Protein AF-A0A7S3UXQ0-F1 (afdb_monomer)

Structure (mmCIF, N/CA/C/O backbone):
data_AF-A0A7S3UXQ0-F1
#
_entry.id   AF-A0A7S3UXQ0-F1
#
loop_
_atom_site.group_PDB
_atom_site.id
_atom_site.type_symbol
_atom_site.label_atom_id
_atom_site.label_alt_id
_atom_site.label_comp_id
_atom_site.label_asym_id
_atom_site.label_entity_id
_atom_site.label_seq_id
_atom_site.pdbx_PDB_ins_code
_atom_site.Cartn_x
_atom_site.Cartn_y
_atom_site.Cartn_z
_atom_site.occupancy
_atom_site.B_iso_or_equiv
_atom_site.auth_seq_id
_atom_site.auth_comp_id
_atom_site.auth_asym_id
_atom_site.auth_atom_id
_atom_site.pdbx_PDB_model_num
ATOM 1 N N . SER A 1 1 ? -15.552 15.547 -8.763 1.00 49.91 1 SER A N 1
ATOM 2 C CA . SER A 1 1 ? -15.517 14.081 -8.941 1.00 49.91 1 SER A CA 1
ATOM 3 C C . SER A 1 1 ? -16.794 13.677 -9.663 1.00 49.91 1 SER A C 1
ATOM 5 O O . SER A 1 1 ? -17.807 14.321 -9.447 1.00 49.91 1 SER A O 1
ATOM 7 N N . GLY A 1 2 ? -16.780 12.671 -10.542 1.00 58.97 2 GLY A N 1
ATOM 8 C CA . GLY A 1 2 ? -17.999 12.180 -11.221 1.00 58.97 2 GLY A CA 1
ATOM 9 C C . GLY A 1 2 ? -18.925 11.366 -10.308 1.00 58.97 2 GLY A C 1
ATOM 10 O O . GLY A 1 2 ? -19.604 10.463 -10.775 1.00 58.97 2 GLY A O 1
ATOM 11 N N . GLN A 1 3 ? -18.879 11.626 -9.000 1.00 71.88 3 GLN A N 1
ATOM 12 C CA . GLN A 1 3 ? -19.591 10.888 -7.962 1.00 71.88 3 GLN A CA 1
ATOM 13 C C . GLN A 1 3 ? -20.740 11.728 -7.390 1.00 71.88 3 GLN A C 1
ATOM 15 O O . GLN A 1 3 ? -20.947 11.743 -6.180 1.00 71.88 3 GLN A O 1
ATOM 20 N N . THR A 1 4 ? -21.441 12.473 -8.237 1.00 80.75 4 THR A N 1
ATOM 21 C CA . THR A 1 4 ? -22.545 13.343 -7.830 1.00 80.75 4 THR A CA 1
ATOM 22 C C . THR A 1 4 ? -23.841 12.921 -8.504 1.00 80.75 4 THR A C 1
ATOM 24 O O . THR A 1 4 ? -23.840 12.419 -9.627 1.00 80.75 4 THR A O 1
ATOM 27 N N . CYS A 1 5 ? -24.954 13.135 -7.812 1.00 81.12 5 CYS A N 1
ATOM 28 C CA . CYS A 1 5 ? -26.292 12.922 -8.340 1.00 81.12 5 CYS A CA 1
ATOM 29 C C . CYS A 1 5 ? -26.838 14.271 -8.809 1.00 81.12 5 CYS A C 1
ATOM 31 O O . CYS A 1 5 ? -27.260 15.090 -7.986 1.00 81.12 5 CYS A O 1
ATOM 33 N N . THR A 1 6 ? -26.839 14.515 -10.118 1.00 84.00 6 THR A N 1
ATOM 34 C CA . THR A 1 6 ? -27.308 15.785 -10.698 1.00 84.00 6 THR A CA 1
ATOM 35 C C . THR A 1 6 ? -28.765 16.091 -10.340 1.00 84.00 6 THR A C 1
ATOM 37 O O . THR A 1 6 ? -29.131 17.236 -10.085 1.00 84.00 6 THR A O 1
ATOM 40 N N . GLU A 1 7 ? -29.588 15.050 -10.221 1.00 85.25 7 GLU A N 1
ATOM 41 C CA . GLU A 1 7 ? -31.007 15.098 -9.868 1.00 85.25 7 GLU A CA 1
ATOM 42 C C . GLU A 1 7 ? -31.245 15.551 -8.420 1.00 85.25 7 GLU A C 1
ATOM 44 O O . GLU A 1 7 ? -32.345 15.984 -8.083 1.00 85.25 7 GLU A O 1
ATOM 49 N N . TYR A 1 8 ? -30.210 15.495 -7.577 1.00 83.75 8 TYR A N 1
ATOM 50 C CA . TYR A 1 8 ? -30.245 15.894 -6.170 1.00 83.75 8 TYR A CA 1
ATOM 51 C C . TYR A 1 8 ? -29.331 17.094 -5.893 1.00 83.75 8 TYR A C 1
ATOM 53 O O . TYR A 1 8 ? -28.762 17.211 -4.810 1.00 83.75 8 TYR A O 1
ATOM 61 N N . GLY A 1 9 ? -29.174 17.990 -6.873 1.00 83.56 9 GLY A N 1
ATOM 62 C CA . GLY A 1 9 ? -28.370 19.205 -6.720 1.00 83.56 9 GLY A CA 1
ATOM 63 C C . GLY A 1 9 ? -26.870 18.927 -6.620 1.00 83.56 9 GLY A C 1
ATOM 64 O O . GLY A 1 9 ? -26.184 19.576 -5.836 1.00 83.56 9 GLY A O 1
ATOM 65 N N . ASP A 1 10 ? -26.384 17.944 -7.384 1.00 84.88 10 ASP A N 1
ATOM 66 C CA . ASP A 1 10 ? -24.992 17.477 -7.379 1.00 84.88 10 ASP A CA 1
ATOM 67 C C . ASP A 1 10 ? -24.516 16.920 -6.025 1.00 84.88 10 ASP A C 1
ATOM 69 O O . ASP A 1 10 ? -23.336 16.988 -5.673 1.00 84.88 10 ASP A O 1
ATOM 73 N N . LEU A 1 11 ? -25.426 16.298 -5.270 1.00 86.81 11 LEU A N 1
ATOM 74 C CA . LEU A 1 11 ? -25.086 15.620 -4.021 1.00 86.81 11 LEU A CA 1
ATOM 75 C C . LEU A 1 11 ? -24.118 14.458 -4.273 1.00 86.81 11 LEU A C 1
ATOM 77 O O . LEU A 1 11 ? -24.382 13.592 -5.109 1.00 86.81 11 LEU A O 1
ATOM 81 N N . ASN A 1 12 ? -23.022 14.402 -3.516 1.00 86.94 12 ASN A N 1
ATOM 82 C CA . ASN A 1 12 ? -22.093 13.275 -3.553 1.00 86.94 12 ASN A CA 1
ATOM 83 C C . ASN A 1 12 ? -22.827 11.959 -3.213 1.00 86.94 12 ASN A C 1
ATOM 85 O O . ASN A 1 12 ? -23.532 11.905 -2.204 1.00 86.94 12 ASN A O 1
ATOM 89 N N . PHE A 1 13 ? -22.645 10.896 -4.009 1.00 87.69 13 PHE A N 1
ATOM 90 C CA . PHE A 1 13 ? -23.309 9.595 -3.805 1.00 87.69 13 PHE A CA 1
ATOM 91 C C . PHE A 1 13 ? -23.129 9.045 -2.384 1.00 87.69 13 PHE A C 1
ATOM 93 O O . PHE A 1 13 ? -24.040 8.415 -1.851 1.00 87.69 13 PHE A O 1
ATOM 100 N N . ASN A 1 14 ? -21.988 9.320 -1.746 1.00 87.31 14 ASN A N 1
ATOM 101 C CA . ASN A 1 14 ? -21.715 8.884 -0.377 1.00 87.31 14 ASN A CA 1
ATOM 102 C C . ASN A 1 14 ? -22.678 9.492 0.659 1.00 87.31 14 ASN A C 1
ATOM 104 O O . ASN A 1 14 ? -22.860 8.921 1.729 1.00 87.31 14 ASN A O 1
ATOM 108 N N . PHE A 1 15 ? -23.305 10.628 0.344 1.00 91.75 15 PHE A N 1
ATOM 109 C CA . PHE A 1 15 ? -24.206 11.359 1.238 1.00 91.75 15 PHE A CA 1
ATOM 110 C C . PHE A 1 15 ? -25.686 11.144 0.903 1.00 91.75 15 PHE A C 1
ATOM 112 O O . PHE A 1 15 ? -26.549 11.626 1.631 1.00 91.75 15 PHE A O 1
ATOM 119 N N . LEU A 1 16 ? -26.010 10.360 -0.134 1.00 90.81 16 LEU A N 1
ATOM 120 C CA . LEU A 1 16 ? -27.391 9.971 -0.441 1.00 90.81 16 LEU A CA 1
ATOM 121 C C . LEU A 1 16 ? -28.181 9.403 0.750 1.00 90.81 16 LEU A C 1
ATOM 123 O O . LEU A 1 16 ? -29.377 9.694 0.829 1.00 90.81 16 LEU A O 1
ATOM 127 N N . PRO A 1 17 ? -27.579 8.650 1.699 1.00 92.44 17 PRO A N 1
ATOM 128 C CA . PRO A 1 17 ? -28.306 8.190 2.878 1.00 92.44 17 PRO A CA 1
ATOM 129 C C . PRO A 1 17 ? -28.941 9.314 3.711 1.00 92.44 17 PRO A C 1
ATOM 131 O O . PRO A 1 17 ? -29.874 9.048 4.462 1.00 92.44 17 PRO A O 1
ATOM 134 N N . GLU A 1 18 ? -28.508 10.574 3.572 1.00 90.12 18 GLU A N 1
ATOM 135 C CA . GLU A 1 18 ? -29.174 11.718 4.210 1.00 90.12 18 GLU A CA 1
ATOM 136 C C . GLU A 1 18 ? -30.633 11.887 3.782 1.00 90.12 18 GLU A C 1
ATOM 138 O O . GLU A 1 18 ? -31.451 12.337 4.584 1.00 90.12 18 GLU A O 1
ATOM 143 N N . LEU A 1 19 ? -30.952 11.494 2.548 1.00 90.94 19 LEU A N 1
ATOM 144 C CA . LEU A 1 19 ? -32.289 11.572 1.960 1.00 90.94 19 LEU A CA 1
ATOM 145 C C . LEU A 1 19 ? -33.115 10.299 2.191 1.00 90.94 19 LEU A C 1
ATOM 147 O O . LEU A 1 19 ? -34.298 10.264 1.855 1.00 90.94 19 LEU A O 1
ATOM 151 N N . ALA A 1 20 ? -32.497 9.249 2.734 1.00 93.25 20 ALA A N 1
ATOM 152 C CA . ALA A 1 20 ? -33.138 7.975 3.018 1.00 93.25 20 ALA A CA 1
ATOM 153 C C . ALA A 1 20 ? -33.705 7.923 4.446 1.00 93.25 20 ALA A C 1
ATOM 155 O O . ALA A 1 20 ? -33.369 8.743 5.308 1.00 93.25 20 ALA A O 1
ATOM 156 N N . ASP A 1 21 ? -34.540 6.911 4.696 1.00 95.31 21 ASP A N 1
ATOM 157 C CA . ASP A 1 21 ? -35.059 6.606 6.029 1.00 95.31 21 ASP A CA 1
ATOM 158 C C . ASP A 1 21 ? -33.916 6.454 7.050 1.00 95.31 21 ASP A C 1
ATOM 160 O O . ASP A 1 21 ? -32.831 5.943 6.747 1.00 95.31 21 ASP A O 1
ATOM 164 N N . SER A 1 22 ? -34.142 6.917 8.279 1.00 93.88 22 SER A N 1
ATOM 165 C CA . SER A 1 22 ? -33.132 6.867 9.333 1.00 93.88 22 SER A CA 1
ATOM 166 C C . SER A 1 22 ? -32.865 5.455 9.871 1.00 93.88 22 SER A C 1
ATOM 168 O O . SER A 1 22 ? -31.932 5.269 10.644 1.00 93.88 22 SER A O 1
ATOM 170 N N . SER A 1 23 ? -33.623 4.441 9.453 1.00 94.88 23 SER A N 1
ATOM 171 C CA . SER A 1 23 ? -33.302 3.040 9.734 1.00 94.88 23 SER A CA 1
ATOM 172 C C . SER A 1 23 ? -32.114 2.510 8.917 1.00 94.88 23 SER A C 1
ATOM 174 O O . SER A 1 23 ? -31.570 1.462 9.256 1.00 94.88 23 SER A O 1
ATOM 176 N N . LEU A 1 24 ? -31.723 3.176 7.824 1.00 95.12 24 LEU A N 1
ATOM 177 C CA . LEU A 1 24 ? -30.592 2.767 6.987 1.00 95.12 24 LEU A CA 1
ATOM 178 C C . LEU A 1 24 ? -29.276 3.270 7.589 1.00 95.12 24 LEU A C 1
ATOM 180 O O . LEU A 1 24 ? -28.994 4.447 7.462 1.00 95.12 24 LEU A O 1
ATOM 184 N N . GLY A 1 25 ? -28.447 2.425 8.201 1.00 94.38 25 GLY A N 1
ATOM 185 C CA . GLY A 1 25 ? -27.139 2.851 8.726 1.00 94.38 25 GLY A CA 1
ATOM 186 C C . GLY A 1 25 ? -26.197 3.455 7.669 1.00 94.38 25 GLY A C 1
ATOM 187 O O . GLY A 1 25 ? -26.376 3.271 6.463 1.00 94.38 25 GLY A O 1
ATOM 188 N N . VAL A 1 26 ? -25.172 4.175 8.127 1.00 95.62 26 VAL A N 1
ATOM 189 C CA . VAL A 1 26 ? -24.118 4.744 7.277 1.00 95.62 26 VAL A CA 1
ATOM 190 C C . VAL A 1 26 ? -22.742 4.241 7.679 1.00 95.62 26 VAL A C 1
ATOM 192 O O . VAL A 1 26 ? -22.445 4.068 8.861 1.00 95.62 26 VAL A O 1
ATOM 195 N N . SER A 1 27 ? -21.883 4.092 6.671 1.00 95.62 27 SER A N 1
ATOM 196 C CA . SER A 1 27 ? -20.509 3.622 6.834 1.00 95.62 27 SER A CA 1
ATOM 197 C C . SER A 1 27 ? -19.504 4.617 6.241 1.00 95.62 27 SER A C 1
ATOM 199 O O . SER A 1 27 ? -19.017 4.382 5.132 1.00 95.62 27 SER A O 1
ATOM 201 N N . PRO A 1 28 ? -19.221 5.757 6.908 1.00 95.06 28 PRO A N 1
ATOM 202 C CA . PRO A 1 28 ? -18.247 6.732 6.424 1.00 95.06 28 PRO A CA 1
ATOM 203 C C . PRO A 1 28 ? -16.882 6.080 6.191 1.00 95.06 28 PRO A C 1
ATOM 205 O O . PRO A 1 28 ? -16.295 5.498 7.108 1.00 95.06 28 PRO A O 1
ATOM 208 N N . HIS A 1 29 ? -16.404 6.163 4.950 1.00 94.38 29 HIS A N 1
ATOM 209 C CA . HIS A 1 29 ? -15.306 5.338 4.457 1.00 94.38 29 HIS A CA 1
ATOM 210 C C . HIS A 1 29 ? -14.022 6.141 4.241 1.00 94.38 29 HIS A C 1
ATOM 212 O O . HIS A 1 29 ? -14.052 7.222 3.649 1.00 94.38 29 HIS A O 1
ATOM 218 N N . THR A 1 30 ? -12.890 5.590 4.680 1.00 94.44 30 THR A N 1
ATOM 219 C CA . THR A 1 30 ? -11.558 6.006 4.219 1.00 94.44 30 THR A CA 1
ATOM 220 C C . THR A 1 30 ? -10.933 4.865 3.430 1.00 94.44 30 THR A C 1
ATOM 222 O O . THR A 1 30 ? -11.065 3.705 3.810 1.00 94.44 30 THR A O 1
ATOM 225 N N . VAL A 1 31 ? -10.270 5.207 2.326 1.00 92.56 31 VAL A N 1
ATOM 226 C CA . VAL A 1 31 ? -9.734 4.249 1.348 1.00 92.56 31 VAL A CA 1
ATOM 227 C C . VAL A 1 31 ? -8.211 4.213 1.437 1.00 92.56 31 VAL A C 1
ATOM 229 O O . VAL A 1 31 ? -7.578 5.237 1.709 1.00 92.56 31 VAL A O 1
ATOM 232 N N . GLN A 1 32 ? -7.615 3.057 1.157 1.00 94.00 32 GLN A N 1
ATOM 233 C CA . GLN A 1 32 ? -6.189 2.772 1.277 1.00 94.00 32 GLN A CA 1
ATOM 234 C C . GLN A 1 32 ? -5.684 3.097 2.693 1.00 94.00 32 GLN A C 1
ATOM 236 O O . GLN A 1 32 ? -6.439 3.053 3.667 1.00 94.00 32 GLN A O 1
ATOM 241 N N . PHE A 1 33 ? -4.392 3.385 2.865 1.00 95.25 33 PHE A N 1
ATOM 242 C CA . PHE A 1 33 ? -3.822 3.661 4.191 1.00 95.25 33 PHE A CA 1
ATOM 243 C C . PHE A 1 33 ? -4.156 5.051 4.736 1.00 95.25 33 PHE A C 1
ATOM 245 O O . PHE A 1 33 ? -3.672 5.406 5.808 1.00 95.25 33 PHE A O 1
ATOM 252 N N . TYR A 1 34 ? -4.907 5.863 3.991 1.00 96.25 34 TYR A N 1
ATOM 253 C CA . TYR A 1 34 ? -5.204 7.235 4.377 1.00 96.25 34 TYR A CA 1
ATOM 254 C C . TYR A 1 34 ? -6.175 7.259 5.562 1.00 96.25 34 TYR A C 1
ATOM 256 O O . TYR A 1 34 ? -7.210 6.584 5.556 1.00 96.25 34 TYR A O 1
ATOM 264 N N . GLY A 1 35 ? -5.825 8.038 6.582 1.00 96.19 35 GLY A N 1
ATOM 265 C CA . GLY A 1 35 ? -6.699 8.359 7.706 1.00 96.19 35 GLY A CA 1
ATOM 266 C C . GLY A 1 35 ? -7.624 9.543 7.417 1.00 96.19 35 GLY A C 1
ATOM 267 O O . GLY A 1 35 ? -7.550 10.199 6.375 1.00 96.19 35 GLY A O 1
ATOM 268 N N . LEU A 1 36 ? -8.472 9.871 8.390 1.00 95.94 36 LEU A N 1
ATOM 269 C CA . LEU A 1 36 ? -9.486 10.932 8.302 1.00 95.94 36 LEU A CA 1
ATOM 270 C C . LEU A 1 36 ? -8.900 12.335 8.084 1.00 95.94 36 LEU A C 1
ATOM 272 O O . LEU A 1 36 ? -9.597 13.226 7.602 1.00 95.94 36 LEU A O 1
ATOM 276 N N . ASN A 1 37 ? -7.639 12.543 8.470 1.00 94.75 37 ASN A N 1
ATOM 277 C CA . ASN A 1 37 ? -6.952 13.836 8.410 1.00 94.75 37 ASN A CA 1
ATOM 278 C C . ASN A 1 37 ? -5.828 13.873 7.360 1.00 94.75 37 ASN A C 1
ATOM 280 O O . ASN A 1 37 ? -5.090 14.861 7.282 1.00 94.75 37 ASN A O 1
ATOM 284 N N . ASP A 1 38 ? -5.663 12.803 6.584 1.00 94.56 38 ASP A N 1
ATOM 285 C CA . ASP A 1 38 ? -4.565 12.697 5.635 1.00 94.56 38 ASP A CA 1
ATOM 286 C C . ASP A 1 38 ? -4.921 13.345 4.294 1.00 94.56 38 ASP A C 1
ATOM 288 O O . ASP A 1 38 ? -6.056 13.225 3.822 1.00 94.56 38 ASP A O 1
ATOM 292 N N . PRO A 1 39 ? -3.955 13.993 3.617 1.00 92.06 39 PRO A N 1
ATOM 293 C CA . PRO A 1 39 ? -4.125 14.310 2.210 1.00 92.06 39 PRO A CA 1
ATOM 294 C C . PRO A 1 39 ? -4.168 13.012 1.395 1.00 92.06 39 PRO A C 1
ATOM 296 O O . PRO A 1 39 ? -3.273 12.177 1.509 1.00 92.06 39 PRO A O 1
ATOM 299 N N . ALA A 1 40 ? -5.153 12.892 0.511 1.00 89.31 40 ALA A N 1
ATOM 300 C CA . ALA A 1 40 ? -5.353 11.753 -0.385 1.00 89.31 40 ALA A CA 1
ATOM 301 C C . ALA A 1 40 ? -5.501 12.208 -1.856 1.00 89.31 40 ALA A C 1
ATOM 303 O O . ALA A 1 40 ? -6.483 11.877 -2.519 1.00 89.31 40 ALA A O 1
ATOM 304 N N . PRO A 1 41 ? -4.561 13.016 -2.390 1.00 82.44 41 PRO A N 1
ATOM 305 C CA . PRO A 1 41 ? -4.741 13.721 -3.655 1.00 82.44 41 PRO A CA 1
ATOM 306 C C . PRO A 1 41 ? -4.912 12.765 -4.842 1.00 82.44 41 PRO A C 1
ATOM 308 O O . PRO A 1 41 ? -3.981 12.058 -5.233 1.00 82.44 41 PRO A O 1
ATOM 311 N N . GLY A 1 42 ? -6.086 12.828 -5.468 1.00 78.06 42 GLY A N 1
ATOM 312 C CA . GLY A 1 42 ? -6.426 12.064 -6.668 1.00 78.06 42 GLY A CA 1
ATOM 313 C C . GLY A 1 42 ? -7.042 10.694 -6.387 1.00 78.06 42 GLY A C 1
ATOM 314 O O . GLY A 1 42 ? -7.552 10.081 -7.322 1.00 78.06 42 GLY A O 1
ATOM 315 N N . VAL A 1 43 ? -7.070 10.253 -5.126 1.00 85.31 43 VAL A N 1
ATOM 316 C CA . VAL A 1 43 ? -7.684 8.985 -4.713 1.00 85.31 43 VAL A CA 1
ATOM 317 C C . VAL A 1 43 ? -9.197 9.127 -4.812 1.00 85.31 43 VAL A C 1
ATOM 319 O O . VAL A 1 43 ? -9.812 9.875 -4.049 1.00 85.31 43 VAL A O 1
ATOM 322 N N . TYR A 1 44 ? -9.802 8.467 -5.801 1.00 80.31 44 TYR A N 1
ATOM 323 C CA . TYR A 1 44 ? -11.232 8.597 -6.111 1.00 80.31 44 TYR A CA 1
ATOM 324 C C . TYR A 1 44 ? -11.692 10.051 -6.328 1.00 80.31 44 TYR A C 1
ATOM 326 O O . TYR A 1 44 ? -12.835 10.423 -6.068 1.00 80.31 44 TYR A O 1
ATOM 334 N N . GLY A 1 45 ? -10.781 10.905 -6.805 1.00 78.75 45 GLY A N 1
ATOM 335 C CA . GLY A 1 45 ? -11.039 12.331 -6.995 1.00 78.75 45 GLY A CA 1
ATOM 336 C C . GLY A 1 45 ? -11.102 13.160 -5.705 1.00 78.75 45 GLY A C 1
ATOM 337 O O . GLY A 1 45 ? -11.507 14.320 -5.781 1.00 78.75 45 GLY A O 1
ATOM 338 N N . ASN A 1 46 ? -10.696 12.607 -4.558 1.00 82.75 46 ASN A N 1
ATOM 339 C CA . ASN A 1 46 ? -10.599 13.332 -3.291 1.00 82.75 46 ASN A CA 1
ATOM 340 C C . ASN A 1 46 ? -9.268 14.095 -3.173 1.00 82.75 46 ASN A C 1
ATOM 342 O O . ASN A 1 46 ? -8.264 13.760 -3.809 1.00 82.75 46 ASN A O 1
ATOM 346 N N . GLY A 1 47 ? -9.270 15.157 -2.364 1.00 87.12 47 GLY A N 1
ATOM 347 C CA . GLY A 1 47 ? -8.053 15.840 -1.906 1.00 87.12 47 GLY A CA 1
ATOM 348 C C . GLY A 1 47 ? -7.597 15.361 -0.525 1.00 87.12 47 GLY A C 1
ATOM 349 O O . GLY A 1 47 ? -6.396 15.286 -0.266 1.00 87.12 47 GLY A O 1
ATOM 350 N N . ASP A 1 48 ? -8.566 15.023 0.323 1.00 91.75 48 ASP A N 1
ATOM 351 C CA . ASP A 1 48 ? -8.478 14.470 1.675 1.00 91.75 48 ASP A CA 1
ATOM 352 C C . ASP A 1 48 ? -9.869 13.913 2.062 1.00 91.75 48 ASP A C 1
ATOM 354 O O . ASP A 1 48 ? -10.788 13.928 1.239 1.00 91.75 48 ASP A O 1
ATOM 358 N N . PHE A 1 49 ? -10.030 13.425 3.296 1.00 93.75 49 PHE A N 1
ATOM 359 C CA . PHE A 1 49 ? -11.292 12.870 3.809 1.00 93.75 49 PHE A CA 1
ATOM 360 C C . PHE A 1 49 ? -12.043 13.811 4.774 1.00 93.75 49 PHE A C 1
ATOM 362 O O . PHE A 1 49 ? -12.915 13.365 5.525 1.00 93.75 49 PHE A O 1
ATOM 369 N N . SER A 1 50 ? -11.764 15.120 4.754 1.00 93.94 50 SER A N 1
ATOM 370 C CA . SER A 1 50 ? -12.356 16.085 5.698 1.00 93.94 50 SER A CA 1
ATOM 371 C C . SER A 1 50 ? -13.876 16.192 5.564 1.00 93.94 50 SER A C 1
ATOM 373 O O . SER A 1 50 ? -14.574 16.324 6.571 1.00 93.94 50 SER A O 1
ATOM 375 N N . GLU A 1 51 ? -14.409 16.118 4.338 1.00 92.88 51 GLU A N 1
ATOM 376 C CA . GLU A 1 51 ? -15.860 16.132 4.103 1.00 92.88 51 GLU A CA 1
ATOM 377 C C . GLU A 1 51 ? -16.530 14.882 4.675 1.00 92.88 51 GLU A C 1
ATOM 379 O O . GLU A 1 51 ? -17.525 14.995 5.390 1.00 92.88 51 GLU A O 1
ATOM 384 N N . MET A 1 52 ? -15.941 13.705 4.445 1.00 94.88 52 MET A N 1
ATOM 385 C CA . MET A 1 52 ? -16.424 12.440 5.002 1.00 94.88 52 MET A CA 1
ATOM 386 C C . MET A 1 52 ? -16.388 12.454 6.537 1.00 94.88 52 MET A C 1
ATOM 388 O O . MET A 1 52 ? -17.365 12.081 7.183 1.00 94.88 52 MET A O 1
ATOM 392 N N . LYS A 1 53 ? -15.298 12.958 7.132 1.00 96.44 53 LYS A N 1
ATOM 393 C CA . LYS A 1 53 ? -15.161 13.141 8.585 1.00 96.44 53 LYS A CA 1
ATOM 394 C C . LYS A 1 53 ? -16.243 14.070 9.142 1.00 96.44 53 LYS A C 1
ATOM 396 O O . LYS A 1 53 ? -16.894 13.744 10.133 1.00 96.44 53 LYS A O 1
ATOM 401 N N . LYS A 1 54 ? -16.456 15.226 8.505 1.00 96.00 54 LYS A N 1
ATOM 402 C CA . LYS A 1 54 ? -17.496 16.187 8.906 1.00 96.00 54 LYS A CA 1
ATOM 403 C C . LYS A 1 54 ? -18.886 15.558 8.823 1.00 96.00 54 LYS A C 1
ATOM 405 O O . LYS A 1 54 ? -19.700 15.751 9.728 1.00 96.00 54 LYS A O 1
ATOM 410 N N . TRP A 1 55 ? -19.149 14.812 7.756 1.00 95.31 55 TRP A N 1
ATOM 411 C CA . TRP A 1 55 ? -20.413 14.118 7.559 1.00 95.31 55 TRP A CA 1
ATOM 412 C C . TRP A 1 55 ? -20.650 13.058 8.638 1.00 95.31 55 TRP A C 1
ATOM 414 O O . TRP A 1 55 ? -21.691 13.085 9.290 1.00 95.31 55 TRP A O 1
ATOM 424 N N . MET A 1 56 ? -19.652 12.215 8.920 1.00 96.69 56 MET A N 1
ATOM 425 C CA . MET A 1 56 ? -19.684 11.225 10.003 1.00 96.69 56 MET A CA 1
ATOM 426 C C . MET A 1 56 ? -20.082 11.856 11.342 1.00 96.69 56 MET A C 1
ATOM 428 O O . MET A 1 56 ? -21.044 11.419 11.971 1.00 96.69 56 MET A O 1
ATOM 432 N N . TYR A 1 57 ? -19.403 12.933 11.746 1.00 97.50 57 TYR A N 1
ATOM 433 C CA . TYR A 1 57 ? -19.705 13.638 12.996 1.00 97.50 57 TYR A CA 1
ATOM 434 C C . TYR A 1 57 ? -21.094 14.283 12.997 1.00 97.50 57 TYR A C 1
ATOM 436 O O . TYR A 1 57 ? -21.773 14.289 14.020 1.00 97.50 57 TYR A O 1
ATOM 444 N N . THR A 1 58 ? -21.560 14.767 11.844 1.00 95.75 58 THR A N 1
ATOM 445 C CA . THR A 1 58 ? -22.923 15.301 11.702 1.00 95.75 58 THR A CA 1
ATOM 446 C C . THR A 1 58 ? -23.973 14.208 11.918 1.00 95.75 58 THR A C 1
ATOM 448 O O . THR A 1 58 ? -24.949 14.430 12.635 1.00 95.75 58 THR A O 1
ATOM 451 N N . GLN A 1 59 ? -23.769 13.013 11.352 1.00 95.88 59 GLN A N 1
ATOM 452 C CA . GLN A 1 59 ? -24.683 11.881 11.540 1.00 95.88 59 GLN A CA 1
ATOM 453 C C . GLN A 1 59 ? -24.664 11.372 12.992 1.00 95.88 59 GLN A C 1
ATOM 455 O O . GLN A 1 59 ? -25.728 11.102 13.550 1.00 95.88 59 GLN A O 1
ATOM 460 N N . MET A 1 60 ? -23.489 11.331 13.634 1.00 96.69 60 MET A N 1
ATOM 461 C CA . MET A 1 60 ? -23.358 10.991 15.059 1.00 96.69 60 MET A CA 1
ATOM 462 C C . MET A 1 60 ? -24.113 11.988 15.949 1.00 96.69 60 MET A C 1
ATOM 464 O O . MET A 1 60 ? -24.879 11.573 16.815 1.00 96.69 60 MET A O 1
ATOM 468 N N . ALA A 1 61 ? -23.938 13.294 15.719 1.00 96.50 61 ALA A N 1
ATOM 469 C CA . ALA A 1 61 ? -24.608 14.354 16.478 1.00 96.50 61 ALA A CA 1
ATOM 470 C C . ALA A 1 61 ? -26.132 14.346 16.294 1.00 96.50 61 ALA A C 1
ATOM 472 O O . ALA A 1 61 ? -26.874 14.654 17.225 1.00 96.50 61 ALA A O 1
ATOM 473 N N . ALA A 1 62 ? -26.614 13.976 15.104 1.00 94.56 62 ALA A N 1
ATOM 474 C CA . ALA A 1 62 ? -28.044 13.836 14.857 1.00 94.56 62 ALA A CA 1
ATOM 475 C C . ALA A 1 62 ? -28.664 12.678 15.658 1.00 94.56 62 ALA A C 1
ATOM 477 O O . ALA A 1 62 ? -29.840 12.759 16.008 1.00 94.56 62 ALA A O 1
ATOM 478 N N . GLY A 1 63 ? -27.908 11.601 15.911 1.00 93.94 63 GLY A N 1
ATOM 479 C CA . GLY A 1 63 ? -28.351 10.450 16.707 1.00 93.94 63 GLY A CA 1
ATOM 480 C C . GLY A 1 63 ? -29.542 9.684 16.118 1.00 93.94 63 GLY A C 1
ATOM 481 O O . GLY A 1 63 ? -30.208 8.942 16.834 1.00 93.94 63 GLY A O 1
ATOM 482 N N . LYS A 1 64 ? -29.850 9.887 14.828 1.00 93.31 64 LYS A N 1
ATOM 483 C CA . LYS A 1 64 ? -31.007 9.273 14.148 1.00 93.31 64 LYS A CA 1
ATOM 484 C C . LYS A 1 64 ? -30.670 7.965 13.439 1.00 93.31 64 LYS A C 1
ATOM 486 O O . LYS A 1 64 ? -31.577 7.184 13.184 1.00 93.31 64 LYS A O 1
ATOM 491 N N . ARG A 1 65 ? -29.397 7.759 13.096 1.00 94.50 65 ARG A N 1
ATOM 492 C CA . 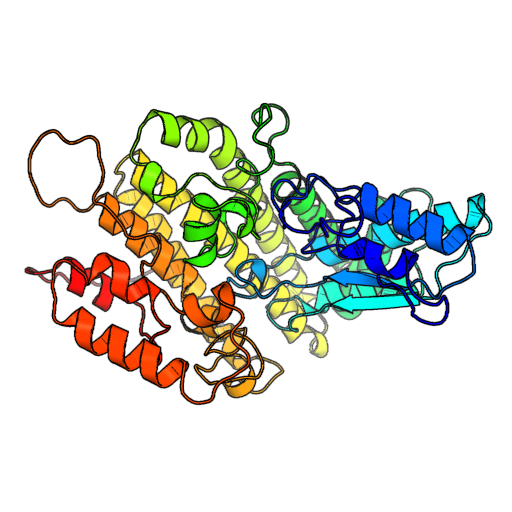ARG A 1 65 ? -28.895 6.620 12.320 1.00 94.50 65 ARG A CA 1
ATOM 493 C C . ARG A 1 65 ? -27.732 5.948 13.014 1.00 94.50 65 ARG A C 1
ATOM 495 O O . ARG A 1 65 ? -26.978 6.600 13.731 1.00 94.50 65 ARG A O 1
ATOM 502 N N . GLU A 1 66 ? -27.561 4.670 12.709 1.00 96.50 66 GLU A N 1
ATOM 503 C CA . GLU A 1 66 ? -26.323 3.962 13.000 1.00 96.50 66 GLU A CA 1
ATOM 504 C C . GLU A 1 66 ? -25.185 4.510 12.129 1.00 96.50 66 GLU A C 1
ATOM 506 O O . GLU A 1 66 ? -25.334 4.657 10.914 1.00 96.50 66 GLU A O 1
ATOM 511 N N . VAL A 1 67 ? -24.057 4.816 12.763 1.00 97.06 67 VAL A N 1
ATOM 512 C CA . VAL A 1 67 ? -22.817 5.272 12.142 1.00 97.06 67 VAL A CA 1
ATOM 513 C C . VAL A 1 67 ? -21.720 4.275 12.494 1.00 97.06 67 VAL A C 1
ATOM 515 O O . VAL A 1 67 ? -21.345 4.134 13.662 1.00 97.06 67 VAL A O 1
ATOM 518 N N . LEU A 1 68 ? -21.195 3.599 11.474 1.00 96.75 68 LEU A N 1
ATOM 519 C CA . LEU A 1 68 ? -20.088 2.656 11.599 1.00 96.75 68 LEU A CA 1
ATOM 520 C C . LEU A 1 68 ? -18.866 3.213 10.870 1.00 96.75 68 LEU A C 1
ATOM 522 O O . LEU A 1 68 ? -18.913 3.412 9.659 1.00 96.75 68 LEU A O 1
ATOM 526 N N . TYR A 1 69 ? -17.752 3.451 11.562 1.00 96.81 69 TYR A N 1
ATOM 527 C CA . TYR A 1 69 ? -16.530 3.825 10.850 1.00 96.81 69 TYR A CA 1
ATOM 528 C C . TYR A 1 69 ? -16.089 2.664 9.958 1.00 96.81 69 TYR A C 1
ATOM 530 O O . TYR A 1 69 ? -16.007 1.526 10.420 1.00 96.81 69 TYR A O 1
ATOM 538 N N . TYR A 1 70 ? -15.834 2.931 8.680 1.00 96.75 70 TYR A N 1
ATOM 539 C CA . TYR A 1 70 ? -15.494 1.891 7.718 1.00 96.75 70 TYR A CA 1
ATOM 540 C C . TYR A 1 70 ? -14.137 2.161 7.088 1.00 96.75 70 TYR A C 1
ATOM 542 O O . TYR A 1 70 ? -14.083 2.760 6.025 1.00 96.75 70 TYR A O 1
ATOM 550 N N . PRO A 1 71 ? -13.014 1.804 7.718 1.00 96.19 71 PRO A N 1
ATOM 551 C CA . PRO A 1 71 ? -11.725 1.978 7.072 1.00 96.19 71 PRO A CA 1
ATOM 552 C C . PRO A 1 71 ? -11.219 0.716 6.361 1.00 96.19 71 PRO A C 1
ATOM 554 O O . PRO A 1 71 ? -11.779 -0.370 6.512 1.00 96.19 71 PRO A O 1
ATOM 557 N N . GLU A 1 72 ? -10.112 0.860 5.631 1.00 95.81 72 GLU A N 1
ATOM 558 C CA . GLU A 1 72 ? -9.372 -0.254 5.029 1.00 95.81 72 GLU A CA 1
ATOM 559 C C . GLU A 1 72 ? -8.103 -0.623 5.817 1.00 95.81 72 GLU A C 1
ATOM 561 O O . GLU A 1 72 ? -7.502 0.230 6.480 1.00 95.81 72 GLU A O 1
ATOM 566 N N . THR A 1 73 ? -7.658 -1.879 5.698 1.00 95.06 73 THR A N 1
ATOM 567 C CA . THR A 1 73 ? -6.347 -2.371 6.185 1.00 95.06 73 THR A CA 1
ATOM 568 C C . THR A 1 73 ? -5.436 -2.935 5.097 1.00 95.06 73 THR A C 1
ATOM 570 O O . THR A 1 73 ? -4.260 -3.179 5.371 1.00 95.06 73 THR A O 1
ATOM 573 N N . GLU A 1 74 ? -5.968 -3.125 3.889 1.00 93.12 74 GLU A N 1
ATOM 574 C CA . GLU A 1 74 ? -5.270 -3.590 2.688 1.00 93.12 74 GLU A CA 1
ATOM 575 C C . GLU A 1 74 ? -6.151 -3.329 1.454 1.00 93.12 74 GLU A C 1
ATOM 577 O O . GLU A 1 74 ? -7.376 -3.483 1.531 1.00 93.12 74 GLU A O 1
ATOM 582 N N . TYR A 1 75 ? -5.552 -3.004 0.302 1.00 91.31 75 TYR A N 1
ATOM 583 C CA . TYR A 1 75 ? -6.288 -2.617 -0.899 1.00 91.31 75 TYR A CA 1
ATOM 584 C C . TYR A 1 75 ? -5.827 -3.331 -2.186 1.00 91.31 75 TYR A C 1
ATOM 586 O O . TYR A 1 75 ? -4.863 -2.971 -2.867 1.00 91.31 75 TYR A O 1
ATOM 594 N N . TRP A 1 76 ? -6.597 -4.341 -2.589 1.00 85.44 76 TRP A N 1
ATOM 595 C CA . TRP A 1 76 ? -6.258 -5.219 -3.713 1.00 85.44 76 TRP A CA 1
ATOM 596 C C . TRP A 1 76 ? -6.432 -4.645 -5.122 1.00 85.44 76 TRP A C 1
ATOM 598 O O . TRP A 1 76 ? -5.973 -5.254 -6.089 1.00 85.44 76 TRP A O 1
ATOM 608 N N . VAL A 1 77 ? -7.091 -3.503 -5.285 1.00 83.62 77 VAL A N 1
ATOM 609 C CA . VAL A 1 77 ? -7.251 -2.882 -6.604 1.00 83.62 77 VAL A CA 1
ATOM 610 C C . VAL A 1 77 ? -5.970 -2.115 -6.898 1.00 83.62 77 VAL A C 1
ATOM 612 O O . VAL A 1 77 ? -5.792 -0.991 -6.449 1.00 83.62 77 VAL A O 1
ATOM 615 N N . ASN A 1 78 ? -5.041 -2.800 -7.567 1.00 84.75 78 ASN A N 1
ATOM 616 C CA . ASN A 1 78 ? -3.781 -2.300 -8.121 1.00 84.75 78 ASN A CA 1
ATOM 617 C C . ASN A 1 78 ? -2.890 -1.423 -7.231 1.00 84.75 78 ASN A C 1
ATOM 619 O O . ASN A 1 78 ? -2.014 -0.739 -7.745 1.00 84.75 78 ASN A O 1
ATOM 623 N N . PHE A 1 79 ? -3.025 -1.493 -5.909 1.00 90.44 79 PHE A N 1
ATOM 624 C CA . PHE A 1 79 ? -2.271 -0.639 -4.998 1.00 90.44 79 PHE A CA 1
ATOM 625 C C . PHE A 1 79 ? -1.163 -1.397 -4.268 1.00 90.44 79 PHE A C 1
ATOM 627 O O . PHE A 1 79 ? -0.006 -1.309 -4.682 1.00 90.44 79 PHE A O 1
ATOM 634 N N . ASP A 1 80 ? -1.490 -2.156 -3.218 1.00 92.31 80 ASP A N 1
ATOM 635 C CA . ASP A 1 80 ? -0.505 -2.726 -2.294 1.00 92.31 80 ASP A CA 1
ATOM 636 C C . ASP A 1 80 ? -0.379 -4.254 -2.369 1.00 92.31 80 ASP A C 1
ATOM 638 O O . ASP A 1 80 ? 0.672 -4.756 -2.785 1.00 92.31 80 ASP A O 1
ATOM 642 N N . SER A 1 81 ? -1.428 -5.000 -2.028 1.00 92.12 81 SER A N 1
ATOM 643 C CA . SER A 1 81 ? -1.459 -6.464 -2.022 1.00 92.12 81 SER A CA 1
ATOM 644 C C . SER A 1 81 ? -1.129 -7.093 -3.377 1.00 92.12 81 SER A C 1
ATOM 646 O O . SER A 1 81 ? -0.440 -8.118 -3.399 1.00 92.12 81 SER A O 1
ATOM 648 N N . PRO A 1 82 ? -1.462 -6.466 -4.527 1.00 91.94 82 PRO A N 1
ATOM 649 C CA . PRO A 1 82 ? -1.083 -7.000 -5.828 1.00 91.94 82 PRO A CA 1
ATOM 650 C C . PRO A 1 82 ? 0.425 -6.898 -6.136 1.00 91.94 82 PRO A C 1
ATOM 652 O O . PRO A 1 82 ? 0.877 -7.531 -7.098 1.00 91.94 82 PRO A O 1
ATOM 655 N N . VAL A 1 83 ? 1.197 -6.114 -5.361 1.00 95.25 83 VAL A N 1
ATOM 656 C CA . VAL A 1 83 ? 2.652 -5.852 -5.511 1.00 95.25 83 VAL A CA 1
ATOM 657 C C . VAL A 1 83 ? 3.492 -6.368 -4.327 1.00 95.25 83 VAL A C 1
ATOM 659 O O . VAL A 1 83 ? 4.719 -6.258 -4.334 1.00 95.25 83 VAL A O 1
ATOM 662 N N . PRO A 1 84 ? 2.917 -7.255 -3.518 1.00 96.00 84 PRO A N 1
ATOM 663 C CA . PRO A 1 84 ? 2.970 -7.293 -2.040 1.00 96.00 84 PRO A CA 1
ATOM 664 C C . PRO A 1 84 ? 3.811 -6.211 -1.348 1.00 96.00 84 PRO A C 1
ATOM 666 O O . PRO A 1 84 ? 4.965 -6.437 -0.967 1.00 96.00 84 PRO A O 1
ATOM 669 N N . LEU A 1 85 ? 3.222 -5.033 -1.146 1.00 97.31 85 LEU A N 1
ATOM 670 C CA . LEU A 1 85 ? 3.830 -3.988 -0.320 1.00 97.31 85 LEU A CA 1
ATOM 671 C C . LEU A 1 85 ? 3.516 -4.212 1.167 1.00 97.31 85 LEU A C 1
ATOM 673 O O . LEU A 1 85 ? 2.360 -4.330 1.555 1.00 97.31 85 LEU A O 1
ATOM 677 N N . PHE A 1 86 ? 4.541 -4.191 2.017 1.00 97.88 86 PHE A N 1
ATOM 678 C CA . PHE A 1 86 ? 4.395 -4.229 3.470 1.00 97.88 86 PHE A CA 1
ATOM 679 C C . PHE A 1 86 ? 4.091 -2.828 3.992 1.00 97.88 86 PHE A C 1
ATOM 681 O O . PHE A 1 86 ? 5.007 -2.023 4.185 1.00 97.88 86 PHE A O 1
ATOM 688 N N . LEU A 1 87 ? 2.811 -2.527 4.207 1.00 97.31 87 LEU A N 1
ATOM 689 C CA . LEU A 1 87 ? 2.328 -1.202 4.606 1.00 97.31 87 LEU A CA 1
ATOM 690 C C . LEU A 1 87 ? 1.689 -1.227 6.005 1.00 97.31 87 LEU A C 1
ATOM 692 O O . LEU A 1 87 ? 0.506 -0.933 6.149 1.00 97.31 87 LEU A O 1
ATOM 696 N N . PRO A 1 88 ? 2.443 -1.504 7.085 1.00 97.44 88 PRO A N 1
ATOM 697 C CA . PRO A 1 88 ? 1.892 -1.443 8.440 1.00 97.44 88 PRO A CA 1
ATOM 698 C C . PRO A 1 88 ? 1.394 -0.034 8.833 1.00 97.44 88 PRO A C 1
ATOM 700 O O . PRO A 1 88 ? 0.746 0.135 9.867 1.00 97.44 88 PRO A O 1
ATOM 703 N N . LEU A 1 89 ? 1.666 0.978 7.996 1.00 97.19 89 LEU A N 1
ATOM 704 C CA . LEU A 1 89 ? 1.061 2.307 8.038 1.00 97.19 89 LEU A CA 1
ATOM 705 C C . LEU A 1 89 ? -0.470 2.282 8.176 1.00 97.19 89 LEU A C 1
ATOM 707 O O . LEU A 1 89 ? -0.997 3.141 8.880 1.00 97.19 89 LEU A O 1
ATOM 711 N N . TYR A 1 90 ? -1.168 1.308 7.579 1.00 97.56 90 TYR A N 1
ATOM 712 C CA . TYR A 1 90 ? -2.612 1.150 7.781 1.00 97.56 90 TYR A CA 1
ATOM 713 C C . TYR A 1 90 ? -2.950 1.088 9.271 1.00 97.56 90 TYR A C 1
ATOM 715 O O . TYR A 1 90 ? -3.661 1.954 9.767 1.00 97.56 90 TYR A O 1
ATOM 723 N N . GLY A 1 91 ? -2.365 0.146 10.021 1.00 97.38 91 GLY A N 1
ATOM 724 C CA . GLY A 1 91 ? -2.640 -0.002 11.455 1.00 97.38 91 GLY A CA 1
ATOM 725 C C . GLY A 1 91 ? -2.379 1.274 12.266 1.00 97.38 91 GLY A C 1
ATOM 726 O O . GLY A 1 91 ? -3.130 1.578 13.191 1.00 97.38 91 GLY A O 1
ATOM 727 N N . ARG A 1 92 ? -1.369 2.071 11.880 1.00 97.75 92 ARG A N 1
ATOM 728 C CA . ARG A 1 92 ? -1.125 3.399 12.468 1.00 97.75 92 ARG A CA 1
ATOM 729 C C . ARG A 1 92 ? -2.268 4.371 12.178 1.00 97.75 92 ARG A C 1
ATOM 731 O O . ARG A 1 92 ? -2.727 5.034 13.103 1.00 97.75 92 ARG A O 1
ATOM 738 N N . ALA A 1 93 ? -2.704 4.481 10.923 1.00 97.62 93 ALA A N 1
ATOM 739 C CA . ALA A 1 93 ? -3.796 5.376 10.543 1.00 97.62 93 ALA A CA 1
ATOM 740 C C . ALA A 1 93 ? -5.079 5.036 11.316 1.00 97.62 93 ALA A C 1
ATOM 742 O O . ALA A 1 93 ? -5.664 5.915 11.941 1.00 97.62 93 ALA A O 1
ATOM 743 N N . ARG A 1 94 ? -5.438 3.748 11.392 1.00 97.56 94 ARG A N 1
ATOM 744 C CA . ARG A 1 94 ? -6.650 3.284 12.091 1.00 97.56 94 ARG A CA 1
ATOM 745 C C . ARG A 1 94 ? -6.630 3.556 13.589 1.00 97.56 94 ARG A C 1
ATOM 747 O O . ARG A 1 94 ? -7.625 4.027 14.134 1.00 97.56 94 ARG A O 1
ATOM 754 N N . PHE A 1 95 ? -5.493 3.325 14.240 1.00 98.00 95 PHE A N 1
ATOM 755 C CA . PHE A 1 95 ? -5.322 3.662 15.653 1.00 98.00 95 PHE A CA 1
ATOM 756 C C . PHE A 1 95 ? -5.513 5.167 15.906 1.00 98.00 95 PHE A C 1
ATOM 758 O O . PHE A 1 95 ? -6.217 5.564 16.833 1.00 98.00 95 PHE A O 1
ATOM 765 N N . LEU A 1 96 ? -4.916 6.019 15.065 1.00 97.69 96 LEU A N 1
ATOM 766 C CA . LEU A 1 96 ? -5.017 7.474 15.210 1.00 97.69 96 LEU A CA 1
ATOM 767 C C . LEU A 1 96 ? -6.418 8.005 14.883 1.00 97.69 96 LEU A C 1
ATOM 769 O O . LEU A 1 96 ? -6.891 8.906 15.576 1.00 97.69 96 LEU A O 1
ATOM 773 N N . ASP A 1 97 ? -7.096 7.432 13.889 1.00 97.88 97 ASP A N 1
ATOM 774 C CA . ASP A 1 97 ? -8.479 7.779 13.554 1.00 97.88 97 ASP A CA 1
ATOM 775 C C . ASP A 1 97 ? -9.418 7.497 14.730 1.00 97.88 97 ASP A C 1
ATOM 777 O O . ASP A 1 97 ? -10.206 8.361 15.107 1.00 97.88 97 ASP A O 1
ATOM 781 N N . LEU A 1 98 ? -9.305 6.328 15.368 1.00 97.50 98 LEU A N 1
ATOM 782 C CA . LEU A 1 98 ? -10.145 5.987 16.519 1.00 97.50 98 LEU A CA 1
ATOM 783 C C . LEU A 1 98 ? -9.865 6.871 17.739 1.00 97.50 98 LEU A C 1
ATOM 785 O O . LEU A 1 98 ? -10.794 7.223 18.467 1.00 97.50 98 LEU A O 1
ATOM 789 N N . ARG A 1 99 ? -8.614 7.302 17.940 1.00 97.50 99 ARG A N 1
ATOM 790 C CA . ARG A 1 99 ? -8.282 8.301 18.969 1.00 97.50 99 ARG A CA 1
ATOM 791 C C . ARG A 1 99 ? -8.904 9.658 18.680 1.00 97.50 99 ARG A C 1
ATOM 793 O O . ARG A 1 99 ? -9.411 10.303 19.594 1.00 97.50 99 ARG A O 1
ATOM 800 N N . GLU A 1 100 ? -8.875 10.093 17.427 1.00 96.50 100 GLU A N 1
ATOM 801 C CA . GLU A 1 100 ? -9.525 11.329 16.989 1.00 96.50 100 GLU A CA 1
ATOM 802 C C . GLU A 1 100 ? -11.050 11.257 17.164 1.00 96.50 100 GLU A C 1
ATOM 804 O O . GLU A 1 100 ? -11.656 12.198 17.682 1.00 96.50 100 GLU A O 1
ATOM 809 N N . ILE A 1 101 ? -11.663 10.126 16.803 1.00 97.00 101 ILE A N 1
ATOM 810 C CA . ILE A 1 101 ? -13.093 9.880 17.006 1.00 97.00 101 ILE A CA 1
ATOM 811 C C . ILE A 1 101 ? -13.418 9.910 18.501 1.00 97.00 101 ILE A C 1
ATOM 813 O O . ILE A 1 101 ? -14.304 10.663 18.895 1.00 97.00 101 ILE A O 1
ATOM 817 N N . SER A 1 102 ? -12.681 9.188 19.356 1.00 96.00 102 SER A N 1
ATOM 818 C CA . SER A 1 102 ? -12.925 9.188 20.810 1.00 96.00 102 SER A CA 1
ATOM 819 C C . SER A 1 102 ? -12.854 10.599 21.415 1.00 96.00 102 SER A C 1
ATOM 821 O O . SER A 1 102 ? -13.772 11.011 22.132 1.00 96.00 102 SER A O 1
ATOM 823 N N . LYS A 1 103 ? -11.855 11.409 21.029 1.00 95.44 103 LYS A N 1
ATOM 824 C CA . LYS A 1 103 ? -11.758 12.828 21.432 1.00 95.44 103 LYS A CA 1
ATOM 825 C C . LYS A 1 103 ? -13.000 13.633 21.016 1.00 95.44 103 LYS A C 1
ATOM 827 O O . LYS A 1 103 ? -13.489 14.468 21.784 1.00 95.44 103 LYS A O 1
ATOM 832 N N . HIS A 1 104 ? -13.539 13.385 19.821 1.00 96.44 104 HIS A N 1
ATOM 833 C CA . HIS A 1 104 ? -14.784 14.013 19.381 1.00 96.44 104 HIS A CA 1
ATOM 834 C C . HIS A 1 104 ? -15.992 13.547 20.207 1.00 96.44 104 HIS A C 1
ATOM 836 O O . HIS A 1 104 ? -16.788 14.385 20.630 1.00 96.44 104 HIS A O 1
ATOM 842 N N . GLN A 1 105 ? -16.119 12.249 20.498 1.00 95.81 1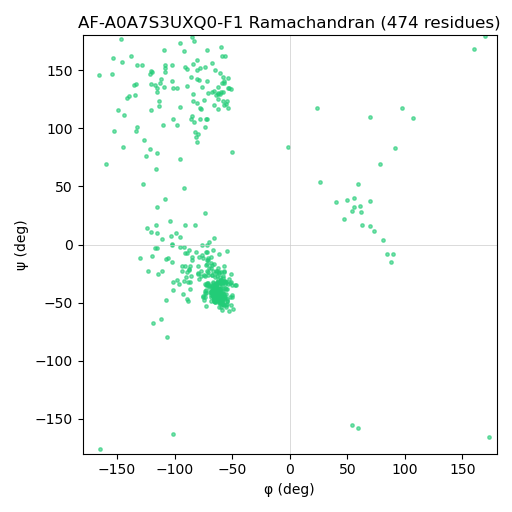05 GLN A N 1
ATOM 843 C CA . GLN A 1 105 ? -17.231 11.725 21.303 1.00 95.81 105 GLN A CA 1
ATOM 844 C C . GLN A 1 105 ? -17.241 12.334 22.709 1.00 95.81 105 GLN A C 1
ATOM 846 O O . GLN A 1 105 ? -18.280 12.803 23.173 1.00 95.81 105 GLN A O 1
ATOM 851 N N . ALA A 1 106 ? -16.069 12.417 23.347 1.00 94.62 106 ALA A N 1
ATOM 852 C CA . ALA A 1 106 ? -15.917 12.992 24.680 1.00 94.62 106 ALA A CA 1
ATOM 853 C C . ALA A 1 106 ? -16.303 14.481 24.745 1.00 94.62 106 ALA A C 1
ATOM 855 O O . ALA A 1 106 ? -16.819 14.941 25.760 1.00 94.62 106 ALA A O 1
ATOM 856 N N . SER A 1 107 ? -16.064 15.241 23.670 1.00 96.25 107 SER A N 1
ATOM 857 C CA . SER A 1 107 ? -16.348 16.684 23.631 1.00 96.25 107 SER A CA 1
ATOM 858 C C . SER A 1 107 ? -17.756 17.035 23.145 1.00 96.25 107 SER A C 1
ATOM 860 O O . SER A 1 107 ? -18.289 18.072 23.534 1.00 96.25 107 SER A O 1
ATOM 862 N N . SER A 1 108 ? -18.362 16.194 22.307 1.00 96.19 108 SER A N 1
ATOM 863 C CA . SER A 1 108 ? -19.666 16.458 21.682 1.00 96.19 108 SER A CA 1
ATOM 864 C C . SER A 1 108 ? -20.836 15.711 22.327 1.00 96.19 108 SER A C 1
ATOM 866 O O . SER A 1 108 ? -21.983 16.066 22.073 1.00 96.19 108 SER A O 1
ATOM 868 N N . ASN A 1 109 ? -20.562 14.690 23.150 1.00 94.69 109 ASN A N 1
ATOM 869 C CA . ASN A 1 109 ? -21.563 13.744 23.652 1.00 94.69 109 ASN A CA 1
ATOM 870 C C . ASN A 1 109 ? -22.358 13.053 22.518 1.00 94.69 109 ASN A C 1
ATOM 872 O O . ASN A 1 109 ? -23.536 12.731 22.673 1.00 94.69 109 ASN A O 1
ATOM 876 N N . SER A 1 110 ? -21.702 12.831 21.375 1.00 96.56 110 SER A N 1
ATOM 877 C CA . SER A 1 110 ? -22.221 12.071 20.231 1.00 96.56 110 SER A CA 1
ATOM 878 C C . SER A 1 110 ? -21.374 10.826 20.027 1.00 96.56 110 SER A C 1
ATOM 880 O O . SER A 1 110 ? -20.151 10.921 20.023 1.00 96.56 110 SER A O 1
ATOM 882 N N . PHE A 1 111 ? -22.005 9.672 19.820 1.00 95.31 111 PHE A N 1
ATOM 883 C CA . PHE A 1 111 ? -21.313 8.383 19.810 1.00 95.31 111 PHE A CA 1
ATOM 884 C C . PHE A 1 111 ? -21.477 7.668 18.471 1.00 95.31 111 PHE A C 1
ATOM 886 O O . PHE A 1 111 ? -22.562 7.646 17.889 1.00 95.31 111 PHE A O 1
ATOM 893 N N . MET A 1 112 ? -20.381 7.081 18.006 1.00 95.38 112 MET A N 1
ATOM 894 C CA . MET A 1 112 ? -20.328 6.126 16.911 1.00 95.38 112 MET A CA 1
ATOM 895 C C . MET A 1 112 ? -20.737 4.754 17.452 1.00 95.38 112 MET A C 1
ATOM 897 O O . MET A 1 112 ? -20.392 4.395 18.577 1.00 95.38 112 MET A O 1
ATOM 901 N N . GLN A 1 113 ? -21.471 3.980 16.658 1.00 95.19 113 GLN A N 1
ATOM 902 C CA . GLN A 1 113 ? -22.030 2.700 17.098 1.00 95.19 113 GLN A CA 1
ATOM 903 C C . GLN A 1 113 ? -21.057 1.536 16.893 1.00 95.19 113 GLN A C 1
ATOM 905 O O . GLN A 1 113 ? -21.176 0.511 17.562 1.00 95.19 113 GLN A O 1
ATOM 910 N N . GLY A 1 114 ? -20.068 1.685 16.010 1.00 93.19 114 GLY A N 1
ATOM 911 C CA . GLY A 1 114 ? -19.057 0.658 15.816 1.00 93.19 114 GLY A CA 1
ATOM 912 C C . GLY A 1 114 ? -18.114 0.930 14.657 1.00 93.19 114 GLY A C 1
ATOM 913 O O . GLY A 1 114 ? -18.036 2.036 14.128 1.00 93.19 114 GLY A O 1
ATOM 914 N N . GLN A 1 115 ? -17.392 -0.116 14.268 1.00 94.44 115 GLN A N 1
ATOM 915 C CA . GLN A 1 115 ? -16.477 -0.104 13.138 1.00 94.44 115 GLN A CA 1
ATOM 916 C C . GLN A 1 115 ? -16.673 -1.381 12.316 1.00 94.44 115 GLN A C 1
ATOM 918 O O . GLN A 1 115 ? -16.766 -2.473 12.875 1.00 94.44 115 GLN A O 1
ATOM 923 N N . SER A 1 116 ? -16.689 -1.247 10.995 1.00 94.06 116 SER A N 1
ATOM 924 C CA . SER A 1 116 ? -16.535 -2.359 10.055 1.00 94.06 116 SER A CA 1
ATOM 925 C C . SER A 1 116 ? -15.198 -2.181 9.346 1.00 94.06 116 SER A C 1
ATOM 927 O O . SER A 1 116 ? -14.817 -1.053 9.084 1.00 94.06 116 SER A O 1
ATOM 929 N N . ASN A 1 117 ? -14.449 -3.238 9.054 1.00 93.25 117 ASN A N 1
ATOM 930 C CA . ASN A 1 117 ? -13.154 -3.095 8.387 1.00 93.25 117 ASN A CA 1
ATOM 931 C C . ASN A 1 117 ? -13.195 -3.748 7.012 1.00 93.25 117 ASN A C 1
ATOM 933 O O . ASN A 1 117 ? -13.595 -4.907 6.892 1.00 93.25 117 ASN A O 1
ATOM 937 N N . PHE A 1 118 ? -12.743 -3.024 5.996 1.00 93.50 118 PHE A N 1
ATOM 938 C CA . PHE A 1 118 ? -12.447 -3.605 4.699 1.00 93.50 118 PHE A CA 1
ATOM 939 C C . PHE A 1 118 ? -11.034 -4.186 4.721 1.00 93.50 118 PHE A C 1
ATOM 941 O O . PHE A 1 118 ? -10.055 -3.492 5.001 1.00 93.50 118 PHE A O 1
ATOM 948 N N . ASP A 1 119 ? -10.937 -5.472 4.414 1.00 91.31 119 ASP A N 1
ATOM 949 C CA . ASP A 1 119 ? -9.671 -6.177 4.307 1.00 91.31 119 ASP A CA 1
ATOM 950 C C . ASP A 1 119 ? -9.667 -7.016 3.032 1.00 91.31 119 ASP A C 1
ATOM 952 O O . ASP A 1 119 ? -10.669 -7.650 2.686 1.00 91.31 119 ASP A O 1
ATOM 956 N N . SER A 1 120 ? -8.539 -7.007 2.332 1.00 88.38 120 SER A N 1
ATOM 957 C CA . SER A 1 120 ? -8.377 -7.726 1.070 1.00 88.38 120 SER A CA 1
ATOM 958 C C . SER A 1 120 ? -7.777 -9.124 1.257 1.00 88.38 120 SER A C 1
ATOM 960 O O . SER A 1 120 ? -7.907 -9.973 0.368 1.00 88.38 120 SER A O 1
ATOM 962 N N . GLY A 1 121 ? -7.137 -9.389 2.397 1.00 86.31 121 GLY A N 1
ATOM 963 C CA . GLY A 1 121 ? -6.286 -10.556 2.563 1.00 86.31 121 GLY A CA 1
ATOM 964 C C . GLY A 1 121 ? -5.455 -10.532 3.845 1.00 86.31 121 GLY A C 1
ATOM 965 O O . GLY A 1 121 ? -5.548 -9.647 4.682 1.00 86.31 121 GLY A O 1
ATOM 966 N N . PHE A 1 122 ? -4.664 -11.588 4.039 1.00 90.00 122 PHE A N 1
ATOM 967 C CA . PHE A 1 122 ? -3.906 -11.799 5.283 1.00 90.00 122 PHE A CA 1
ATOM 968 C C . PHE A 1 122 ? -2.399 -11.944 5.057 1.00 90.00 122 PHE A C 1
ATOM 970 O O . PHE A 1 122 ? -1.609 -11.729 5.975 1.00 90.00 122 PHE A O 1
ATOM 977 N N . GLU A 1 123 ? -2.006 -12.335 3.845 1.00 95.06 123 GLU A N 1
ATOM 978 C CA . GLU A 1 123 ? -0.619 -12.620 3.485 1.00 95.06 123 GLU A CA 1
ATOM 979 C C . GLU A 1 123 ? 0.216 -11.338 3.393 1.00 95.06 123 GLU A C 1
ATOM 981 O O . GLU A 1 123 ? -0.308 -10.231 3.325 1.00 95.06 123 GLU A O 1
ATOM 986 N N . TRP A 1 124 ? 1.538 -11.496 3.334 1.00 96.44 124 TRP A N 1
ATOM 987 C CA . TRP A 1 124 ? 2.489 -10.390 3.170 1.00 96.44 124 TRP A CA 1
ATOM 988 C C . TRP A 1 124 ? 2.479 -9.368 4.309 1.00 96.44 124 TRP A C 1
ATOM 990 O O . TRP A 1 124 ? 2.868 -8.215 4.132 1.00 96.44 124 TRP A O 1
ATOM 1000 N N . GLY A 1 125 ? 2.120 -9.820 5.509 1.00 95.00 125 GLY A N 1
ATOM 1001 C CA . GLY A 1 125 ? 2.110 -8.992 6.708 1.00 95.00 125 GLY A CA 1
ATOM 1002 C C . GLY A 1 125 ? 0.872 -8.108 6.854 1.00 95.00 125 GLY A C 1
ATOM 1003 O O . GLY A 1 125 ? 0.810 -7.366 7.834 1.00 95.00 125 GLY A O 1
ATOM 1004 N N . SER A 1 126 ? -0.113 -8.200 5.953 1.00 94.25 126 SER A N 1
ATOM 1005 C CA . SER A 1 126 ? -1.372 -7.439 6.033 1.00 94.25 126 SER A CA 1
ATOM 1006 C C . SER A 1 126 ? -2.152 -7.749 7.311 1.00 94.25 126 SER A C 1
ATOM 1008 O O . SER A 1 126 ? -2.716 -6.848 7.933 1.00 94.25 126 SER A O 1
ATOM 1010 N N . TRP A 1 127 ? -2.025 -8.981 7.821 1.00 95.69 127 TRP A N 1
ATOM 1011 C CA . TRP A 1 127 ? -2.549 -9.375 9.129 1.00 95.69 127 TRP A CA 1
ATOM 1012 C C . TRP A 1 127 ? -2.152 -8.448 10.280 1.00 95.69 127 TRP A C 1
ATOM 1014 O O . TRP A 1 127 ? -2.914 -8.298 11.234 1.00 95.69 127 TRP A O 1
ATOM 1024 N N . LEU A 1 128 ? -0.968 -7.831 10.227 1.00 97.25 128 LEU A N 1
ATOM 1025 C CA . LEU A 1 128 ? -0.490 -6.940 11.281 1.00 97.25 128 LEU A CA 1
ATOM 1026 C C . LEU A 1 128 ? -1.395 -5.710 11.371 1.00 97.25 128 LEU A C 1
ATOM 1028 O O . LEU A 1 128 ? -1.828 -5.345 12.465 1.00 97.25 128 LEU A O 1
ATOM 1032 N N . SER A 1 129 ? -1.718 -5.109 10.225 1.00 96.62 129 SER A N 1
ATOM 1033 C CA . SER A 1 129 ? -2.628 -3.965 10.132 1.00 96.62 129 SER A CA 1
ATOM 1034 C C . SER A 1 129 ? -4.028 -4.333 10.616 1.00 96.62 129 SER A C 1
ATOM 1036 O O . SER A 1 129 ? -4.613 -3.582 11.401 1.00 96.62 129 SER A O 1
ATOM 1038 N N . SER A 1 130 ? -4.534 -5.506 10.231 1.00 95.81 130 SER A N 1
ATOM 1039 C CA . SER A 1 130 ? -5.853 -5.999 10.647 1.00 95.81 130 SER A CA 1
ATOM 1040 C C . SER A 1 130 ? -5.916 -6.277 12.152 1.00 95.81 130 SER A C 1
ATOM 1042 O O . SER A 1 130 ? -6.881 -5.886 12.808 1.00 95.81 130 SER A O 1
ATOM 1044 N N . VAL A 1 131 ? -4.864 -6.856 12.744 1.00 96.38 131 VAL A N 1
ATOM 1045 C CA . VAL A 1 131 ? -4.770 -7.071 14.198 1.00 96.38 131 VAL A CA 1
ATOM 1046 C C . VAL A 1 131 ? -4.723 -5.743 14.950 1.00 96.38 131 VAL A C 1
ATOM 1048 O O . VAL A 1 131 ? -5.492 -5.570 15.894 1.00 96.38 131 VAL A O 1
ATOM 1051 N N . LEU A 1 132 ? -3.865 -4.799 14.543 1.00 97.50 132 LEU A N 1
ATOM 1052 C CA . LEU A 1 132 ? -3.794 -3.478 15.182 1.00 97.50 132 LEU A CA 1
ATOM 1053 C C . LEU A 1 132 ? -5.149 -2.767 15.122 1.00 97.50 132 LEU A C 1
ATOM 1055 O O . LEU A 1 132 ? -5.612 -2.239 16.130 1.00 97.50 132 LEU A O 1
ATOM 1059 N N . THR A 1 133 ? -5.814 -2.813 13.971 1.00 96.50 133 THR A N 1
ATOM 1060 C CA . THR A 1 133 ? -7.120 -2.180 13.756 1.00 96.50 133 THR A CA 1
ATOM 1061 C C . THR A 1 133 ? -8.208 -2.821 14.611 1.00 96.50 133 THR A C 1
ATOM 1063 O O . THR A 1 133 ? -8.913 -2.116 15.328 1.00 96.50 133 THR A O 1
ATOM 1066 N N . ALA A 1 134 ? -8.302 -4.153 14.618 1.00 95.44 134 ALA A N 1
ATOM 1067 C CA . ALA A 1 134 ? -9.270 -4.874 15.441 1.00 95.44 134 ALA A CA 1
ATOM 1068 C C . ALA A 1 134 ? -9.055 -4.621 16.942 1.00 95.44 134 ALA A C 1
ATOM 1070 O O . ALA A 1 134 ? -10.014 -4.475 17.694 1.00 95.44 134 ALA A O 1
ATOM 1071 N N . ARG A 1 135 ? -7.796 -4.541 17.391 1.00 96.62 135 ARG A N 1
ATOM 1072 C CA . ARG A 1 135 ? -7.460 -4.258 18.795 1.00 96.62 135 ARG A CA 1
ATOM 1073 C C . ARG A 1 135 ? -7.749 -2.814 19.192 1.00 96.62 135 ARG A C 1
ATOM 1075 O O . ARG A 1 135 ? -8.174 -2.587 20.320 1.00 96.62 135 ARG A O 1
ATOM 1082 N N . SER A 1 136 ? -7.592 -1.873 18.262 1.00 96.12 136 SER A N 1
ATOM 1083 C CA . SER A 1 136 ? -7.820 -0.448 18.513 1.00 96.12 136 SER A CA 1
ATOM 1084 C C . SER A 1 136 ? -9.286 -0.154 18.839 1.00 96.12 136 SER A C 1
ATOM 1086 O O . SER A 1 136 ? -9.561 0.765 19.591 1.00 96.12 136 SER A O 1
ATOM 1088 N N . VAL A 1 137 ? -10.237 -0.959 18.349 1.00 92.88 137 VAL A N 1
ATOM 1089 C CA . VAL A 1 137 ? -11.663 -0.816 18.708 1.00 92.88 137 VAL A CA 1
ATOM 1090 C C . VAL A 1 137 ? -11.909 -1.054 20.208 1.00 92.88 137 VAL A C 1
ATOM 1092 O O . VAL A 1 137 ? -12.854 -0.505 20.766 1.00 92.88 137 VAL A O 1
ATOM 1095 N N . TYR A 1 138 ? -11.065 -1.854 20.870 1.00 92.44 138 TYR A N 1
ATOM 1096 C CA . TYR A 1 138 ? -11.189 -2.154 22.300 1.00 92.44 138 TYR A CA 1
ATOM 1097 C C . TYR A 1 138 ? -10.380 -1.210 23.186 1.00 92.44 138 TYR A C 1
ATOM 1099 O O . TYR A 1 138 ? -10.852 -0.823 24.251 1.00 92.44 138 TYR A O 1
ATOM 1107 N N . ASP A 1 139 ? -9.150 -0.894 22.781 1.00 94.50 139 ASP A N 1
ATOM 1108 C CA . ASP A 1 139 ? -8.247 -0.053 23.559 1.00 94.50 139 ASP A CA 1
ATOM 1109 C C . ASP A 1 139 ? -7.406 0.824 22.633 1.00 94.50 139 ASP A C 1
ATOM 1111 O O . ASP A 1 139 ? -6.531 0.355 21.904 1.00 94.50 139 ASP A O 1
ATOM 1115 N N . ILE A 1 140 ? -7.674 2.123 22.688 1.00 94.50 140 ILE A N 1
ATOM 1116 C CA . ILE A 1 140 ? -6.902 3.160 22.004 1.00 94.50 140 ILE A CA 1
ATOM 1117 C C . ILE A 1 140 ? -5.894 3.848 22.931 1.00 94.50 140 ILE A C 1
ATOM 1119 O O . ILE A 1 140 ? -5.313 4.867 22.554 1.00 94.50 140 ILE A O 1
ATOM 1123 N N . VAL A 1 141 ? -5.684 3.322 24.141 1.00 95.88 141 VAL A N 1
ATOM 1124 C CA . VAL A 1 141 ? -4.757 3.840 25.154 1.00 95.88 141 VAL A CA 1
ATOM 1125 C C . VAL A 1 141 ? -5.110 5.287 25.537 1.00 95.88 141 VAL A C 1
ATOM 1127 O O . VAL A 1 141 ? -4.284 6.197 25.466 1.00 95.88 141 VAL A O 1
ATOM 1130 N N . GLU A 1 142 ? -6.375 5.531 25.905 1.00 92.06 142 GLU A N 1
ATOM 1131 C CA . GLU A 1 142 ? -6.916 6.887 26.150 1.00 92.06 142 GLU A CA 1
ATOM 1132 C C . GLU A 1 142 ? -6.166 7.675 27.234 1.00 92.06 142 GLU A C 1
ATOM 1134 O O . GLU A 1 142 ? -6.097 8.901 27.177 1.00 92.06 142 GLU A O 1
ATOM 1139 N N . HIS A 1 143 ? -5.575 6.976 28.205 1.00 93.62 143 HIS A N 1
ATOM 1140 C CA . HIS A 1 143 ? -4.840 7.582 29.316 1.00 93.62 143 HIS A CA 1
ATOM 1141 C C . HIS A 1 143 ? -3.505 8.221 28.899 1.00 93.62 143 HIS A C 1
ATOM 1143 O O . HIS A 1 143 ? -2.979 9.060 29.629 1.00 93.62 143 HIS A O 1
ATOM 1149 N N . GLU A 1 144 ? -2.944 7.840 27.749 1.00 97.19 144 GLU A N 1
ATOM 1150 C CA . GLU A 1 144 ? -1.723 8.439 27.215 1.00 97.19 144 GLU A CA 1
ATOM 1151 C C . GLU A 1 144 ? -2.083 9.547 26.222 1.00 97.19 144 GLU A C 1
ATOM 1153 O O . GLU A 1 144 ? -2.706 9.309 25.187 1.00 97.19 144 GLU A O 1
ATOM 1158 N N . SER A 1 145 ? -1.676 10.778 26.530 1.00 94.06 145 SER A N 1
ATOM 1159 C CA . SER A 1 145 ? -1.965 11.958 25.705 1.00 94.06 145 SER A CA 1
ATOM 1160 C C . SER A 1 145 ? -1.080 12.055 24.457 1.00 94.06 145 SER A C 1
ATOM 1162 O O . SER A 1 145 ? -1.488 12.636 23.450 1.00 94.06 145 SER A O 1
ATOM 1164 N N . ASN A 1 146 ? 0.125 11.482 24.503 1.00 96.56 146 ASN A N 1
ATOM 1165 C CA . ASN A 1 146 ? 1.060 11.474 23.392 1.00 96.56 146 ASN A CA 1
ATOM 1166 C C . ASN A 1 146 ? 0.770 10.292 22.459 1.00 96.56 146 ASN A C 1
ATOM 1168 O O . ASN A 1 146 ? 1.093 9.145 22.763 1.00 96.56 146 ASN A O 1
ATOM 1172 N N . ASP A 1 147 ? 0.225 10.588 21.281 1.00 95.50 147 ASP A N 1
ATOM 1173 C CA . ASP A 1 147 ? -0.180 9.571 20.305 1.00 95.50 147 ASP A CA 1
ATOM 1174 C C . ASP A 1 147 ? 0.969 8.632 19.878 1.00 95.50 147 ASP A C 1
ATOM 1176 O O . ASP A 1 147 ? 0.732 7.450 19.634 1.00 95.50 147 ASP A O 1
ATOM 1180 N N . LEU A 1 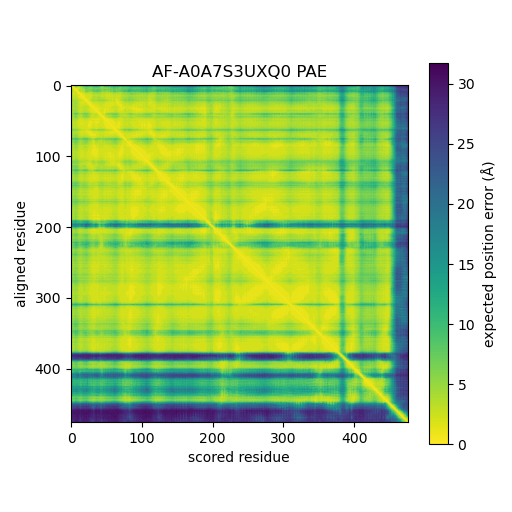148 ? 2.221 9.111 19.825 1.00 95.06 148 LEU A N 1
ATOM 1181 C CA . LEU A 1 148 ? 3.378 8.274 19.475 1.00 95.06 148 LEU A CA 1
ATOM 1182 C C . LEU A 1 148 ? 3.739 7.301 20.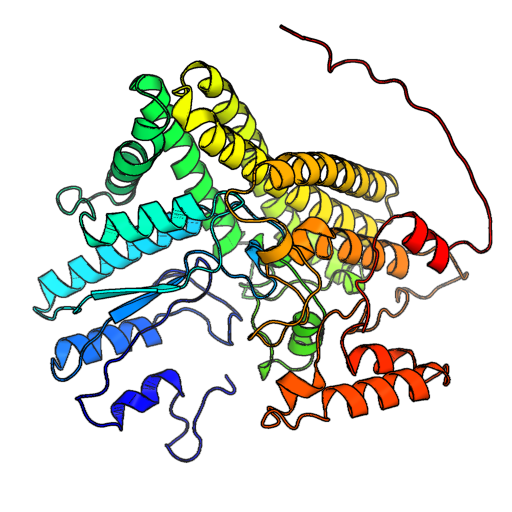604 1.00 95.06 148 LEU A C 1
ATOM 1184 O O . LEU A 1 148 ? 4.045 6.140 20.334 1.00 95.06 148 LEU A O 1
ATOM 1188 N N . VAL A 1 149 ? 3.712 7.762 21.858 1.00 96.81 149 VAL A N 1
ATOM 1189 C CA . VAL A 1 149 ? 3.970 6.907 23.029 1.00 96.81 149 VAL A CA 1
ATOM 1190 C C . VAL A 1 149 ? 2.860 5.867 23.167 1.00 96.81 149 VAL A C 1
ATOM 1192 O O . VAL A 1 149 ? 3.165 4.680 23.296 1.00 96.81 149 VAL A O 1
ATOM 1195 N N . ALA A 1 150 ? 1.601 6.299 23.039 1.00 97.81 150 ALA A N 1
ATOM 1196 C CA . ALA A 1 150 ? 0.425 5.435 23.052 1.00 97.81 150 ALA A CA 1
ATOM 1197 C C . ALA A 1 150 ? 0.543 4.333 21.994 1.00 97.81 150 ALA A C 1
ATOM 1199 O O . ALA A 1 150 ? 0.466 3.146 22.308 1.00 97.81 150 ALA A O 1
ATOM 1200 N N . PHE A 1 151 ? 0.818 4.718 20.746 1.00 97.94 151 PHE A N 1
ATOM 1201 C CA . PHE A 1 151 ? 0.915 3.770 19.645 1.00 97.94 151 PHE A CA 1
ATOM 1202 C C . PHE A 1 151 ? 2.125 2.835 19.769 1.00 97.94 151 PHE A C 1
ATOM 1204 O O . PHE A 1 151 ? 2.028 1.654 19.445 1.00 97.94 151 PHE A O 1
ATOM 1211 N N . MET A 1 152 ? 3.264 3.314 20.278 1.00 97.88 152 MET A N 1
ATOM 1212 C CA . MET A 1 152 ? 4.432 2.459 20.502 1.00 97.88 152 MET A CA 1
ATOM 1213 C C . MET A 1 152 ? 4.173 1.391 21.566 1.00 97.88 152 MET A C 1
ATOM 1215 O O . MET A 1 152 ? 4.513 0.228 21.339 1.00 97.88 152 MET A O 1
ATOM 1219 N N . GLY A 1 153 ? 3.553 1.764 22.689 1.00 97.50 153 GLY A N 1
ATOM 1220 C CA . GLY A 1 153 ? 3.131 0.803 23.710 1.00 97.50 153 GLY A CA 1
ATOM 1221 C C . GLY A 1 153 ? 2.101 -0.186 23.163 1.00 97.50 153 GLY A C 1
ATOM 1222 O O . GLY A 1 153 ? 2.214 -1.388 23.392 1.00 97.50 153 GLY A O 1
ATOM 1223 N N . PHE A 1 154 ? 1.163 0.302 22.351 1.00 98.31 154 PHE A N 1
ATOM 1224 C CA . PHE A 1 154 ? 0.150 -0.522 21.699 1.00 98.31 154 PHE A CA 1
ATOM 1225 C C . PHE A 1 154 ? 0.756 -1.553 20.733 1.00 98.31 154 PHE A C 1
ATOM 1227 O O . PHE A 1 154 ? 0.429 -2.734 20.810 1.00 98.31 154 PHE A O 1
ATOM 1234 N N . VAL A 1 155 ? 1.700 -1.160 19.869 1.00 98.50 155 VAL A N 1
ATOM 1235 C CA . VAL A 1 155 ? 2.406 -2.093 18.967 1.00 98.50 155 VAL A CA 1
ATOM 1236 C C . VAL A 1 155 ? 3.236 -3.112 19.754 1.00 98.50 155 VAL A C 1
ATOM 1238 O O . VAL A 1 155 ? 3.276 -4.287 19.379 1.00 98.50 155 VAL A O 1
ATOM 1241 N N . GLU A 1 156 ? 3.879 -2.700 20.850 1.00 98.19 156 GLU A N 1
ATOM 1242 C CA . GLU A 1 156 ? 4.592 -3.632 21.730 1.00 98.19 156 GLU A CA 1
ATOM 1243 C C . GLU A 1 156 ? 3.640 -4.685 22.303 1.00 98.19 156 GLU A C 1
ATOM 1245 O O . GLU A 1 156 ? 3.866 -5.891 22.165 1.00 98.19 156 GLU A O 1
ATOM 1250 N N . GLN A 1 157 ? 2.556 -4.227 22.922 1.00 97.12 157 GLN A N 1
ATOM 1251 C CA . GLN A 1 157 ? 1.578 -5.081 23.575 1.00 97.12 157 GLN A CA 1
ATOM 1252 C C . GLN A 1 157 ? 0.887 -6.014 22.578 1.00 97.12 157 GLN A C 1
ATOM 1254 O O . GLN A 1 157 ? 0.794 -7.219 22.817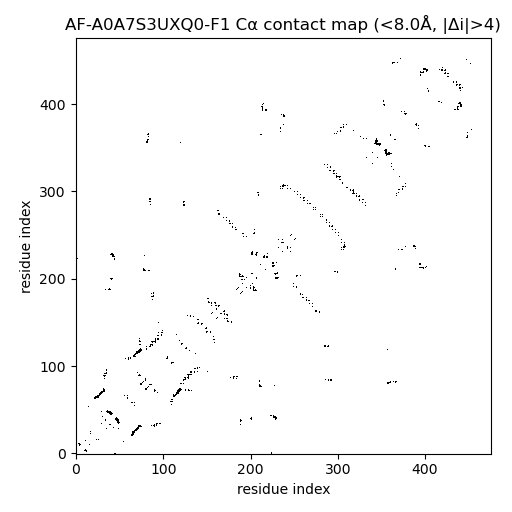 1.00 97.12 157 GLN A O 1
ATOM 1259 N N . GLU A 1 158 ? 0.431 -5.481 21.446 1.00 97.50 158 GLU A N 1
ATOM 1260 C CA . GLU A 1 158 ? -0.442 -6.215 20.539 1.00 97.50 158 GLU A CA 1
ATOM 1261 C C . GLU A 1 158 ? 0.312 -7.034 19.484 1.00 97.50 158 GLU A C 1
ATOM 1263 O O . GLU A 1 158 ? -0.217 -8.033 18.992 1.00 97.50 158 GLU A O 1
ATOM 1268 N N . ILE A 1 159 ? 1.554 -6.681 19.155 1.00 97.94 159 ILE A N 1
ATOM 1269 C CA . ILE A 1 159 ? 2.312 -7.372 18.106 1.00 97.94 159 ILE A CA 1
ATOM 1270 C C . ILE A 1 159 ? 3.571 -8.008 18.681 1.00 97.94 159 ILE A C 1
ATOM 1272 O O . ILE A 1 159 ? 3.694 -9.235 18.719 1.00 97.94 159 ILE A O 1
ATOM 1276 N N . THR A 1 160 ? 4.537 -7.209 19.124 1.00 98.44 160 THR A N 1
ATOM 1277 C CA . THR A 1 160 ? 5.907 -7.720 19.289 1.00 98.44 160 THR A CA 1
ATOM 1278 C C . THR A 1 160 ? 6.115 -8.527 20.567 1.00 98.44 160 THR A C 1
ATOM 1280 O O . THR A 1 160 ? 6.946 -9.440 20.562 1.00 98.44 160 THR A O 1
ATOM 1283 N N . SER A 1 161 ? 5.301 -8.312 21.604 1.00 97.81 161 SER A N 1
ATOM 1284 C CA . SER A 1 161 ? 5.302 -9.148 22.815 1.00 97.81 161 SER A CA 1
ATOM 1285 C C . SER A 1 161 ? 4.801 -10.569 22.536 1.00 97.81 161 SER A C 1
ATOM 1287 O O . SER A 1 161 ? 5.212 -11.530 23.191 1.00 97.81 161 SER A O 1
ATOM 1289 N N . ARG A 1 162 ? 3.958 -10.726 21.505 1.00 96.69 162 ARG A N 1
ATOM 1290 C CA . ARG A 1 162 ? 3.465 -12.026 21.026 1.00 96.69 162 ARG A CA 1
ATOM 1291 C C . ARG A 1 162 ? 4.509 -12.733 20.164 1.00 96.69 162 ARG A C 1
ATOM 1293 O O . ARG A 1 162 ? 4.592 -13.962 20.190 1.00 96.69 162 ARG A O 1
ATOM 1300 N N . LEU A 1 163 ? 5.362 -11.969 19.477 1.00 97.81 163 LEU A N 1
ATOM 1301 C CA . LEU A 1 163 ? 6.508 -12.508 18.742 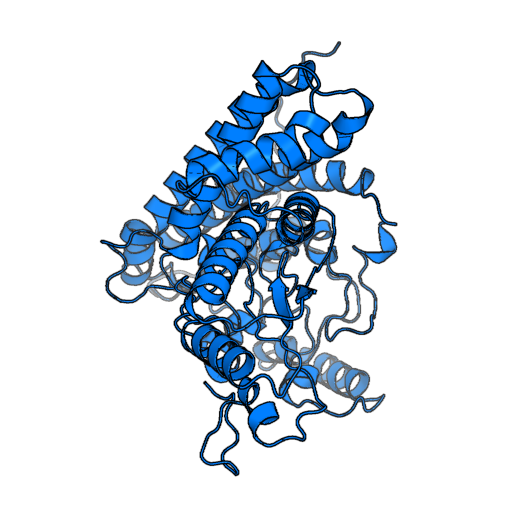1.00 97.81 163 LEU A CA 1
ATOM 1302 C C . LEU A 1 163 ? 7.635 -12.973 19.676 1.00 97.81 163 LEU A C 1
ATOM 1304 O O . LEU A 1 163 ? 8.249 -14.000 19.407 1.00 97.81 163 LEU A O 1
ATOM 1308 N N . SER A 1 164 ? 7.916 -12.257 20.769 1.00 97.94 164 SER A N 1
ATOM 1309 C CA . SER A 1 164 ? 9.060 -12.531 21.653 1.00 97.94 164 SER A CA 1
ATOM 1310 C C . SER A 1 164 ? 8.714 -12.327 23.126 1.00 97.94 164 SER A C 1
ATOM 1312 O O . SER A 1 164 ? 8.355 -11.227 23.538 1.00 97.94 164 SER A O 1
ATOM 1314 N N . ARG A 1 165 ? 8.958 -13.353 23.958 1.00 95.31 165 ARG A N 1
ATOM 1315 C CA . ARG A 1 165 ? 8.891 -13.225 25.431 1.00 95.31 165 ARG A CA 1
ATOM 1316 C C . ARG A 1 165 ? 10.046 -12.410 26.024 1.00 95.31 165 ARG A C 1
ATOM 1318 O O . ARG A 1 165 ? 9.964 -11.970 27.168 1.00 95.31 165 ARG A O 1
ATOM 1325 N N . ASN A 1 166 ? 11.127 -12.200 25.271 1.00 97.75 166 ASN A N 1
ATOM 1326 C CA . ASN A 1 166 ? 12.192 -11.291 25.677 1.00 97.75 166 ASN A CA 1
ATOM 1327 C C . ASN A 1 166 ? 11.689 -9.846 25.545 1.00 97.75 166 ASN A C 1
ATOM 1329 O O . ASN A 1 166 ? 11.545 -9.334 24.431 1.00 97.75 166 ASN A O 1
ATOM 1333 N N . LYS A 1 167 ? 11.444 -9.196 26.689 1.00 97.81 167 LYS A N 1
ATOM 1334 C CA . LYS A 1 167 ? 10.906 -7.831 26.766 1.00 97.81 167 LYS A CA 1
ATOM 1335 C C . LYS A 1 167 ? 11.772 -6.811 26.023 1.00 97.81 167 LYS A C 1
ATOM 1337 O O . LYS A 1 167 ? 11.246 -5.988 25.283 1.00 97.81 167 LYS A O 1
ATOM 1342 N N . THR A 1 168 ? 13.095 -6.896 26.148 1.00 98.31 168 THR A N 1
ATOM 1343 C CA . THR A 1 168 ? 14.020 -5.987 25.454 1.00 98.31 168 THR A CA 1
ATOM 1344 C C . THR A 1 168 ? 13.908 -6.127 23.937 1.00 98.31 168 THR A C 1
ATOM 1346 O O . THR A 1 168 ? 13.840 -5.123 23.231 1.00 98.31 168 THR A O 1
ATOM 1349 N N . ALA A 1 169 ? 13.835 -7.362 23.429 1.00 98.25 169 ALA A N 1
ATOM 1350 C CA . ALA A 1 169 ? 13.651 -7.611 22.000 1.00 98.25 169 ALA A CA 1
ATOM 1351 C C . ALA A 1 169 ? 12.261 -7.167 21.513 1.00 98.25 169 ALA A C 1
ATOM 1353 O O . ALA A 1 169 ? 12.155 -6.572 20.446 1.00 98.25 169 ALA A O 1
ATOM 1354 N N . SER A 1 170 ? 11.212 -7.398 22.310 1.00 98.50 170 SER A N 1
ATOM 1355 C CA . SER A 1 170 ? 9.847 -6.938 22.022 1.00 98.50 170 SER A CA 1
ATOM 1356 C C . SER A 1 170 ? 9.783 -5.416 21.845 1.00 98.50 170 SER A C 1
ATOM 1358 O O . SER A 1 170 ? 9.323 -4.936 20.806 1.00 98.50 170 SER A O 1
ATOM 1360 N N . ILE A 1 171 ? 10.321 -4.657 22.807 1.00 98.50 171 ILE A N 1
ATOM 1361 C CA . ILE A 1 171 ? 10.381 -3.186 22.762 1.00 98.50 171 ILE A CA 1
ATOM 1362 C C . ILE A 1 171 ? 11.181 -2.710 21.545 1.00 98.50 171 ILE A C 1
ATOM 1364 O O . ILE A 1 171 ? 10.774 -1.777 20.852 1.00 98.50 171 ILE A O 1
ATOM 1368 N N . ALA A 1 172 ? 12.327 -3.340 21.270 1.00 98.56 172 ALA A N 1
ATOM 1369 C CA . ALA A 1 172 ? 13.168 -2.972 20.136 1.00 98.56 172 ALA A CA 1
ATOM 1370 C C . ALA A 1 172 ? 12.448 -3.192 18.795 1.00 98.56 172 ALA A C 1
ATOM 1372 O O . ALA A 1 172 ? 12.415 -2.284 17.966 1.00 98.56 172 ALA A O 1
ATOM 1373 N N . MET A 1 173 ? 11.793 -4.343 18.612 1.00 98.62 173 MET A N 1
ATOM 1374 C CA . MET A 1 173 ? 10.982 -4.623 17.423 1.00 98.62 173 MET A CA 1
ATOM 1375 C C . MET A 1 173 ? 9.818 -3.635 17.269 1.00 98.62 173 MET A C 1
ATOM 1377 O O . MET A 1 173 ? 9.566 -3.179 16.154 1.00 98.62 173 MET A O 1
ATOM 1381 N N . ALA A 1 174 ? 9.142 -3.257 18.362 1.00 98.69 174 ALA A N 1
ATOM 1382 C CA . ALA A 1 174 ? 8.047 -2.284 18.314 1.00 98.69 174 ALA A CA 1
ATOM 1383 C C . ALA A 1 174 ? 8.547 -0.914 17.847 1.00 98.69 174 ALA A C 1
ATOM 1385 O O . ALA A 1 174 ? 7.962 -0.308 16.953 1.00 98.69 174 ALA A O 1
ATOM 1386 N N . ARG A 1 175 ? 9.687 -0.459 18.383 1.00 98.56 175 ARG A N 1
ATOM 1387 C CA . ARG A 1 175 ? 10.337 0.788 17.953 1.00 98.56 175 ARG A CA 1
ATOM 1388 C C . ARG A 1 175 ? 10.707 0.768 16.474 1.00 98.56 175 ARG A C 1
ATOM 1390 O O . ARG A 1 175 ? 10.497 1.771 15.800 1.00 98.56 175 ARG A O 1
ATOM 1397 N N . ILE A 1 176 ? 11.230 -0.352 15.970 1.00 98.62 176 ILE A N 1
ATOM 1398 C CA . ILE A 1 176 ? 11.562 -0.507 14.546 1.00 98.62 176 ILE A CA 1
ATOM 1399 C C . ILE A 1 176 ? 10.295 -0.379 13.690 1.00 98.62 176 ILE A C 1
ATOM 1401 O O . ILE A 1 176 ? 10.283 0.409 12.748 1.00 98.62 176 ILE A O 1
ATOM 1405 N N . LEU A 1 177 ? 9.216 -1.090 14.041 1.00 98.50 177 LEU A N 1
ATOM 1406 C CA . LEU A 1 177 ? 7.952 -1.044 13.296 1.00 98.50 177 LEU A CA 1
ATOM 1407 C C . LEU A 1 177 ? 7.311 0.346 13.317 1.00 98.50 177 LEU A C 1
ATOM 1409 O O . LEU A 1 177 ? 6.934 0.857 12.268 1.00 98.50 177 LEU A O 1
ATOM 1413 N N . VAL A 1 178 ? 7.229 0.991 14.481 1.00 98.56 178 VAL A N 1
ATOM 1414 C CA . VAL A 1 178 ? 6.642 2.335 14.612 1.00 98.56 178 VAL A CA 1
ATOM 1415 C C . VAL A 1 178 ? 7.457 3.367 13.836 1.00 98.56 178 VAL A C 1
ATOM 1417 O O . VAL A 1 178 ? 6.886 4.208 13.143 1.00 98.56 178 VAL A O 1
ATOM 1420 N N . ARG A 1 179 ? 8.793 3.282 13.894 1.00 97.88 179 ARG A N 1
ATOM 1421 C CA . ARG A 1 179 ? 9.684 4.154 13.121 1.00 97.88 179 ARG A CA 1
ATOM 1422 C C . ARG A 1 179 ? 9.520 3.926 11.616 1.00 97.88 179 ARG A C 1
ATOM 1424 O O . ARG A 1 179 ? 9.455 4.896 10.868 1.00 97.88 179 ARG A O 1
ATOM 1431 N N . LEU A 1 180 ? 9.393 2.673 11.175 1.00 98.19 180 LEU A N 1
ATOM 1432 C CA . LEU A 1 180 ? 9.073 2.345 9.784 1.00 98.19 180 LEU A CA 1
ATOM 1433 C C . LEU A 1 180 ? 7.733 2.960 9.358 1.00 98.19 180 LEU A C 1
ATOM 1435 O O . LEU A 1 180 ? 7.681 3.614 8.320 1.00 98.19 180 LEU A O 1
ATOM 1439 N N . MET A 1 181 ? 6.671 2.793 10.153 1.00 98.06 181 MET A N 1
ATOM 1440 C CA . MET A 1 181 ? 5.347 3.353 9.859 1.00 98.06 181 MET A CA 1
ATOM 1441 C C . MET A 1 181 ? 5.379 4.886 9.787 1.00 98.06 181 MET A C 1
ATOM 1443 O O . MET A 1 181 ? 4.736 5.460 8.914 1.00 98.06 181 MET A O 1
ATOM 1447 N N . ASP A 1 182 ? 6.145 5.563 10.650 1.00 96.12 182 ASP A N 1
ATOM 1448 C CA . ASP A 1 182 ? 6.317 7.019 10.566 1.00 96.12 182 ASP A CA 1
ATOM 1449 C C . ASP A 1 182 ? 7.048 7.429 9.279 1.00 96.12 182 ASP A C 1
ATOM 1451 O O . ASP A 1 182 ? 6.611 8.340 8.578 1.00 96.12 182 ASP A O 1
ATOM 1455 N N . TYR A 1 183 ? 8.100 6.715 8.873 1.00 95.88 183 TYR A N 1
ATOM 1456 C CA . TYR A 1 183 ? 8.759 7.005 7.597 1.00 95.88 183 TYR A CA 1
ATOM 1457 C C . TYR A 1 183 ? 7.885 6.707 6.381 1.00 95.88 183 TYR A C 1
ATOM 1459 O O . TYR A 1 183 ? 7.904 7.486 5.421 1.00 95.88 183 TYR A O 1
ATOM 1467 N N . GLN A 1 184 ? 7.102 5.628 6.415 1.00 97.31 184 GLN A N 1
ATOM 1468 C CA . GLN A 1 184 ? 6.082 5.362 5.403 1.00 97.31 184 GLN A CA 1
ATOM 1469 C C . GLN A 1 184 ? 5.089 6.518 5.355 1.00 97.31 184 GLN A C 1
ATOM 1471 O O . GLN A 1 184 ? 4.886 7.081 4.289 1.00 97.31 184 GLN A O 1
ATOM 1476 N N . TYR A 1 185 ? 4.574 6.969 6.498 1.00 95.81 185 TYR A N 1
ATOM 1477 C CA . TYR A 1 185 ? 3.680 8.121 6.570 1.00 95.81 185 TYR A CA 1
ATOM 1478 C C . TYR A 1 185 ? 4.300 9.372 5.920 1.00 95.81 185 TYR A C 1
ATOM 1480 O O . TYR A 1 185 ? 3.724 9.956 5.002 1.00 95.81 185 TYR A O 1
ATOM 1488 N N . GLN A 1 186 ? 5.528 9.745 6.295 1.00 93.75 186 GLN A N 1
ATOM 1489 C CA . GLN A 1 186 ? 6.188 10.926 5.727 1.00 93.75 186 GLN A CA 1
ATOM 1490 C C . GLN A 1 186 ? 6.431 10.808 4.213 1.00 93.75 186 GLN A C 1
ATOM 1492 O O . GLN A 1 186 ? 6.251 11.779 3.481 1.00 93.75 186 GLN A O 1
ATOM 1497 N N . THR A 1 187 ? 6.846 9.639 3.722 1.00 94.38 187 THR A N 1
ATOM 1498 C CA . THR A 1 187 ? 7.242 9.463 2.311 1.00 94.38 187 THR A CA 1
ATOM 1499 C C . THR A 1 187 ? 6.080 9.102 1.384 1.00 94.38 187 THR A C 1
ATOM 1501 O O . THR A 1 187 ? 6.086 9.507 0.221 1.00 94.38 187 THR A O 1
ATOM 1504 N N . MET A 1 188 ? 5.080 8.370 1.875 1.00 94.38 188 MET A N 1
ATOM 1505 C CA . MET A 1 188 ? 3.963 7.823 1.096 1.00 94.38 188 MET A CA 1
ATOM 1506 C C . MET A 1 188 ? 2.693 8.672 1.177 1.00 94.38 188 MET A C 1
ATOM 1508 O O . MET A 1 188 ? 1.965 8.725 0.192 1.00 94.38 188 MET A O 1
ATOM 1512 N N . VAL A 1 189 ? 2.439 9.370 2.290 1.00 93.25 189 VAL A N 1
ATOM 1513 C CA . VAL A 1 189 ? 1.298 10.302 2.387 1.00 93.25 189 VAL A CA 1
ATOM 1514 C C . VAL A 1 189 ? 1.701 11.694 1.912 1.00 93.25 189 VAL A C 1
ATOM 1516 O O . VAL A 1 189 ? 1.013 12.300 1.095 1.00 93.25 189 VAL A O 1
ATOM 1519 N N . PHE A 1 190 ? 2.835 12.213 2.393 1.00 90.56 190 PHE A N 1
ATOM 1520 C CA . PHE A 1 190 ? 3.207 13.610 2.144 1.00 90.56 190 PHE A CA 1
ATOM 1521 C C . PHE A 1 190 ? 4.258 13.828 1.055 1.00 90.56 190 PHE A C 1
ATOM 1523 O O . PHE A 1 190 ? 4.241 14.878 0.409 1.00 90.56 190 PHE A O 1
ATOM 1530 N N . GLY A 1 191 ? 5.197 12.894 0.887 1.00 89.19 191 GLY A N 1
ATOM 1531 C CA . GLY A 1 191 ? 6.384 13.119 0.063 1.00 89.19 191 GLY A CA 1
ATOM 1532 C C . GLY A 1 191 ? 7.234 14.304 0.558 1.00 89.19 191 GLY A C 1
ATOM 1533 O O . GLY A 1 191 ? 7.164 14.723 1.718 1.00 89.19 191 GLY A O 1
ATOM 1534 N N . ASP A 1 192 ? 8.044 14.884 -0.329 1.00 83.94 192 ASP A N 1
ATOM 1535 C CA . ASP A 1 192 ? 8.828 16.090 -0.026 1.00 83.94 192 ASP A CA 1
ATOM 1536 C C . ASP A 1 192 ? 7.944 17.339 -0.152 1.00 83.94 192 ASP A C 1
ATOM 1538 O O . ASP A 1 192 ? 7.897 17.990 -1.199 1.00 83.94 192 ASP A O 1
ATOM 1542 N N . LYS A 1 193 ? 7.268 17.707 0.944 1.00 76.44 193 LYS A N 1
ATOM 1543 C CA . LYS A 1 193 ? 6.371 18.878 1.010 1.00 76.44 193 LYS A CA 1
ATOM 1544 C C . LYS A 1 193 ? 6.969 20.151 0.399 1.00 76.44 193 LYS A C 1
ATOM 1546 O O . LYS A 1 193 ? 6.222 20.933 -0.186 1.00 76.44 193 LYS A O 1
ATOM 1551 N N . LYS A 1 194 ? 8.286 20.371 0.527 1.00 79.94 194 LYS A N 1
ATOM 1552 C CA . LYS A 1 194 ? 8.953 21.576 0.002 1.00 79.94 194 LYS A CA 1
ATOM 1553 C C . LYS A 1 194 ? 9.069 21.529 -1.519 1.00 79.94 194 LYS A C 1
ATOM 1555 O O . LYS A 1 194 ? 8.860 22.544 -2.177 1.00 79.94 194 LYS A O 1
ATOM 1560 N N . ARG A 1 195 ? 9.380 20.358 -2.077 1.00 80.50 195 ARG A N 1
ATOM 1561 C CA . ARG A 1 195 ? 9.574 20.169 -3.524 1.00 80.50 195 ARG A CA 1
ATOM 1562 C C . ARG A 1 195 ? 8.280 19.870 -4.285 1.00 80.50 195 ARG A C 1
ATOM 1564 O O . ARG A 1 195 ? 8.237 20.061 -5.493 1.00 80.50 195 ARG A O 1
ATOM 1571 N N . CYS A 1 196 ? 7.214 19.450 -3.603 1.00 74.44 196 CYS A N 1
ATOM 1572 C CA . CYS A 1 196 ? 5.969 19.031 -4.250 1.00 74.44 196 CYS A CA 1
ATOM 1573 C C . CYS A 1 196 ? 5.119 20.164 -4.864 1.00 74.44 196 CYS A C 1
ATOM 1575 O O . CYS A 1 196 ? 4.202 19.832 -5.602 1.00 74.44 196 CYS A O 1
ATOM 1577 N N . GLN A 1 197 ? 5.360 21.454 -4.571 1.00 64.94 197 GLN A N 1
ATOM 1578 C CA . GLN A 1 197 ? 4.741 22.656 -5.197 1.00 64.94 197 GLN A CA 1
ATOM 1579 C C . GLN A 1 197 ? 3.325 22.477 -5.822 1.00 64.94 197 GLN A C 1
ATOM 1581 O O . GLN A 1 197 ? 3.105 22.773 -6.993 1.00 64.94 197 GLN A O 1
ATOM 1586 N N . GLY A 1 198 ? 2.345 21.957 -5.072 1.00 61.97 198 GLY A N 1
ATOM 1587 C CA . GLY A 1 198 ? 0.959 21.774 -5.552 1.00 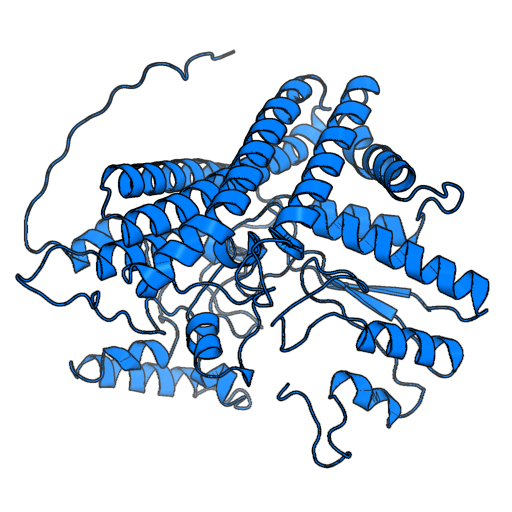61.97 198 GLY A CA 1
ATOM 1588 C C . GLY A 1 198 ? 0.669 20.487 -6.348 1.00 61.97 198 GLY A C 1
ATOM 1589 O O . GLY A 1 198 ? -0.491 20.151 -6.552 1.00 61.97 198 GLY A O 1
ATOM 1590 N N . ARG A 1 199 ? 1.681 19.691 -6.707 1.00 65.38 199 ARG A N 1
ATOM 1591 C CA . ARG A 1 199 ? 1.561 18.350 -7.316 1.00 65.38 199 ARG A CA 1
ATOM 1592 C C . ARG A 1 199 ? 1.566 17.246 -6.252 1.00 65.38 199 ARG A C 1
ATOM 1594 O O . ARG A 1 199 ? 2.331 16.290 -6.355 1.00 65.38 199 ARG A O 1
ATOM 1601 N N . ARG A 1 200 ? 0.749 17.405 -5.203 1.00 62.41 200 ARG A N 1
ATOM 1602 C CA . ARG A 1 200 ? 0.842 16.614 -3.957 1.00 62.41 200 ARG A CA 1
ATOM 1603 C C . ARG A 1 200 ? 0.764 15.092 -4.161 1.00 62.41 200 ARG A C 1
ATOM 1605 O O . ARG A 1 200 ? 1.414 14.383 -3.412 1.00 62.41 200 ARG A O 1
ATOM 1612 N N . GLY A 1 201 ? 0.043 14.592 -5.170 1.00 72.31 201 GLY A N 1
ATOM 1613 C CA . GLY A 1 201 ? -0.003 13.150 -5.467 1.00 72.31 201 GLY A CA 1
ATOM 1614 C C . GLY A 1 201 ? 1.262 12.623 -6.149 1.00 72.31 201 GLY A C 1
ATOM 1615 O O . GLY A 1 201 ? 1.854 11.646 -5.708 1.00 72.31 201 GLY A O 1
ATOM 1616 N N . ASN A 1 202 ? 1.763 13.341 -7.156 1.00 82.75 202 ASN A N 1
ATOM 1617 C CA . ASN A 1 202 ? 2.836 12.867 -8.042 1.00 82.75 202 ASN A CA 1
ATOM 1618 C C . ASN A 1 202 ? 4.227 12.795 -7.405 1.00 82.75 202 ASN A C 1
ATOM 1620 O O . ASN A 1 202 ? 5.191 12.452 -8.094 1.00 82.75 202 ASN A O 1
ATOM 1624 N N . CYS A 1 203 ? 4.360 13.156 -6.133 1.00 88.31 203 CYS A N 1
ATOM 1625 C CA . CYS A 1 203 ? 5.634 13.223 -5.431 1.00 88.31 203 CYS A CA 1
ATOM 1626 C C . CYS A 1 203 ? 5.750 12.245 -4.253 1.00 88.31 203 CYS A C 1
ATOM 1628 O O . CYS A 1 203 ? 6.814 12.184 -3.628 1.00 88.31 203 CYS A O 1
ATOM 1630 N N . THR A 1 204 ? 4.694 11.490 -3.942 1.00 92.81 204 THR A N 1
ATOM 1631 C CA . THR A 1 204 ? 4.726 10.486 -2.877 1.00 92.81 204 THR A CA 1
ATOM 1632 C C . THR A 1 204 ? 5.387 9.203 -3.366 1.00 92.81 204 THR A C 1
ATOM 1634 O O . THR A 1 204 ? 5.325 8.867 -4.545 1.00 92.81 204 THR A O 1
ATOM 1637 N N . ALA A 1 205 ? 6.029 8.457 -2.467 1.00 95.19 205 ALA A N 1
ATOM 1638 C CA . ALA A 1 205 ? 6.664 7.193 -2.833 1.00 95.19 205 ALA A CA 1
ATOM 1639 C C . ALA A 1 205 ? 5.639 6.138 -3.289 1.00 95.19 205 ALA A C 1
ATOM 1641 O O . ALA A 1 205 ? 5.921 5.380 -4.221 1.00 95.19 205 ALA A O 1
ATOM 1642 N N . ILE A 1 206 ? 4.442 6.123 -2.683 1.00 95.00 206 ILE A N 1
ATOM 1643 C CA . ILE A 1 206 ? 3.398 5.142 -3.007 1.00 95.00 206 ILE A CA 1
ATOM 1644 C C . ILE A 1 206 ? 2.956 5.224 -4.465 1.00 95.00 206 ILE A C 1
ATOM 1646 O O . ILE A 1 206 ? 2.804 4.188 -5.101 1.00 95.00 206 ILE A O 1
ATOM 1650 N N . ALA A 1 207 ? 2.871 6.436 -5.026 1.00 93.25 207 ALA A N 1
ATOM 1651 C CA . ALA A 1 207 ? 2.476 6.655 -6.413 1.00 93.25 207 ALA A CA 1
ATOM 1652 C C . ALA A 1 207 ? 3.375 5.904 -7.412 1.00 93.25 207 ALA A C 1
ATOM 1654 O O . ALA A 1 207 ? 2.971 5.621 -8.535 1.00 93.25 207 ALA A O 1
ATOM 1655 N N . TYR A 1 208 ? 4.606 5.572 -7.016 1.00 95.50 208 TYR A N 1
ATOM 1656 C CA . TYR A 1 208 ? 5.581 4.904 -7.872 1.00 95.50 208 TYR A CA 1
ATOM 1657 C C . TYR A 1 208 ? 5.697 3.411 -7.575 1.00 95.50 208 TYR A C 1
ATOM 1659 O O . TYR A 1 208 ? 5.846 2.630 -8.513 1.00 95.50 208 TYR A O 1
ATOM 1667 N N . ILE A 1 209 ? 5.652 3.006 -6.302 1.00 97.06 209 ILE A N 1
ATOM 1668 C CA . ILE A 1 209 ? 5.887 1.604 -5.921 1.00 97.06 209 ILE A CA 1
ATOM 1669 C C . ILE A 1 209 ? 4.627 0.736 -5.957 1.00 97.06 209 ILE A C 1
ATOM 1671 O O . ILE A 1 209 ? 4.769 -0.483 -6.088 1.00 97.06 209 ILE A O 1
ATOM 1675 N N . ALA A 1 210 ? 3.440 1.349 -5.878 1.00 95.38 210 ALA A N 1
ATOM 1676 C CA . ALA A 1 210 ? 2.158 0.677 -6.044 1.00 95.38 210 ALA A CA 1
ATOM 1677 C C . ALA A 1 210 ? 2.028 0.018 -7.426 1.00 95.38 210 ALA A C 1
ATOM 1679 O O . ALA A 1 210 ? 2.866 0.195 -8.327 1.00 95.38 210 ALA A O 1
ATOM 1680 N N . GLY A 1 211 ? 0.980 -0.783 -7.584 1.00 92.75 211 GLY A N 1
ATOM 1681 C CA . GLY A 1 211 ? 0.598 -1.291 -8.890 1.00 92.75 211 GLY A CA 1
ATOM 1682 C C . GLY A 1 211 ? 0.156 -0.145 -9.800 1.00 92.75 211 GLY A C 1
ATOM 1683 O O . GLY A 1 211 ? -0.288 0.918 -9.370 1.00 92.75 211 GLY A O 1
ATOM 1684 N N . TYR A 1 212 ? 0.368 -0.334 -11.095 1.00 90.88 212 TYR A N 1
ATOM 1685 C CA . TYR A 1 212 ? -0.083 0.608 -12.107 1.00 90.88 212 TYR A CA 1
ATOM 1686 C C . TYR A 1 212 ? -0.308 -0.149 -13.410 1.00 90.88 212 TYR A C 1
ATOM 1688 O O . TYR A 1 212 ? 0.625 -0.495 -14.151 1.00 90.88 212 TYR A O 1
ATOM 1696 N N . ASP A 1 213 ? -1.566 -0.485 -13.625 1.00 90.06 213 ASP A N 1
ATOM 1697 C CA . ASP A 1 213 ? -2.058 -1.225 -14.773 1.00 90.06 213 ASP A CA 1
ATOM 1698 C C . ASP A 1 213 ? -2.707 -0.277 -15.787 1.00 90.06 213 ASP A C 1
ATOM 1700 O O . ASP A 1 213 ? -2.483 0.937 -15.797 1.00 90.06 213 ASP A O 1
ATOM 1704 N N . MET A 1 214 ? -3.486 -0.873 -16.680 1.00 86.88 214 MET A N 1
ATOM 1705 C CA . MET A 1 214 ? -4.207 -0.149 -17.698 1.00 86.88 214 MET A CA 1
ATOM 1706 C C . MET A 1 214 ? -5.297 0.759 -17.109 1.00 86.88 214 MET A C 1
ATOM 1708 O O . MET A 1 214 ? -5.479 1.843 -17.659 1.00 86.88 214 MET A O 1
ATOM 1712 N N . TYR A 1 215 ? -6.018 0.403 -16.037 1.00 83.50 215 TYR A N 1
ATOM 1713 C CA . TYR A 1 215 ? -7.048 1.314 -15.516 1.00 83.50 215 TYR A CA 1
ATOM 1714 C C . TYR A 1 215 ? -6.449 2.623 -15.056 1.00 83.50 215 TYR A C 1
ATOM 1716 O O . TYR A 1 215 ? -7.017 3.672 -15.343 1.00 83.50 215 TYR A O 1
ATOM 1724 N N . GLN A 1 216 ? -5.272 2.585 -14.435 1.00 86.25 216 GLN A N 1
ATOM 1725 C CA . GLN A 1 216 ? -4.588 3.825 -14.079 1.00 86.25 216 GLN A CA 1
ATOM 1726 C C . GLN A 1 216 ? -4.079 4.574 -15.316 1.00 86.25 216 GLN A C 1
ATOM 1728 O O . GLN A 1 216 ? -4.147 5.803 -15.366 1.00 86.25 216 GLN A O 1
ATOM 1733 N N . ASP A 1 217 ? -3.630 3.858 -16.352 1.00 87.00 217 ASP A N 1
ATOM 1734 C CA . ASP A 1 217 ? -3.246 4.475 -17.626 1.00 87.00 217 ASP A CA 1
ATOM 1735 C C . ASP A 1 217 ? -4.426 5.167 -18.331 1.00 87.00 217 ASP A C 1
ATOM 1737 O O . ASP A 1 217 ? -4.265 6.263 -18.869 1.00 87.00 217 ASP A O 1
ATOM 1741 N N . ILE A 1 218 ? -5.612 4.553 -18.322 1.00 82.62 218 ILE A N 1
ATOM 1742 C CA . ILE A 1 218 ? -6.845 5.121 -18.882 1.00 82.62 218 ILE A CA 1
ATOM 1743 C C . ILE A 1 218 ? -7.379 6.233 -17.975 1.00 82.62 218 ILE A C 1
ATOM 1745 O O . ILE A 1 218 ? -7.764 7.286 -18.476 1.00 82.62 218 ILE A O 1
ATOM 1749 N N . GLY A 1 219 ? -7.352 6.053 -16.655 1.00 79.44 219 GLY A N 1
ATOM 1750 C CA . GLY A 1 219 ? -7.758 7.053 -15.667 1.00 79.44 219 GLY A CA 1
ATOM 1751 C C . GLY A 1 219 ? -6.920 8.330 -15.738 1.00 79.44 219 GLY A C 1
ATOM 1752 O O . GLY A 1 219 ? -7.441 9.429 -15.561 1.00 79.44 219 GLY A O 1
ATOM 1753 N N . ALA A 1 220 ? -5.644 8.222 -16.118 1.00 80.38 220 ALA A N 1
ATOM 1754 C CA . ALA A 1 220 ? -4.803 9.381 -16.413 1.00 80.38 220 ALA A CA 1
ATOM 1755 C C . ALA A 1 220 ? -5.249 10.163 -17.669 1.00 80.38 220 ALA A C 1
ATOM 1757 O O . ALA A 1 220 ? -4.913 11.341 -17.802 1.00 80.38 220 ALA A O 1
ATOM 1758 N N . LEU A 1 221 ? -5.982 9.528 -18.591 1.00 79.06 221 LEU A N 1
ATOM 1759 C CA . LEU A 1 221 ? -6.589 10.167 -19.768 1.00 79.06 221 LEU A CA 1
ATOM 1760 C C . LEU A 1 221 ? -8.020 10.646 -19.488 1.00 79.06 221 LEU A C 1
ATOM 1762 O O . LEU A 1 221 ? -8.454 11.646 -20.057 1.00 79.06 221 LEU A O 1
ATOM 1766 N N . VAL A 1 222 ? -8.738 9.942 -18.612 1.00 77.88 222 VAL A N 1
ATOM 1767 C CA . VAL A 1 222 ? -10.134 10.189 -18.243 1.00 77.88 222 VAL A CA 1
ATOM 1768 C C . VAL A 1 222 ? -10.219 10.305 -16.714 1.00 77.88 222 VAL A C 1
ATOM 1770 O O . VAL A 1 222 ? -10.429 9.301 -16.031 1.00 77.88 222 VAL A O 1
ATOM 1773 N N . PRO A 1 223 ? -10.071 11.522 -16.150 1.00 70.88 223 PRO A N 1
ATOM 1774 C CA . PRO A 1 223 ? -9.894 11.721 -14.707 1.00 70.88 223 PRO A CA 1
ATOM 1775 C C . PRO A 1 223 ? -11.000 11.149 -13.810 1.00 70.88 223 PRO A C 1
ATOM 1777 O O . PRO A 1 223 ? -10.755 10.887 -12.637 1.00 70.88 223 PRO A O 1
ATOM 1780 N N . THR A 1 224 ? -12.213 10.950 -14.332 1.00 68.38 224 THR A N 1
ATOM 1781 C CA . THR A 1 224 ? -13.333 10.350 -13.588 1.00 68.38 224 THR A CA 1
ATOM 1782 C C . THR A 1 224 ? -13.130 8.870 -13.262 1.00 68.38 224 THR A C 1
ATOM 1784 O O . THR A 1 224 ? -13.822 8.361 -12.388 1.00 68.38 224 THR A O 1
ATOM 1787 N N . LEU A 1 225 ? -12.187 8.197 -13.927 1.00 71.31 225 LEU A N 1
ATOM 1788 C CA . LEU A 1 225 ? -11.863 6.780 -13.732 1.00 71.31 225 LEU A CA 1
ATOM 1789 C C . LEU A 1 225 ? -10.592 6.572 -12.896 1.00 71.31 225 LEU A C 1
ATOM 1791 O O . LEU A 1 225 ? -10.173 5.438 -12.683 1.00 71.31 225 LEU A O 1
ATOM 1795 N N . ASN A 1 226 ? -9.944 7.651 -12.451 1.00 74.62 226 ASN A N 1
ATOM 1796 C CA . ASN A 1 226 ? -8.700 7.557 -11.699 1.00 74.62 226 ASN A CA 1
ATOM 1797 C C . ASN A 1 226 ? -8.966 7.150 -10.241 1.00 74.62 226 ASN A C 1
ATOM 1799 O O . ASN A 1 226 ? -9.592 7.896 -9.484 1.00 74.62 226 ASN A O 1
ATOM 1803 N N . THR A 1 227 ? -8.456 5.986 -9.841 1.00 74.56 227 THR A N 1
ATOM 1804 C CA . THR A 1 227 ? -8.616 5.447 -8.479 1.00 74.56 227 THR A CA 1
ATOM 1805 C C . THR A 1 227 ? -7.326 5.506 -7.658 1.00 74.56 227 THR A C 1
ATOM 1807 O O . THR A 1 227 ? -7.379 5.362 -6.437 1.00 74.56 227 THR A O 1
ATOM 1810 N N . ALA A 1 228 ? -6.176 5.770 -8.287 1.00 78.38 228 ALA A N 1
ATOM 1811 C CA . ALA A 1 228 ? -4.885 5.842 -7.610 1.00 78.38 228 ALA A CA 1
ATOM 1812 C C . ALA A 1 228 ? -4.315 7.262 -7.509 1.00 78.38 228 ALA A C 1
ATOM 1814 O O . ALA A 1 228 ? -4.729 8.220 -8.171 1.00 78.38 228 ALA A O 1
ATOM 1815 N N . VAL A 1 229 ? -3.282 7.367 -6.678 1.00 83.38 229 VAL A N 1
ATOM 1816 C CA . VAL A 1 229 ? -2.426 8.545 -6.591 1.00 83.38 229 VAL A CA 1
ATOM 1817 C C . VAL A 1 229 ? -1.720 8.754 -7.932 1.00 83.38 229 VAL A C 1
ATOM 1819 O O . VAL A 1 229 ? -1.116 7.834 -8.485 1.00 83.38 229 VAL A O 1
ATOM 1822 N N . GLY A 1 230 ? -1.777 9.979 -8.456 1.00 83.50 230 GLY A N 1
ATOM 1823 C CA . GLY A 1 230 ? -1.106 10.317 -9.709 1.00 83.50 230 GLY A CA 1
ATOM 1824 C C . GLY A 1 230 ? 0.409 10.115 -9.623 1.00 83.50 230 GLY A C 1
ATOM 1825 O O . GLY A 1 230 ? 1.007 10.325 -8.572 1.00 83.50 230 GLY A O 1
ATOM 1826 N N . ARG A 1 231 ? 1.048 9.744 -10.739 1.00 89.00 231 ARG A N 1
ATOM 1827 C CA . ARG A 1 231 ? 2.509 9.603 -10.867 1.00 89.00 231 ARG A CA 1
ATOM 1828 C C . ARG A 1 231 ? 3.003 10.180 -12.186 1.00 89.00 231 ARG A C 1
ATOM 1830 O O . ARG A 1 231 ? 2.234 10.347 -13.132 1.00 89.00 231 ARG A O 1
ATOM 1837 N N . VAL A 1 232 ? 4.303 10.446 -12.288 1.00 89.50 232 VAL A N 1
ATOM 1838 C CA . VAL A 1 232 ? 4.921 10.658 -13.603 1.00 89.50 232 VAL A CA 1
ATOM 1839 C C . VAL A 1 232 ? 4.868 9.351 -14.381 1.00 89.50 232 VAL A C 1
ATOM 1841 O O . VAL A 1 232 ? 5.455 8.369 -13.947 1.00 89.50 232 VAL A O 1
ATOM 1844 N N . ASP A 1 233 ? 4.211 9.332 -15.539 1.00 90.94 233 ASP A N 1
ATOM 1845 C CA . ASP A 1 233 ? 4.201 8.155 -16.412 1.00 90.94 233 ASP A CA 1
ATOM 1846 C C . ASP A 1 233 ? 5.639 7.773 -16.813 1.00 90.94 233 ASP A C 1
ATOM 1848 O O . ASP A 1 233 ? 6.371 8.578 -17.399 1.00 90.94 233 ASP A O 1
ATOM 1852 N N . LEU A 1 234 ? 6.031 6.530 -16.520 1.00 93.81 234 LEU A N 1
ATOM 1853 C CA . LEU A 1 234 ? 7.331 5.963 -16.875 1.00 93.81 234 LEU A CA 1
ATOM 1854 C C . LEU A 1 234 ? 7.629 6.107 -18.376 1.00 93.81 234 LEU A C 1
ATOM 1856 O O . LEU A 1 234 ? 8.770 6.369 -18.746 1.00 93.81 234 LEU A O 1
ATOM 1860 N N . ARG A 1 235 ? 6.616 6.033 -19.251 1.00 91.31 235 ARG A N 1
ATOM 1861 C CA . ARG A 1 235 ? 6.767 6.240 -20.704 1.00 91.31 235 ARG A CA 1
ATOM 1862 C C . ARG A 1 235 ? 7.233 7.647 -21.053 1.00 91.31 235 ARG A C 1
ATOM 1864 O O . ARG A 1 235 ? 7.940 7.839 -22.037 1.00 91.31 235 ARG A O 1
ATOM 1871 N N . LYS A 1 236 ? 6.833 8.637 -20.255 1.00 91.06 236 LYS A N 1
ATOM 1872 C CA . LYS A 1 236 ? 7.155 10.054 -20.469 1.00 91.06 236 LYS A CA 1
ATOM 1873 C C . LYS A 1 236 ? 8.509 10.432 -19.877 1.00 91.06 236 LYS A C 1
ATOM 1875 O O . LYS A 1 236 ? 9.045 11.473 -20.243 1.00 91.06 236 LYS A O 1
ATOM 1880 N N . ALA A 1 237 ? 9.102 9.582 -19.037 1.00 92.19 237 ALA A N 1
ATOM 1881 C CA . ALA A 1 237 ? 10.395 9.835 -18.404 1.00 92.19 237 ALA A CA 1
ATOM 1882 C C . ALA A 1 237 ? 11.585 9.859 -19.388 1.00 92.19 237 ALA A C 1
ATOM 1884 O O . ALA A 1 237 ? 12.695 10.168 -18.976 1.00 92.19 237 ALA A O 1
ATOM 1885 N N . VAL A 1 238 ? 11.395 9.565 -20.682 1.00 90.88 238 VAL A N 1
ATOM 1886 C CA . VAL A 1 238 ? 12.420 9.843 -21.711 1.00 90.88 238 VAL A CA 1
ATOM 1887 C C . VAL A 1 238 ? 12.564 11.329 -22.022 1.00 90.88 238 VAL A C 1
ATOM 1889 O O . VAL A 1 238 ? 13.605 11.743 -22.530 1.00 90.88 238 VAL A O 1
ATOM 1892 N N . ASN A 1 239 ? 11.532 12.128 -21.739 1.00 89.81 239 ASN A N 1
ATOM 1893 C CA . ASN A 1 239 ? 11.595 13.572 -21.879 1.00 89.81 239 ASN A CA 1
ATOM 1894 C C . ASN A 1 239 ? 12.444 14.149 -20.724 1.00 89.81 239 ASN A C 1
ATOM 1896 O O . ASN A 1 239 ? 12.103 13.912 -19.562 1.00 89.81 239 ASN A O 1
ATOM 1900 N N . PRO A 1 240 ? 13.508 14.926 -21.013 1.00 90.25 240 PRO A N 1
ATOM 1901 C CA . PRO A 1 240 ? 14.381 15.495 -19.987 1.00 90.25 240 PRO A CA 1
ATOM 1902 C C . PRO A 1 240 ? 13.664 16.334 -18.923 1.00 90.25 240 PRO A C 1
ATOM 1904 O O . PRO A 1 240 ? 14.013 16.230 -17.755 1.00 90.25 240 PRO A O 1
ATOM 1907 N N . GLU A 1 241 ? 12.646 17.118 -19.283 1.00 89.88 241 GLU A N 1
ATOM 1908 C CA . GLU A 1 241 ? 11.905 17.960 -18.328 1.00 89.88 241 GLU A CA 1
ATOM 1909 C C . GLU A 1 241 ? 11.067 17.113 -17.366 1.00 89.88 241 GLU A C 1
ATOM 1911 O O . GLU A 1 241 ? 11.024 17.356 -16.159 1.00 89.88 241 GLU A O 1
ATOM 1916 N N . VAL A 1 242 ? 10.428 16.068 -17.900 1.00 90.44 242 VAL A N 1
ATOM 1917 C CA . VAL A 1 242 ? 9.651 15.109 -17.106 1.00 90.44 242 VAL A CA 1
ATOM 1918 C C . VAL A 1 242 ? 10.573 14.321 -16.178 1.00 90.44 242 VAL A C 1
ATOM 1920 O O . VAL A 1 242 ? 10.257 14.123 -15.003 1.00 90.44 242 VAL A O 1
ATOM 1923 N N . TYR A 1 243 ? 11.728 13.894 -16.690 1.00 93.00 243 TYR A N 1
ATOM 1924 C CA . TYR A 1 243 ? 12.725 13.194 -15.894 1.00 93.00 243 TYR A CA 1
ATOM 1925 C C . TYR A 1 243 ? 13.335 14.079 -14.807 1.00 93.00 243 TYR A C 1
ATOM 1927 O O . TYR A 1 243 ? 13.516 13.605 -13.692 1.00 93.00 243 TYR A O 1
ATOM 1935 N N . MET A 1 244 ? 13.591 15.357 -15.089 1.00 93.19 244 MET A N 1
ATOM 1936 C CA . MET A 1 244 ? 14.123 16.309 -14.112 1.00 93.19 244 MET A CA 1
ATOM 1937 C C . MET A 1 244 ? 13.194 16.439 -12.899 1.00 93.19 244 MET A C 1
ATOM 1939 O O . MET A 1 244 ? 13.662 16.386 -11.766 1.00 93.19 244 MET A O 1
ATOM 1943 N N . PHE A 1 245 ? 11.870 16.472 -13.104 1.00 92.06 245 PHE A N 1
ATOM 1944 C CA . PHE A 1 245 ? 10.923 16.408 -11.983 1.00 92.06 245 PHE A CA 1
ATOM 1945 C C . PHE A 1 245 ? 11.077 15.114 -11.169 1.00 92.06 245 PHE A C 1
ATOM 1947 O O . PHE A 1 245 ? 11.123 15.159 -9.939 1.00 92.06 245 PHE A O 1
ATOM 1954 N N . PHE A 1 246 ? 11.169 13.954 -11.830 1.00 93.88 246 PHE A N 1
ATOM 1955 C CA . PHE A 1 246 ? 11.409 12.694 -11.123 1.00 93.88 246 PHE A CA 1
ATOM 1956 C C . PHE A 1 246 ? 12.724 12.749 -10.331 1.00 93.88 246 PHE A C 1
ATOM 1958 O O . PHE A 1 246 ? 12.754 12.401 -9.153 1.00 93.88 246 PHE A O 1
ATOM 1965 N N . GLU A 1 247 ? 13.803 13.206 -10.956 1.00 94.75 247 GLU A N 1
ATOM 1966 C CA . GLU A 1 247 ? 15.140 13.254 -10.378 1.00 94.75 247 GLU A CA 1
ATOM 1967 C C . GLU A 1 247 ? 15.230 14.183 -9.161 1.00 94.75 247 GLU A C 1
ATOM 1969 O O . GLU A 1 247 ? 15.852 13.822 -8.159 1.00 94.75 247 GLU A O 1
ATOM 1974 N N . GLU A 1 248 ? 14.607 15.356 -9.232 1.00 93.19 248 GLU A N 1
ATOM 1975 C CA . GLU A 1 248 ? 14.700 16.375 -8.190 1.00 93.19 248 GLU A CA 1
ATOM 1976 C C . GLU A 1 248 ? 13.670 16.184 -7.077 1.00 93.19 248 GLU A C 1
ATOM 1978 O O . GLU A 1 248 ? 13.959 16.511 -5.926 1.00 93.19 248 GLU A O 1
ATOM 1983 N N . VAL A 1 249 ? 12.481 15.659 -7.386 1.00 91.88 249 VAL A N 1
ATOM 1984 C CA . VAL A 1 249 ? 11.353 15.615 -6.440 1.00 91.88 249 VAL A CA 1
ATOM 1985 C C . VAL A 1 249 ? 11.090 14.203 -5.929 1.00 91.88 249 VAL A C 1
ATOM 1987 O O . VAL A 1 249 ? 10.946 13.997 -4.726 1.00 91.88 249 VAL A O 1
ATOM 1990 N N . VAL A 1 250 ? 11.034 13.217 -6.823 1.00 94.00 250 VAL A N 1
ATOM 1991 C CA . VAL A 1 250 ? 10.560 11.860 -6.500 1.00 94.00 250 VAL A CA 1
ATOM 1992 C C . VAL A 1 250 ? 11.700 10.973 -6.018 1.00 94.00 250 VAL A C 1
ATOM 1994 O O . VAL A 1 250 ? 11.589 10.290 -4.999 1.00 94.00 250 VAL A O 1
ATOM 1997 N N . ARG A 1 251 ? 12.821 10.987 -6.738 1.00 95.50 251 ARG A N 1
ATOM 1998 C CA . ARG A 1 251 ? 13.989 10.149 -6.470 1.00 95.50 251 ARG A CA 1
ATOM 1999 C C . ARG A 1 251 ? 14.516 10.306 -5.036 1.00 95.50 251 ARG A C 1
ATOM 2001 O O . ARG A 1 251 ? 14.802 9.270 -4.440 1.00 95.50 251 ARG A O 1
ATOM 2008 N N . PRO A 1 252 ? 14.613 11.513 -4.437 1.00 95.06 252 PRO A N 1
ATOM 2009 C CA . PRO A 1 252 ? 15.008 11.645 -3.035 1.00 95.06 252 PRO A CA 1
ATOM 2010 C C . PRO A 1 252 ? 14.056 10.929 -2.067 1.00 95.06 252 PRO A C 1
ATOM 2012 O O . PRO A 1 252 ? 14.523 10.306 -1.118 1.00 95.06 252 PRO A O 1
ATOM 2015 N N . ASN A 1 253 ? 12.743 10.950 -2.329 1.00 93.94 253 ASN A N 1
ATOM 2016 C CA . ASN A 1 253 ? 11.758 10.250 -1.496 1.00 93.94 253 ASN A CA 1
ATOM 2017 C C . ASN A 1 253 ? 11.898 8.731 -1.617 1.00 93.94 253 ASN A C 1
ATOM 2019 O O . ASN A 1 253 ? 11.860 8.040 -0.602 1.00 93.94 253 ASN A O 1
ATOM 2023 N N . LEU A 1 254 ? 12.118 8.214 -2.832 1.00 96.81 254 LEU A N 1
ATOM 2024 C CA . LEU A 1 254 ? 12.364 6.785 -3.049 1.00 96.81 254 LEU A CA 1
ATOM 2025 C C . LEU A 1 254 ? 13.678 6.321 -2.408 1.00 96.81 254 LEU A C 1
ATOM 2027 O O . LEU A 1 254 ? 13.701 5.258 -1.803 1.00 96.81 254 LEU A O 1
ATOM 2031 N N . LEU A 1 255 ? 14.751 7.117 -2.489 1.00 96.81 255 LEU A N 1
ATOM 2032 C CA . LEU A 1 255 ? 16.024 6.808 -1.824 1.00 96.81 255 LEU A CA 1
ATOM 2033 C C . LEU A 1 255 ? 15.883 6.797 -0.301 1.00 96.81 255 LEU A C 1
ATOM 2035 O O . LEU A 1 255 ? 16.379 5.885 0.350 1.00 96.81 255 LEU A O 1
ATOM 2039 N N . LYS A 1 256 ? 15.171 7.779 0.255 1.00 95.88 256 LYS A N 1
ATOM 2040 C CA . LYS A 1 256 ? 14.894 7.847 1.690 1.00 95.88 256 LYS A CA 1
ATOM 2041 C C . LYS A 1 256 ? 14.073 6.641 2.156 1.00 95.88 256 LYS A C 1
ATOM 2043 O O . LYS A 1 256 ? 14.379 6.051 3.184 1.00 95.88 256 LYS A O 1
ATOM 2048 N N . LEU A 1 257 ? 13.051 6.250 1.392 1.00 96.94 257 LEU A N 1
ATOM 2049 C CA . LEU A 1 257 ? 12.278 5.044 1.680 1.00 96.94 257 LEU A CA 1
ATOM 2050 C C . LEU A 1 257 ? 13.151 3.779 1.589 1.00 96.94 257 LEU A C 1
ATOM 2052 O O . LEU A 1 257 ? 13.095 2.939 2.481 1.00 96.94 257 LEU A O 1
ATOM 2056 N N . GLU A 1 258 ? 13.978 3.658 0.549 1.00 97.75 258 GLU A N 1
ATOM 2057 C CA . GLU A 1 258 ? 14.916 2.544 0.350 1.00 97.75 258 GLU A CA 1
ATOM 2058 C C . GLU A 1 258 ? 15.890 2.395 1.534 1.00 97.75 258 GLU A C 1
ATOM 2060 O O . GLU A 1 258 ? 16.057 1.288 2.051 1.00 97.75 258 GLU A O 1
ATOM 2065 N N . GLU A 1 259 ? 16.470 3.504 2.004 1.00 97.31 259 GLU A N 1
ATOM 2066 C CA . GLU A 1 259 ? 17.360 3.554 3.170 1.00 97.31 259 GLU A CA 1
ATOM 2067 C C . GLU A 1 259 ? 16.664 3.020 4.427 1.00 97.31 259 GLU A C 1
ATOM 2069 O O . GLU A 1 259 ? 17.172 2.097 5.065 1.00 97.31 259 GLU A O 1
ATOM 2074 N N . TYR A 1 260 ? 15.466 3.521 4.744 1.00 97.38 260 TYR A N 1
ATOM 2075 C CA . TYR A 1 260 ? 14.751 3.091 5.947 1.00 97.38 260 TYR A CA 1
ATOM 2076 C C . TYR A 1 260 ? 14.225 1.666 5.874 1.00 97.38 260 TYR A C 1
ATOM 2078 O O . TYR A 1 260 ? 14.223 0.977 6.896 1.00 97.38 260 TYR A O 1
ATOM 2086 N N . LEU A 1 261 ? 13.792 1.199 4.702 1.00 98.50 261 LEU A N 1
ATOM 2087 C CA . LEU A 1 261 ? 13.396 -0.197 4.526 1.00 98.50 261 LEU A CA 1
ATOM 2088 C C . LEU A 1 261 ? 14.599 -1.123 4.747 1.00 98.50 261 LEU A C 1
ATOM 2090 O O . LEU A 1 261 ? 14.476 -2.111 5.470 1.00 98.50 261 LEU A O 1
ATOM 2094 N N . SER A 1 262 ? 15.766 -0.782 4.191 1.00 98.19 262 SER A N 1
ATOM 2095 C CA . SER A 1 262 ? 16.997 -1.558 4.375 1.00 98.19 262 SER A CA 1
ATOM 2096 C C . SER A 1 262 ? 17.499 -1.526 5.824 1.00 98.19 262 SER A C 1
ATOM 2098 O O . SER A 1 262 ? 17.879 -2.569 6.355 1.00 98.19 262 SER A O 1
ATOM 2100 N N . GLU A 1 263 ? 17.497 -0.356 6.473 1.00 98.31 263 GLU A N 1
ATOM 2101 C CA . GLU A 1 263 ? 17.871 -0.200 7.888 1.00 98.31 263 GLU A CA 1
ATOM 2102 C C . GLU A 1 263 ? 16.937 -1.031 8.777 1.00 98.31 263 GLU A C 1
ATOM 2104 O O . GLU A 1 263 ? 17.397 -1.845 9.580 1.00 98.31 263 GLU A O 1
ATOM 2109 N N . SER A 1 264 ? 15.622 -0.885 8.582 1.00 98.38 264 SER A N 1
ATOM 2110 C CA . SER A 1 264 ? 14.610 -1.615 9.349 1.00 98.38 264 SER A CA 1
ATOM 2111 C C . SER A 1 264 ? 14.753 -3.120 9.156 1.00 98.38 264 SER A C 1
ATOM 2113 O O . SER A 1 264 ? 14.694 -3.855 10.135 1.00 98.38 264 SER A O 1
ATOM 2115 N N . LEU A 1 265 ? 15.005 -3.587 7.928 1.00 98.38 265 LEU A N 1
ATOM 2116 C CA . LEU A 1 265 ? 15.215 -5.004 7.632 1.00 98.38 265 LEU A CA 1
ATOM 2117 C C . LEU A 1 265 ? 16.433 -5.556 8.374 1.00 98.38 265 LEU A C 1
ATOM 2119 O O . LEU A 1 265 ? 16.332 -6.595 9.028 1.00 98.38 265 LEU A O 1
ATOM 2123 N N . GLY A 1 266 ? 17.561 -4.842 8.314 1.00 98.19 266 GLY A N 1
ATOM 2124 C CA . GLY A 1 266 ? 18.782 -5.218 9.021 1.00 98.19 266 GLY A CA 1
ATOM 2125 C C . GLY A 1 266 ? 18.564 -5.309 10.530 1.00 98.19 266 GLY A C 1
ATOM 2126 O O . GLY A 1 266 ? 18.893 -6.328 11.133 1.00 98.19 266 GLY A O 1
ATOM 2127 N N . LEU A 1 267 ? 17.947 -4.286 11.129 1.00 98.25 267 LEU A N 1
ATOM 2128 C CA . LEU A 1 267 ? 17.670 -4.243 12.566 1.00 98.25 267 LEU A CA 1
ATOM 2129 C C . LEU A 1 267 ? 16.662 -5.312 13.003 1.00 98.25 267 LEU A C 1
ATOM 2131 O O . LEU A 1 267 ? 16.853 -5.949 14.037 1.00 98.25 267 LEU A O 1
ATOM 2135 N N . PHE A 1 268 ? 15.605 -5.544 12.222 1.00 96.06 268 PHE A N 1
ATOM 2136 C CA . PHE A 1 268 ? 14.564 -6.504 12.582 1.00 96.06 268 PHE A CA 1
ATOM 2137 C C . PHE A 1 268 ? 15.111 -7.937 12.590 1.00 96.06 268 PHE A C 1
ATOM 2139 O O . PHE A 1 268 ? 14.860 -8.680 13.537 1.00 96.06 268 PHE A O 1
ATOM 2146 N N . ILE A 1 269 ? 15.942 -8.305 11.604 1.00 98.19 269 ILE A N 1
ATOM 2147 C CA . ILE A 1 269 ? 16.565 -9.639 11.507 1.00 98.19 269 ILE A CA 1
ATOM 2148 C C . ILE A 1 269 ? 17.439 -9.965 12.729 1.00 98.19 269 ILE A C 1
ATOM 2150 O O . ILE A 1 269 ? 17.465 -11.124 13.151 1.00 98.19 269 ILE A O 1
ATOM 2154 N N . LEU A 1 270 ? 18.097 -8.975 13.349 1.00 98.12 270 LEU A N 1
ATOM 2155 C CA . LEU A 1 270 ? 18.912 -9.189 14.558 1.00 98.12 270 LEU A CA 1
ATOM 2156 C C . LEU A 1 270 ? 18.100 -9.763 15.728 1.00 98.12 270 LEU A C 1
ATOM 2158 O O . LEU A 1 270 ? 18.655 -10.425 16.605 1.00 98.12 270 LEU A O 1
ATOM 2162 N N . HIS A 1 271 ? 16.783 -9.555 15.735 1.00 98.25 271 HIS A N 1
ATOM 2163 C CA . HIS A 1 271 ? 15.904 -10.061 16.782 1.00 98.25 271 HIS A CA 1
ATOM 2164 C C . HIS A 1 271 ? 15.382 -11.475 16.527 1.00 98.25 271 HIS A C 1
ATOM 2166 O O . HIS A 1 271 ? 14.772 -12.043 17.430 1.00 98.25 271 HIS A O 1
ATOM 2172 N N . ARG A 1 272 ? 15.671 -12.091 15.370 1.00 98.31 272 ARG A N 1
ATOM 2173 C CA . ARG A 1 272 ? 15.136 -13.410 14.995 1.00 98.31 272 ARG A CA 1
ATOM 2174 C C . ARG A 1 272 ? 15.401 -14.497 16.039 1.00 98.31 272 ARG A C 1
ATOM 2176 O O . ARG A 1 272 ? 14.531 -15.320 16.289 1.00 98.31 272 ARG A O 1
ATOM 2183 N N . ALA A 1 273 ? 16.578 -14.492 16.668 1.00 97.94 273 ALA A N 1
ATOM 2184 C CA . ALA A 1 273 ? 16.940 -15.473 17.698 1.00 97.94 273 ALA A CA 1
ATOM 2185 C C . ALA A 1 273 ? 16.131 -15.328 19.004 1.00 97.94 273 ALA A C 1
ATOM 2187 O O . ALA A 1 273 ? 16.046 -16.277 19.777 1.00 97.94 273 ALA A O 1
ATOM 2188 N N . SER A 1 274 ? 15.534 -14.156 19.245 1.00 98.19 274 SER A N 1
ATOM 2189 C CA . SER A 1 274 ? 14.677 -13.888 20.408 1.00 98.19 274 SER A CA 1
ATOM 2190 C C . SER A 1 274 ? 13.198 -14.212 20.154 1.00 98.19 274 SER A C 1
ATOM 2192 O O . SER A 1 274 ? 12.392 -14.130 21.078 1.00 98.19 274 SER A O 1
ATOM 2194 N N . VAL A 1 275 ? 12.824 -14.544 18.915 1.00 98.50 275 VAL A N 1
ATOM 2195 C CA . VAL A 1 275 ? 11.437 -14.829 18.526 1.00 98.50 275 VAL A CA 1
ATOM 2196 C C . VAL A 1 275 ? 11.035 -16.219 19.013 1.00 98.50 275 VAL A C 1
ATOM 2198 O O . VAL A 1 275 ? 11.775 -17.191 18.854 1.00 98.50 275 VAL A O 1
ATOM 2201 N N . ASN A 1 276 ? 9.834 -16.318 19.583 1.00 98.31 276 ASN A N 1
ATOM 2202 C CA . ASN A 1 276 ? 9.240 -17.582 20.002 1.00 98.31 276 ASN A CA 1
ATOM 2203 C C . ASN A 1 276 ? 9.119 -18.516 18.791 1.00 98.31 276 ASN A C 1
ATOM 2205 O O . ASN A 1 276 ? 8.720 -18.090 17.704 1.00 98.31 276 ASN A O 1
ATOM 2209 N N . ARG A 1 277 ? 9.408 -19.808 18.969 1.00 97.56 277 ARG A N 1
ATOM 2210 C CA . ARG A 1 277 ? 9.409 -20.779 17.864 1.00 97.56 277 ARG A CA 1
ATOM 2211 C C . ARG A 1 277 ? 8.071 -20.814 17.120 1.00 97.56 277 ARG A C 1
ATOM 2213 O O . ARG A 1 277 ? 8.055 -20.929 15.898 1.00 97.56 277 ARG A O 1
ATOM 2220 N N . GLU A 1 278 ? 6.971 -20.678 17.850 1.00 97.06 278 GLU A N 1
ATOM 2221 C CA . GLU A 1 278 ? 5.603 -20.699 17.331 1.00 97.06 278 GLU A CA 1
ATOM 2222 C C . GLU A 1 278 ? 5.266 -19.441 16.520 1.00 97.06 278 GLU A C 1
ATOM 2224 O O . GLU A 1 278 ? 4.436 -19.503 15.624 1.00 97.06 278 GLU A O 1
ATOM 2229 N N . ALA A 1 279 ? 5.928 -18.313 16.792 1.00 97.06 279 ALA A N 1
ATOM 2230 C CA . ALA A 1 279 ? 5.705 -17.036 16.112 1.00 97.06 279 ALA A CA 1
ATOM 2231 C C . ALA A 1 279 ? 6.686 -16.789 14.952 1.00 97.06 279 ALA A C 1
ATOM 2233 O O . ALA A 1 279 ? 6.594 -15.778 14.252 1.00 97.06 279 ALA A O 1
ATOM 2234 N N . LEU A 1 280 ? 7.631 -17.708 14.727 1.00 97.12 280 LEU A N 1
ATOM 2235 C CA . LEU A 1 280 ? 8.703 -17.530 13.752 1.00 97.12 280 LEU A CA 1
ATOM 2236 C C . LEU A 1 280 ? 8.183 -17.378 12.317 1.00 97.12 280 LEU A C 1
ATOM 2238 O O . LEU A 1 280 ? 8.790 -16.666 11.524 1.00 97.12 280 LEU A O 1
ATOM 2242 N N . PHE A 1 281 ? 7.050 -18.002 11.980 1.00 96.38 281 PHE A N 1
ATOM 2243 C CA . PHE A 1 281 ? 6.465 -17.894 10.641 1.00 96.38 281 PHE A CA 1
ATOM 2244 C C . PHE A 1 281 ? 5.929 -16.483 10.340 1.00 96.38 281 PHE A C 1
ATOM 2246 O O . PHE A 1 281 ? 6.158 -15.989 9.234 1.00 96.38 281 PHE A O 1
ATOM 2253 N N . LEU A 1 282 ? 5.297 -15.835 11.332 1.00 97.06 282 LEU A N 1
ATOM 2254 C CA . LEU A 1 282 ? 4.818 -14.448 11.268 1.00 97.06 282 LEU A CA 1
ATOM 2255 C C . LEU A 1 282 ? 5.991 -13.470 11.224 1.00 97.06 282 LEU A C 1
ATOM 2257 O O . LEU A 1 282 ? 6.005 -12.539 10.423 1.00 97.06 282 LEU A O 1
ATOM 2261 N N . PHE A 1 283 ? 7.013 -13.707 12.050 1.00 98.12 283 PHE A N 1
ATOM 2262 C CA . PHE A 1 283 ? 8.230 -12.900 12.030 1.00 98.12 283 PHE A CA 1
ATOM 2263 C C . PHE A 1 283 ? 8.936 -12.978 10.672 1.00 98.12 283 PHE A C 1
ATOM 2265 O O . PHE A 1 283 ? 9.248 -11.948 10.076 1.00 98.12 283 PHE A O 1
ATOM 2272 N N . ASP A 1 284 ? 9.151 -14.193 10.155 1.00 98.00 284 ASP A N 1
ATOM 2273 C CA . ASP A 1 284 ? 9.761 -14.385 8.842 1.00 98.00 284 ASP A CA 1
ATOM 2274 C C . ASP A 1 284 ? 8.903 -13.696 7.758 1.00 98.00 284 ASP A C 1
ATOM 2276 O O . ASP A 1 284 ? 9.437 -13.279 6.734 1.00 98.00 284 ASP A O 1
ATOM 2280 N N . GLU A 1 285 ? 7.573 -13.612 7.929 1.00 98.12 285 GLU A N 1
ATOM 2281 C CA . GLU A 1 285 ? 6.660 -12.921 6.996 1.00 98.12 285 GLU A CA 1
ATOM 2282 C C . GLU A 1 285 ? 6.894 -11.427 6.938 1.00 98.12 285 GLU A C 1
ATOM 2284 O O . GLU A 1 285 ? 7.048 -10.893 5.843 1.00 98.12 285 GLU A O 1
ATOM 2289 N N . ILE A 1 286 ? 7.008 -10.784 8.098 1.00 98.25 286 ILE A N 1
ATOM 2290 C CA . ILE A 1 286 ? 7.367 -9.367 8.191 1.00 98.25 286 ILE A CA 1
ATOM 2291 C C . ILE A 1 286 ? 8.703 -9.124 7.479 1.00 98.25 286 ILE A C 1
ATOM 2293 O O . ILE A 1 286 ? 8.818 -8.195 6.682 1.00 98.25 286 ILE A O 1
ATOM 2297 N N . VAL A 1 287 ? 9.699 -9.988 7.707 1.00 98.56 287 VAL A N 1
ATOM 2298 C CA . VAL A 1 287 ? 11.018 -9.894 7.057 1.00 98.56 287 VAL A CA 1
ATOM 2299 C C . VAL A 1 287 ? 10.907 -10.027 5.534 1.00 98.56 287 VAL A C 1
ATOM 2301 O O . VAL A 1 287 ? 11.483 -9.218 4.804 1.00 98.56 287 VAL A O 1
ATOM 2304 N N . ASP A 1 288 ? 10.166 -11.021 5.038 1.00 98.62 288 ASP A N 1
ATOM 2305 C CA . ASP A 1 288 ? 9.992 -11.242 3.600 1.00 98.62 288 ASP A CA 1
ATOM 2306 C C . ASP A 1 288 ? 9.231 -10.088 2.931 1.00 98.62 288 ASP A C 1
ATOM 2308 O O . ASP A 1 288 ? 9.650 -9.622 1.869 1.00 98.62 288 ASP A O 1
ATOM 2312 N N . ALA A 1 289 ? 8.153 -9.601 3.548 1.00 98.38 289 ALA A N 1
ATOM 2313 C CA . ALA A 1 289 ? 7.333 -8.515 3.019 1.00 98.38 289 ALA A CA 1
ATOM 2314 C C . ALA A 1 289 ? 8.098 -7.178 3.011 1.00 98.38 289 ALA A C 1
ATOM 2316 O O . ALA A 1 289 ? 8.097 -6.451 2.010 1.00 98.38 289 ALA A O 1
ATOM 2317 N N . LEU A 1 290 ? 8.846 -6.888 4.080 1.00 98.50 290 LEU A N 1
ATOM 2318 C CA . LEU A 1 290 ? 9.730 -5.725 4.158 1.00 98.50 290 LEU A CA 1
ATOM 2319 C C . LEU A 1 290 ? 10.817 -5.772 3.074 1.00 98.50 290 LEU A C 1
ATOM 2321 O O . LEU A 1 290 ? 11.053 -4.779 2.382 1.00 98.50 290 LEU A O 1
ATOM 2325 N N . ASN A 1 291 ? 11.433 -6.940 2.871 1.00 98.75 291 ASN A N 1
ATOM 2326 C CA . ASN A 1 291 ? 12.437 -7.146 1.831 1.00 98.75 291 ASN A CA 1
ATOM 2327 C C . ASN A 1 291 ? 11.855 -6.982 0.415 1.00 98.75 291 ASN A C 1
ATOM 2329 O O . ASN A 1 291 ? 12.476 -6.344 -0.432 1.00 98.75 291 ASN A O 1
ATOM 2333 N N . VAL A 1 292 ? 10.657 -7.506 0.136 1.00 98.75 292 VAL A N 1
ATOM 2334 C CA . VAL A 1 292 ? 10.014 -7.319 -1.178 1.00 98.75 292 VAL A CA 1
ATOM 2335 C C . VAL A 1 292 ? 9.674 -5.848 -1.428 1.00 98.75 292 VAL A C 1
ATOM 2337 O O . VAL A 1 292 ? 9.933 -5.346 -2.521 1.00 98.75 292 VAL A O 1
ATOM 2340 N N . THR A 1 293 ? 9.214 -5.122 -0.408 1.00 98.75 293 THR A N 1
ATOM 2341 C CA . THR A 1 293 ? 8.943 -3.674 -0.495 1.00 98.75 293 THR A CA 1
ATOM 2342 C C . THR A 1 293 ? 10.215 -2.869 -0.784 1.00 98.75 293 THR A C 1
ATOM 2344 O O . THR A 1 293 ? 10.219 -1.973 -1.635 1.00 98.75 293 THR A O 1
ATOM 2347 N N . TYR A 1 294 ? 11.325 -3.217 -0.124 1.00 98.75 294 TYR A N 1
ATOM 2348 C CA . TYR A 1 294 ? 12.649 -2.651 -0.396 1.00 98.75 294 TYR A CA 1
ATOM 2349 C C . TYR A 1 294 ? 13.065 -2.877 -1.856 1.00 98.75 294 TYR A C 1
ATOM 2351 O O . TYR A 1 294 ? 13.377 -1.928 -2.579 1.00 98.75 294 TYR A O 1
ATOM 2359 N N . LEU A 1 295 ? 12.985 -4.124 -2.324 1.00 98.88 295 LEU A N 1
ATOM 2360 C CA . LEU A 1 295 ? 13.352 -4.494 -3.691 1.00 98.88 295 LEU A CA 1
ATOM 2361 C C . LEU A 1 295 ? 12.441 -3.830 -4.732 1.00 98.88 295 LEU A C 1
ATOM 2363 O O . LEU A 1 295 ? 12.920 -3.435 -5.795 1.00 98.88 295 LEU A O 1
ATOM 2367 N N . ARG A 1 296 ? 11.152 -3.644 -4.428 1.00 98.69 296 ARG A N 1
ATOM 2368 C CA . ARG A 1 296 ? 10.209 -2.944 -5.310 1.00 98.69 296 ARG A CA 1
ATOM 2369 C C . ARG A 1 296 ? 10.604 -1.481 -5.467 1.00 98.69 296 ARG A C 1
ATOM 2371 O O . ARG A 1 296 ? 10.651 -0.972 -6.586 1.00 98.69 296 ARG A O 1
ATOM 2378 N N . THR A 1 297 ? 10.951 -0.834 -4.356 1.00 98.69 297 THR A N 1
ATOM 2379 C CA . THR A 1 297 ? 11.424 0.557 -4.332 1.00 98.69 297 THR A CA 1
ATOM 2380 C C . THR A 1 297 ? 12.691 0.717 -5.177 1.00 98.69 297 THR A C 1
ATOM 2382 O O . THR A 1 297 ? 12.743 1.586 -6.054 1.00 98.69 297 THR A O 1
ATOM 2385 N N . MET A 1 298 ? 13.669 -0.181 -4.998 1.00 98.69 298 MET A N 1
ATOM 2386 C CA . MET A 1 298 ? 14.890 -0.215 -5.811 1.00 98.69 298 MET A CA 1
ATOM 2387 C C . MET A 1 298 ? 14.593 -0.404 -7.299 1.00 98.69 298 MET A C 1
ATOM 2389 O O . MET A 1 298 ? 15.166 0.301 -8.137 1.00 98.69 298 MET A O 1
ATOM 2393 N N . GLN A 1 299 ? 13.722 -1.363 -7.633 1.00 98.62 299 GLN A N 1
ATOM 2394 C CA . GLN A 1 299 ? 13.383 -1.694 -9.012 1.00 98.62 299 GLN A CA 1
ATOM 2395 C C . GLN A 1 299 ? 12.804 -0.472 -9.717 1.00 98.62 299 GLN A C 1
ATOM 2397 O O . GLN A 1 299 ? 13.344 -0.041 -10.735 1.00 98.62 299 GLN A O 1
ATOM 2402 N N . VAL A 1 300 ? 11.741 0.111 -9.160 1.00 98.25 300 VAL A N 1
ATOM 2403 C CA . VAL A 1 300 ? 11.043 1.243 -9.774 1.00 98.25 300 VAL A CA 1
ATOM 2404 C C . VAL A 1 300 ? 11.984 2.429 -9.942 1.00 98.25 300 VAL A C 1
ATOM 2406 O O . VAL A 1 300 ? 12.106 2.950 -11.051 1.00 98.25 300 VAL A O 1
ATOM 2409 N N . ARG A 1 301 ? 12.725 2.813 -8.893 1.00 98.00 301 ARG A N 1
ATOM 2410 C CA . ARG A 1 301 ? 13.706 3.907 -8.978 1.00 98.00 301 ARG A CA 1
ATOM 2411 C C . ARG A 1 301 ? 14.702 3.673 -10.115 1.00 98.00 301 ARG A C 1
ATOM 2413 O O . ARG A 1 301 ? 14.945 4.567 -10.924 1.00 98.00 301 ARG A O 1
ATOM 2420 N N . SER A 1 302 ? 15.246 2.463 -10.196 1.00 98.44 302 SER A N 1
ATOM 2421 C CA . SER A 1 302 ? 16.240 2.090 -11.203 1.00 98.44 302 SER A CA 1
ATOM 2422 C C . SER A 1 302 ? 15.659 2.079 -12.623 1.00 98.44 302 SER A C 1
ATOM 2424 O O . SER A 1 302 ? 16.340 2.491 -13.561 1.00 98.44 302 SER A O 1
ATOM 2426 N N . LEU A 1 303 ? 14.388 1.701 -12.798 1.00 98.12 303 LEU A N 1
ATOM 2427 C CA . LEU A 1 303 ? 13.707 1.768 -14.094 1.00 98.12 303 LEU A CA 1
ATOM 2428 C C . LEU A 1 303 ? 13.513 3.214 -14.569 1.00 98.12 303 LEU A C 1
ATOM 2430 O O . LEU A 1 303 ? 13.833 3.506 -15.720 1.00 98.12 303 LEU A O 1
ATOM 2434 N N . TYR A 1 304 ? 13.081 4.137 -13.705 1.00 97.50 304 TYR A N 1
ATOM 2435 C CA . TYR A 1 304 ? 12.994 5.559 -14.075 1.00 97.50 304 TYR A CA 1
ATOM 2436 C C . TYR A 1 304 ? 14.368 6.150 -14.402 1.00 97.50 304 TYR A C 1
ATOM 2438 O O . TYR A 1 304 ? 14.501 6.885 -15.378 1.00 97.50 304 TYR A O 1
ATOM 2446 N N . GLU A 1 305 ? 15.412 5.816 -13.637 1.00 96.56 305 GLU A N 1
ATOM 2447 C CA . GLU A 1 305 ? 16.778 6.269 -13.933 1.00 96.56 305 GLU A CA 1
ATOM 2448 C C . GLU A 1 305 ? 17.304 5.695 -15.260 1.00 96.56 305 GLU A C 1
ATOM 2450 O O . GLU A 1 305 ? 17.953 6.412 -16.026 1.00 96.56 305 GLU A O 1
ATOM 2455 N N . PHE A 1 306 ? 16.986 4.437 -15.583 1.00 96.00 306 PHE A N 1
ATOM 2456 C CA . PHE A 1 306 ? 17.287 3.852 -16.889 1.00 96.00 306 PHE A CA 1
ATOM 2457 C C . PHE A 1 306 ? 16.547 4.579 -18.019 1.00 96.00 306 PHE A C 1
ATOM 2459 O O . PHE A 1 306 ? 17.168 4.941 -19.019 1.00 96.00 306 PHE A O 1
ATOM 2466 N N . VAL A 1 307 ? 15.249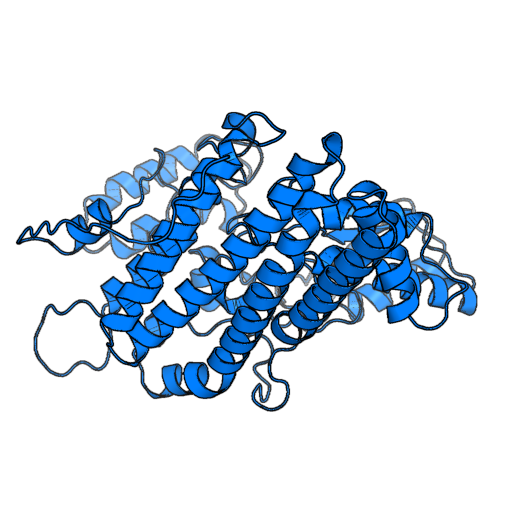 4.844 -17.859 1.00 94.56 307 VAL A N 1
ATOM 2467 C CA . VAL A 1 307 ? 14.456 5.542 -18.879 1.00 94.56 307 VAL A CA 1
ATOM 2468 C C . VAL A 1 307 ? 14.902 6.996 -19.048 1.00 94.56 307 VAL A C 1
ATOM 2470 O O . VAL A 1 307 ? 14.991 7.462 -20.180 1.00 94.56 307 VAL A O 1
ATOM 2473 N N . GLY A 1 308 ? 15.259 7.699 -17.976 1.00 93.88 308 GLY A N 1
ATOM 2474 C CA . GLY A 1 308 ? 15.712 9.090 -18.039 1.00 93.88 308 GLY A CA 1
ATOM 2475 C C . GLY A 1 308 ? 17.118 9.267 -18.595 1.00 93.88 308 GLY A C 1
ATOM 2476 O O . GLY A 1 308 ? 17.343 10.095 -19.476 1.00 93.88 308 GLY A O 1
ATOM 2477 N N . ARG A 1 309 ? 18.072 8.448 -18.138 1.00 91.19 309 ARG A N 1
ATOM 2478 C CA . ARG A 1 309 ? 19.505 8.625 -18.444 1.00 91.19 309 ARG A CA 1
ATOM 2479 C C . ARG A 1 309 ? 20.060 7.634 -19.464 1.00 91.19 309 ARG A C 1
ATOM 2481 O O . ARG A 1 309 ? 21.187 7.797 -19.918 1.00 91.19 309 ARG A O 1
ATOM 2488 N N . GLY A 1 310 ? 19.314 6.586 -19.812 1.00 85.50 310 GLY A N 1
ATOM 2489 C CA . GLY A 1 310 ? 19.777 5.522 -20.710 1.00 85.50 310 GLY A CA 1
ATOM 2490 C C . GLY A 1 310 ? 20.868 4.625 -20.108 1.00 85.50 310 GLY A C 1
ATOM 2491 O O . GLY A 1 310 ? 21.561 3.916 -20.836 1.00 85.50 310 GLY A O 1
ATOM 2492 N N . THR A 1 311 ? 21.067 4.651 -18.787 1.00 88.56 311 THR A N 1
ATOM 2493 C CA . THR A 1 311 ? 22.181 3.951 -18.135 1.00 88.56 311 THR A CA 1
ATOM 2494 C C . THR A 1 311 ? 21.895 2.453 -18.002 1.00 88.56 311 THR A C 1
ATOM 2496 O O . THR A 1 311 ? 21.102 2.043 -17.155 1.00 88.56 311 THR A O 1
ATOM 2499 N N . LYS A 1 312 ? 22.578 1.608 -18.787 1.00 91.31 312 LYS A N 1
ATOM 2500 C CA . LYS A 1 312 ? 22.408 0.137 -18.747 1.00 91.31 312 LYS A CA 1
ATOM 2501 C C . LYS A 1 312 ? 22.629 -0.470 -17.355 1.00 91.31 312 LYS A C 1
ATOM 2503 O O . LYS A 1 312 ? 21.940 -1.423 -17.004 1.00 91.31 312 LYS A O 1
ATOM 2508 N N . THR A 1 313 ? 23.515 0.110 -16.542 1.00 95.12 313 THR A N 1
ATOM 2509 C CA . THR A 1 313 ? 23.719 -0.294 -15.140 1.00 95.12 313 THR A CA 1
ATOM 2510 C C . THR A 1 313 ? 22.432 -0.198 -14.323 1.00 95.12 313 THR A C 1
ATOM 2512 O O . THR A 1 313 ? 22.149 -1.083 -13.530 1.00 95.12 313 THR A O 1
ATOM 2515 N N . ARG A 1 314 ? 21.590 0.813 -14.569 1.00 96.50 314 ARG A N 1
ATOM 2516 C CA . ARG A 1 314 ? 20.311 0.962 -13.859 1.00 96.50 314 ARG A CA 1
ATOM 2517 C C . ARG A 1 314 ? 19.270 -0.062 -14.286 1.00 96.50 314 ARG A C 1
ATOM 2519 O O . ARG A 1 314 ? 18.534 -0.568 -13.447 1.00 96.50 314 ARG A O 1
ATOM 2526 N N . LEU A 1 315 ? 19.254 -0.450 -15.560 1.00 95.94 315 LEU A N 1
ATOM 2527 C CA . LEU A 1 315 ? 18.441 -1.592 -15.985 1.00 95.94 315 LEU A CA 1
ATOM 2528 C C . LEU A 1 315 ? 18.913 -2.891 -15.313 1.00 95.94 315 LEU A C 1
ATOM 2530 O O . LEU A 1 315 ? 18.089 -3.718 -14.929 1.00 95.94 315 LEU A O 1
ATOM 2534 N N . TRP A 1 316 ? 20.227 -3.070 -15.158 1.00 96.62 316 TRP A N 1
ATOM 2535 C CA . TRP A 1 316 ? 20.782 -4.213 -14.436 1.00 96.62 316 TRP A CA 1
ATOM 2536 C C . TRP A 1 316 ? 20.386 -4.199 -12.950 1.00 96.62 316 TRP A C 1
ATOM 2538 O O . TRP A 1 316 ? 19.885 -5.211 -12.468 1.00 96.62 316 TRP A O 1
ATOM 2548 N N . ASP A 1 317 ? 20.489 -3.056 -12.264 1.00 97.81 317 ASP A N 1
ATOM 2549 C CA . ASP A 1 317 ? 20.055 -2.900 -10.865 1.00 97.81 317 ASP A CA 1
ATOM 2550 C C . ASP A 1 317 ? 18.572 -3.290 -10.694 1.00 97.81 317 ASP A C 1
ATOM 2552 O O . ASP A 1 317 ? 18.222 -4.074 -9.808 1.00 97.81 317 ASP A O 1
ATOM 2556 N N . ALA A 1 318 ? 17.698 -2.810 -11.590 1.00 98.31 318 ALA A N 1
ATOM 2557 C CA . ALA A 1 318 ? 16.273 -3.148 -11.578 1.00 98.31 318 ALA A CA 1
ATOM 2558 C C . ALA A 1 318 ? 16.025 -4.654 -11.758 1.00 98.31 318 ALA A C 1
ATOM 2560 O O . ALA A 1 318 ? 15.188 -5.248 -11.077 1.00 98.31 318 ALA A O 1
ATOM 2561 N N . ARG A 1 319 ? 16.774 -5.288 -12.662 1.00 97.81 319 ARG A N 1
ATOM 2562 C CA . ARG A 1 319 ? 16.692 -6.727 -12.942 1.00 97.81 319 ARG A CA 1
ATOM 2563 C C . ARG A 1 319 ? 17.154 -7.579 -11.767 1.00 97.81 319 ARG A C 1
ATOM 2565 O O . ARG A 1 319 ? 16.502 -8.571 -11.450 1.00 97.81 319 ARG A O 1
ATOM 2572 N N . VAL A 1 320 ? 18.230 -7.171 -11.099 1.00 98.12 320 VAL A N 1
ATOM 2573 C CA . VAL A 1 320 ? 18.709 -7.824 -9.876 1.00 98.12 320 VAL A CA 1
ATOM 2574 C C . VAL A 1 320 ? 17.662 -7.722 -8.769 1.00 98.12 320 VAL A C 1
ATOM 2576 O O . VAL A 1 320 ? 17.408 -8.712 -8.083 1.00 98.12 320 VAL A O 1
ATOM 2579 N N . ALA A 1 321 ? 17.029 -6.557 -8.608 1.00 98.62 321 ALA A N 1
ATOM 2580 C CA . ALA A 1 321 ? 15.961 -6.381 -7.629 1.00 98.62 321 ALA A CA 1
ATOM 2581 C C . ALA A 1 321 ? 14.761 -7.301 -7.919 1.00 98.62 321 ALA A C 1
ATOM 2583 O O . ALA A 1 321 ? 14.282 -7.980 -7.010 1.00 98.62 321 ALA A O 1
ATOM 2584 N N . LEU A 1 322 ? 14.342 -7.396 -9.188 1.00 98.31 322 LEU A N 1
ATOM 2585 C CA . LEU A 1 322 ? 13.287 -8.312 -9.630 1.00 98.31 322 LEU A CA 1
ATOM 2586 C C . LEU A 1 322 ? 13.641 -9.775 -9.315 1.00 98.31 322 LEU A C 1
ATOM 2588 O O . LEU A 1 322 ? 12.851 -10.467 -8.678 1.00 98.31 322 LEU A O 1
ATOM 2592 N N . ASP A 1 323 ? 14.830 -10.251 -9.696 1.00 97.81 323 ASP A N 1
ATOM 2593 C CA . ASP A 1 323 ? 15.228 -11.656 -9.493 1.00 97.81 323 ASP A CA 1
ATOM 2594 C C . ASP A 1 323 ? 15.305 -12.031 -7.999 1.00 97.81 323 ASP A C 1
ATOM 2596 O O . ASP A 1 323 ? 14.896 -13.126 -7.588 1.00 97.81 323 ASP A O 1
ATOM 2600 N N . LYS A 1 324 ? 15.777 -11.101 -7.158 1.00 98.44 324 LYS A N 1
ATOM 2601 C CA . LYS A 1 324 ? 15.773 -11.264 -5.697 1.00 98.44 324 LYS A CA 1
ATOM 2602 C C . LYS A 1 324 ? 14.351 -11.307 -5.138 1.00 98.44 324 LYS A C 1
ATOM 2604 O O . LYS A 1 324 ? 14.063 -12.155 -4.292 1.00 98.44 324 LYS A O 1
ATOM 2609 N N . ALA A 1 325 ? 13.463 -10.435 -5.618 1.00 98.62 325 ALA A N 1
ATOM 2610 C CA . ALA A 1 325 ? 12.074 -10.398 -5.173 1.00 98.62 325 ALA A CA 1
ATOM 2611 C C . ALA A 1 325 ? 11.345 -11.686 -5.558 1.00 98.62 325 ALA A C 1
ATOM 2613 O O . ALA A 1 325 ? 10.674 -12.273 -4.713 1.00 98.62 325 ALA A O 1
ATOM 2614 N N . ARG A 1 326 ? 11.577 -12.195 -6.774 1.00 98.06 326 ARG A N 1
ATOM 2615 C CA . ARG A 1 326 ? 11.060 -13.489 -7.232 1.00 98.06 326 ARG A CA 1
ATOM 2616 C C . ARG A 1 326 ? 11.437 -14.622 -6.288 1.00 98.06 326 ARG A C 1
ATOM 2618 O O . ARG A 1 326 ? 10.576 -15.369 -5.845 1.00 98.06 326 ARG A O 1
ATOM 2625 N N . SER A 1 327 ? 12.715 -14.700 -5.921 1.00 98.00 327 SER A N 1
ATOM 2626 C CA . SER A 1 327 ? 13.208 -15.730 -4.999 1.00 98.00 327 SER A CA 1
ATOM 2627 C C . SER A 1 327 ? 12.541 -15.645 -3.618 1.00 98.00 327 SER A C 1
ATOM 2629 O O . SER A 1 327 ? 12.288 -16.669 -2.980 1.00 98.00 327 SER A O 1
ATOM 2631 N N . CYS A 1 328 ? 12.248 -14.427 -3.149 1.00 98.31 328 CYS A N 1
ATOM 2632 C CA . CYS A 1 328 ? 11.509 -14.193 -1.909 1.00 98.31 328 CYS A CA 1
ATOM 2633 C C . CYS A 1 328 ? 10.043 -14.646 -2.034 1.00 98.31 328 CYS A C 1
ATOM 2635 O O . CYS A 1 328 ? 9.562 -15.413 -1.199 1.00 98.31 328 CYS A O 1
ATOM 2637 N N . ILE A 1 329 ? 9.368 -14.239 -3.113 1.00 98.06 329 ILE A N 1
ATOM 2638 C CA . ILE A 1 329 ? 7.975 -14.583 -3.430 1.00 98.06 329 ILE A CA 1
ATOM 2639 C C . ILE A 1 329 ? 7.786 -16.093 -3.565 1.00 98.06 329 ILE A C 1
ATOM 2641 O O . ILE A 1 329 ? 6.954 -16.657 -2.856 1.00 98.06 329 ILE A O 1
ATOM 2645 N N . ASP A 1 330 ? 8.614 -16.771 -4.359 1.00 97.00 330 ASP A N 1
ATOM 2646 C CA . ASP A 1 330 ? 8.542 -18.223 -4.563 1.00 97.00 330 ASP A CA 1
ATOM 2647 C C . ASP A 1 330 ? 8.716 -19.003 -3.246 1.00 97.00 330 ASP A C 1
ATOM 2649 O O . ASP A 1 330 ? 8.151 -20.086 -3.060 1.00 97.00 330 ASP A O 1
ATOM 2653 N N . ARG A 1 331 ? 9.515 -18.473 -2.309 1.00 96.88 331 ARG A N 1
ATOM 2654 C CA . ARG A 1 331 ? 9.679 -19.051 -0.968 1.00 96.88 331 ARG A CA 1
ATOM 2655 C C . ARG A 1 331 ? 8.457 -18.789 -0.090 1.00 96.88 331 ARG A C 1
ATOM 2657 O O . ARG A 1 331 ? 7.991 -19.720 0.566 1.00 96.88 331 ARG A O 1
ATOM 2664 N N . ARG A 1 332 ? 7.970 -17.547 -0.047 1.00 97.00 332 ARG A N 1
ATOM 2665 C CA . ARG A 1 332 ? 6.862 -17.116 0.817 1.00 97.00 332 ARG A CA 1
ATOM 2666 C C . ARG A 1 332 ? 5.544 -17.780 0.425 1.00 97.00 332 ARG A C 1
ATOM 2668 O O . ARG A 1 332 ? 4.836 -18.258 1.300 1.00 97.00 332 ARG A O 1
ATOM 2675 N N . GLN A 1 333 ? 5.276 -17.932 -0.869 1.00 96.56 333 GLN A N 1
ATOM 2676 C CA . GLN A 1 333 ? 4.061 -18.573 -1.391 1.00 96.56 333 GLN A CA 1
ATOM 2677 C C . GLN A 1 333 ? 3.845 -20.004 -0.903 1.00 96.56 333 GLN A C 1
ATOM 2679 O O . GLN A 1 333 ? 2.714 -20.440 -0.718 1.00 96.56 333 GLN A O 1
ATOM 2684 N N . LYS A 1 334 ? 4.932 -20.735 -0.643 1.00 96.44 334 LYS A N 1
ATOM 2685 C CA . LYS A 1 334 ? 4.881 -22.098 -0.090 1.00 96.44 334 LYS A CA 1
ATOM 2686 C C . LYS A 1 334 ? 4.443 -22.135 1.376 1.00 96.44 334 LYS A C 1
ATOM 2688 O O . LYS A 1 334 ? 4.209 -23.216 1.904 1.00 96.44 334 LYS A O 1
ATOM 2693 N N . LYS A 1 335 ? 4.401 -20.976 2.034 1.00 96.25 335 LYS A N 1
ATOM 2694 C CA . LYS A 1 335 ? 4.051 -20.790 3.444 1.00 96.25 335 LYS A CA 1
ATOM 2695 C C . LYS A 1 335 ? 2.761 -19.986 3.630 1.00 96.25 335 LYS A C 1
ATOM 2697 O O . LYS A 1 335 ? 2.490 -19.586 4.757 1.00 96.25 335 LYS A O 1
ATOM 2702 N N . TYR A 1 336 ? 2.007 -19.733 2.558 1.00 96.06 336 TYR A N 1
ATOM 2703 C CA . TYR A 1 336 ? 0.693 -19.111 2.684 1.00 96.06 336 TYR A CA 1
ATOM 2704 C C . TYR A 1 336 ? -0.200 -19.935 3.608 1.00 96.06 336 TYR A C 1
ATOM 2706 O O . TYR A 1 336 ? -0.175 -21.169 3.596 1.00 96.06 336 TYR A O 1
ATOM 2714 N N . GLN A 1 337 ? -0.968 -19.229 4.425 1.00 93.25 337 GLN A N 1
ATOM 2715 C CA . GLN A 1 337 ? -1.872 -19.796 5.420 1.00 93.25 337 GLN A CA 1
ATOM 2716 C C . GLN A 1 337 ? -3.175 -20.276 4.775 1.00 93.25 337 GLN A C 1
ATOM 2718 O O . GLN A 1 337 ? -3.890 -21.106 5.334 1.00 93.25 337 GLN A O 1
ATOM 2723 N N . VAL A 1 338 ? -3.460 -19.787 3.569 1.00 92.31 338 VAL A N 1
ATOM 2724 C CA . VAL A 1 338 ? -4.617 -20.155 2.755 1.00 92.31 338 VAL A CA 1
ATOM 2725 C C . VAL A 1 338 ? -4.207 -21.012 1.553 1.00 92.31 338 VAL A C 1
ATOM 2727 O O . VAL A 1 338 ? -3.090 -20.876 1.041 1.00 92.31 338 VAL A O 1
ATOM 2730 N N . PRO A 1 339 ? -5.098 -21.889 1.044 1.00 94.56 339 PRO A N 1
ATOM 2731 C CA . PRO A 1 339 ? -4.801 -22.695 -0.132 1.00 94.56 339 PRO A CA 1
ATOM 2732 C C . PRO A 1 339 ? -4.365 -21.830 -1.318 1.00 94.56 339 PRO A C 1
ATOM 2734 O O . PRO A 1 339 ? -5.107 -20.964 -1.780 1.00 94.56 339 PRO A O 1
ATOM 2737 N N . PHE A 1 340 ? -3.177 -22.105 -1.859 1.00 94.75 340 PHE A N 1
ATOM 2738 C CA . PHE A 1 340 ? -2.562 -21.308 -2.926 1.00 94.75 340 PHE A CA 1
ATOM 2739 C C . PHE A 1 340 ? -3.506 -21.042 -4.112 1.00 94.75 340 PHE A C 1
ATOM 2741 O O . PHE A 1 340 ? -3.616 -19.916 -4.596 1.00 94.75 340 PHE A O 1
ATOM 2748 N N . ALA A 1 341 ? -4.243 -22.064 -4.557 1.00 94.00 341 ALA A N 1
ATOM 2749 C CA . ALA A 1 341 ? -5.165 -21.949 -5.686 1.00 94.00 341 ALA A CA 1
ATOM 2750 C C . ALA A 1 341 ? -6.341 -20.986 -5.429 1.00 94.00 341 ALA A C 1
ATOM 2752 O O . ALA A 1 341 ? -6.916 -20.468 -6.385 1.00 94.00 341 ALA A O 1
ATOM 2753 N N . TRP A 1 342 ? -6.704 -20.727 -4.171 1.00 92.44 342 TRP A N 1
ATOM 2754 C CA . TRP A 1 342 ? -7.811 -19.829 -3.827 1.00 92.44 342 TRP A CA 1
ATOM 2755 C C . TRP A 1 342 ? -7.421 -18.361 -3.910 1.00 92.44 342 TRP A C 1
ATOM 2757 O O . TRP A 1 342 ? -8.283 -17.519 -4.152 1.00 92.44 342 TRP A O 1
ATOM 2767 N N . VAL A 1 343 ? -6.133 -18.062 -3.748 1.00 93.31 343 VAL A N 1
ATOM 2768 C CA . VAL A 1 343 ? -5.643 -16.684 -3.658 1.00 93.31 343 VAL A CA 1
ATOM 2769 C C . VAL A 1 343 ? -4.745 -16.274 -4.813 1.00 93.31 343 VAL A C 1
ATOM 2771 O O . VAL A 1 343 ? -4.721 -15.099 -5.140 1.00 93.31 343 VAL A O 1
ATOM 2774 N N . ALA A 1 344 ? -4.072 -17.208 -5.491 1.00 95.06 344 ALA A N 1
ATOM 2775 C CA . ALA A 1 344 ? -3.060 -16.890 -6.504 1.00 95.06 344 ALA A CA 1
ATOM 2776 C C . ALA A 1 344 ? -3.319 -17.505 -7.897 1.00 95.06 344 ALA A C 1
ATOM 2778 O O . ALA A 1 344 ? -2.411 -17.554 -8.730 1.00 95.06 344 ALA A O 1
ATOM 2779 N N . SER A 1 345 ? -4.527 -18.008 -8.177 1.00 94.38 345 SER A N 1
ATOM 2780 C CA . SER A 1 345 ? -4.861 -18.609 -9.480 1.00 94.38 345 SER A CA 1
ATOM 2781 C C . SER A 1 345 ? -5.436 -17.612 -10.490 1.00 94.38 345 SER A C 1
ATOM 2783 O O . SER A 1 345 ? -6.101 -16.642 -10.125 1.00 94.38 345 SER A O 1
ATOM 2785 N N . TRP A 1 346 ? -5.232 -17.907 -11.777 1.00 94.12 346 TRP A N 1
ATOM 2786 C CA . TRP A 1 346 ? -5.994 -17.318 -12.877 1.00 94.12 346 TRP A CA 1
ATOM 2787 C C . TRP A 1 346 ? -7.336 -18.046 -12.989 1.00 94.12 346 TRP A C 1
ATOM 2789 O O . TRP A 1 346 ? -7.419 -19.145 -13.541 1.00 94.12 346 TRP A O 1
ATOM 2799 N N . SER A 1 347 ? -8.374 -17.502 -12.360 1.00 89.31 347 SER A N 1
ATOM 2800 C CA . SER A 1 347 ? -9.707 -18.097 -12.371 1.00 89.31 347 SER A CA 1
ATOM 2801 C C . SER A 1 347 ? -10.796 -17.052 -12.156 1.00 89.31 347 SER A C 1
ATOM 2803 O O . SER A 1 347 ? -10.633 -16.104 -11.379 1.00 89.31 347 SER A O 1
ATOM 2805 N N . LYS A 1 348 ? -11.947 -17.283 -12.803 1.00 84.19 348 LYS A N 1
ATOM 2806 C CA . LYS A 1 348 ? -13.155 -16.481 -12.596 1.00 84.19 348 LYS A CA 1
ATOM 2807 C C . LYS A 1 348 ? -13.554 -16.515 -11.123 1.00 84.19 348 LYS A C 1
ATOM 2809 O O . LYS A 1 348 ? -13.492 -17.551 -10.454 1.00 84.19 348 LYS A O 1
ATOM 2814 N N . ASN A 1 349 ? -13.961 -15.363 -10.625 1.00 84.62 349 ASN A N 1
ATOM 2815 C CA . ASN A 1 349 ? -14.400 -15.164 -9.255 1.00 84.62 349 ASN A CA 1
ATOM 2816 C C . ASN A 1 349 ? -15.507 -14.084 -9.238 1.00 84.62 349 ASN A C 1
ATOM 2818 O O . ASN A 1 349 ? -15.875 -13.590 -10.303 1.00 84.62 349 ASN A O 1
ATOM 2822 N N . PRO A 1 350 ? -16.113 -13.768 -8.079 1.00 82.81 350 PRO A N 1
ATOM 2823 C CA . PRO A 1 350 ? -17.226 -12.818 -8.019 1.00 82.81 350 PRO A CA 1
ATOM 2824 C C . PRO A 1 350 ? -16.865 -11.356 -8.315 1.00 82.81 350 PRO A C 1
ATOM 2826 O O . PRO A 1 350 ? -17.787 -10.550 -8.448 1.00 82.81 350 PRO A O 1
ATOM 2829 N N . THR A 1 351 ? -15.575 -11.016 -8.381 1.00 80.19 351 THR A N 1
ATOM 2830 C CA . THR A 1 351 ? -15.092 -9.666 -8.694 1.00 80.19 351 THR A CA 1
ATOM 2831 C C . THR A 1 351 ? -15.061 -9.417 -10.206 1.00 80.19 351 THR A C 1
ATOM 2833 O O . THR A 1 351 ? -15.301 -10.326 -10.998 1.00 80.19 351 THR A O 1
ATOM 2836 N N . VAL A 1 352 ? -14.739 -8.185 -10.603 1.00 76.19 352 VAL A N 1
ATOM 2837 C CA . VAL A 1 352 ? -14.568 -7.784 -12.012 1.00 76.19 352 VAL A CA 1
ATOM 2838 C C . VAL A 1 352 ? -13.280 -8.330 -12.657 1.00 76.19 352 VAL A C 1
ATOM 2840 O O . VAL A 1 352 ? -13.091 -8.239 -13.865 1.00 76.19 352 VAL A O 1
ATOM 2843 N N . TYR A 1 353 ? -12.414 -8.981 -11.876 1.00 84.31 353 TYR A N 1
ATOM 2844 C CA . TYR A 1 353 ? -11.111 -9.461 -12.322 1.00 84.31 353 TYR A CA 1
ATOM 2845 C C . TYR A 1 353 ? -11.136 -10.965 -12.592 1.00 84.31 353 TYR A C 1
ATOM 2847 O O . TYR A 1 353 ? -11.680 -11.757 -11.817 1.00 84.31 353 TYR A O 1
ATOM 2855 N N . GLN A 1 354 ? -10.456 -11.400 -13.654 1.00 86.50 354 GLN A N 1
ATOM 2856 C CA . GLN A 1 354 ? -10.382 -12.816 -14.051 1.00 86.50 354 GLN A CA 1
ATOM 2857 C C . GLN A 1 354 ? -9.329 -13.633 -13.277 1.00 86.50 354 GLN A C 1
ATOM 2859 O O . GLN A 1 354 ? -8.936 -14.728 -13.686 1.00 86.50 354 GLN A O 1
ATOM 2864 N N . TYR A 1 355 ? -8.866 -13.118 -12.140 1.00 92.00 355 TYR A N 1
ATOM 2865 C CA . TYR A 1 355 ? -7.818 -13.719 -11.327 1.00 92.00 355 TYR A CA 1
ATOM 2866 C C . TYR A 1 355 ? -8.045 -13.474 -9.835 1.00 92.00 355 TYR A C 1
ATOM 2868 O O . TYR A 1 355 ? -8.742 -12.546 -9.432 1.00 92.00 355 TYR A O 1
ATOM 2876 N N . ARG A 1 356 ? -7.454 -14.330 -8.998 1.00 92.69 356 ARG A N 1
ATOM 2877 C CA . ARG A 1 356 ? -7.487 -14.197 -7.535 1.00 92.69 356 ARG A CA 1
ATOM 2878 C C . ARG A 1 356 ? -6.496 -13.129 -7.065 1.00 92.69 356 ARG A C 1
ATOM 2880 O O . ARG A 1 356 ? -5.487 -12.909 -7.726 1.00 92.69 356 ARG A O 1
ATOM 2887 N N . TYR A 1 357 ? -6.763 -12.487 -5.929 1.00 91.50 357 TYR A N 1
ATOM 2888 C CA . TYR A 1 357 ? -6.101 -11.231 -5.543 1.00 91.50 357 TYR A CA 1
ATOM 2889 C C . TYR A 1 357 ? -4.558 -11.286 -5.437 1.00 91.50 357 TYR A C 1
ATOM 2891 O O . TYR A 1 357 ? -3.902 -10.286 -5.705 1.00 91.50 357 TYR A O 1
ATOM 2899 N N . LEU A 1 358 ? -3.950 -12.448 -5.150 1.00 95.06 358 LEU A N 1
ATOM 2900 C CA . LEU A 1 358 ? -2.488 -12.649 -5.133 1.00 95.06 358 LEU A CA 1
ATOM 2901 C C . LEU A 1 358 ? -1.911 -13.203 -6.445 1.00 95.06 358 LEU A C 1
ATOM 2903 O O . LEU A 1 358 ? -0.724 -13.537 -6.522 1.00 95.06 358 LEU A O 1
ATOM 2907 N N . TRP A 1 359 ? -2.707 -13.332 -7.505 1.00 95.75 359 TRP A N 1
ATOM 2908 C CA . TRP A 1 359 ? -2.211 -13.820 -8.791 1.00 95.75 359 TRP A CA 1
ATOM 2909 C C . TRP A 1 359 ? -1.141 -12.892 -9.380 1.00 95.75 359 TRP A C 1
ATOM 2911 O O . TRP A 1 359 ? -0.126 -13.369 -9.890 1.00 95.75 359 TRP A O 1
ATOM 2921 N N . THR A 1 360 ? -1.309 -11.572 -9.267 1.00 95.94 360 THR A N 1
ATOM 2922 C CA . THR A 1 360 ? -0.310 -10.588 -9.726 1.00 95.94 360 THR A CA 1
ATOM 2923 C C . THR A 1 360 ? 0.998 -10.690 -8.944 1.00 95.94 360 THR A C 1
ATOM 2925 O O . THR A 1 360 ? 2.058 -10.361 -9.476 1.00 95.94 360 THR A O 1
ATOM 2928 N N . VAL A 1 361 ? 0.943 -11.209 -7.714 1.00 96.81 361 VAL A N 1
ATOM 2929 C CA . VAL A 1 361 ? 2.111 -11.497 -6.880 1.00 96.81 361 VAL A CA 1
ATOM 2930 C C . VAL A 1 361 ? 2.858 -12.715 -7.405 1.00 96.81 361 VAL A C 1
ATOM 2932 O O . VAL A 1 361 ? 4.048 -12.628 -7.693 1.00 96.81 361 VAL A O 1
ATOM 2935 N N . LYS A 1 362 ? 2.149 -13.835 -7.606 1.00 96.19 362 LYS A N 1
ATOM 2936 C CA . LYS A 1 362 ? 2.681 -15.064 -8.230 1.00 96.19 362 LYS A CA 1
ATOM 2937 C C . LYS A 1 362 ? 3.289 -14.796 -9.596 1.00 96.19 362 LYS A C 1
ATOM 2939 O O . LYS A 1 362 ? 4.391 -15.252 -9.881 1.00 96.19 362 LYS A O 1
ATOM 2944 N N . SER A 1 363 ? 2.570 -14.085 -10.450 1.00 96.31 363 SER A N 1
ATOM 2945 C CA . SER A 1 363 ? 3.020 -13.796 -11.808 1.00 96.31 363 SER A CA 1
ATOM 2946 C C . SER A 1 363 ? 4.053 -12.664 -11.856 1.00 96.31 363 SER A C 1
ATOM 2948 O O . SER A 1 363 ? 4.682 -12.458 -12.895 1.00 96.31 363 SER A O 1
ATOM 2950 N N . MET A 1 364 ? 4.243 -11.941 -10.742 1.00 97.25 364 MET A N 1
ATOM 2951 C CA . MET A 1 364 ? 5.019 -10.703 -10.647 1.00 97.25 364 MET A CA 1
ATOM 2952 C C . MET A 1 364 ? 4.623 -9.681 -11.723 1.00 97.25 364 MET A C 1
ATOM 2954 O O . MET A 1 364 ? 5.474 -8.990 -12.289 1.00 97.25 364 MET A O 1
ATOM 2958 N N . TYR A 1 365 ? 3.328 -9.600 -12.030 1.00 96.38 365 TYR A N 1
ATOM 2959 C CA . TYR A 1 365 ? 2.787 -8.836 -13.153 1.00 96.38 365 TYR A CA 1
ATOM 2960 C C . TYR A 1 365 ? 3.318 -7.395 -13.204 1.00 96.38 365 TYR A C 1
ATOM 2962 O O . TYR A 1 365 ? 3.935 -7.007 -14.197 1.00 96.38 365 TYR A O 1
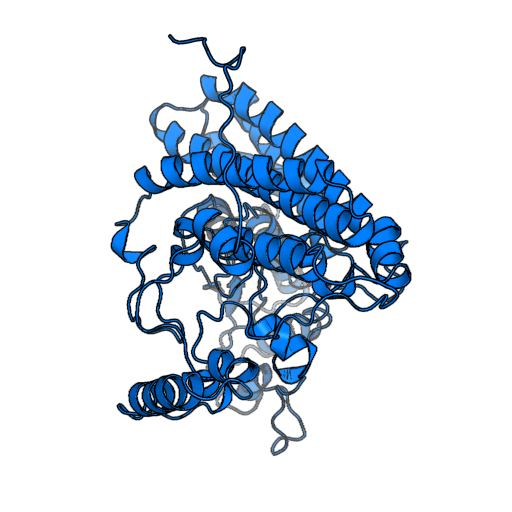ATOM 2970 N N . TYR A 1 366 ? 3.165 -6.628 -12.119 1.00 97.00 366 TYR A N 1
ATOM 2971 C CA . TYR A 1 366 ? 3.581 -5.220 -12.069 1.00 97.00 366 TYR A CA 1
ATOM 2972 C C . TYR A 1 366 ? 5.091 -5.032 -12.238 1.00 97.00 366 TYR A C 1
ATOM 2974 O O . TYR A 1 366 ? 5.535 -4.115 -12.927 1.00 97.00 366 TYR A O 1
ATOM 2982 N N . TRP A 1 367 ? 5.888 -5.953 -11.692 1.00 97.81 367 TRP A N 1
ATOM 2983 C CA . TRP A 1 367 ? 7.344 -5.934 -11.823 1.00 97.81 367 TRP A CA 1
ATOM 2984 C C . TRP A 1 367 ? 7.765 -6.092 -13.281 1.00 97.81 367 TRP A C 1
ATOM 2986 O O . TRP A 1 367 ? 8.593 -5.331 -13.785 1.00 97.81 367 TRP A O 1
ATOM 2996 N N . TRP A 1 368 ? 7.181 -7.078 -13.964 1.00 97.00 368 TRP A N 1
ATOM 2997 C CA . TRP A 1 368 ? 7.475 -7.352 -15.364 1.00 97.00 368 TRP A CA 1
ATOM 2998 C C . TRP A 1 368 ? 6.897 -6.303 -16.301 1.00 97.00 368 TRP A C 1
ATOM 3000 O O . TRP A 1 368 ? 7.478 -6.054 -17.358 1.00 97.00 368 TRP A O 1
ATOM 3010 N N . ARG A 1 369 ? 5.743 -5.728 -15.960 1.00 95.31 369 ARG A N 1
ATOM 3011 C CA . ARG A 1 369 ? 5.104 -4.678 -16.746 1.00 95.31 369 ARG A CA 1
ATOM 3012 C C . ARG A 1 369 ? 5.963 -3.420 -16.774 1.00 95.31 369 ARG A C 1
ATOM 3014 O O . ARG A 1 369 ? 6.252 -2.936 -17.866 1.00 95.31 369 ARG A O 1
ATOM 3021 N N . ASP A 1 370 ? 6.428 -2.952 -15.617 1.00 96.50 370 ASP A N 1
ATOM 3022 C CA . ASP A 1 370 ? 7.270 -1.755 -15.542 1.00 96.50 370 ASP A CA 1
ATOM 3023 C C . ASP A 1 370 ? 8.608 -1.955 -16.278 1.00 96.50 370 ASP A C 1
ATOM 3025 O O . ASP A 1 370 ? 9.024 -1.080 -17.041 1.00 96.50 370 ASP A O 1
ATOM 3029 N N . GLU A 1 371 ? 9.264 -3.120 -16.135 1.00 96.38 371 GLU A N 1
ATOM 3030 C CA . GLU A 1 371 ? 10.489 -3.426 -16.901 1.00 96.38 371 GLU A CA 1
ATOM 3031 C C . GLU A 1 371 ? 10.216 -3.427 -18.414 1.00 96.38 371 GLU A C 1
ATOM 3033 O O . GLU A 1 371 ? 10.995 -2.877 -19.200 1.00 96.38 371 GLU A O 1
ATOM 3038 N N . ALA A 1 372 ? 9.107 -4.033 -18.841 1.00 93.88 372 ALA A N 1
ATOM 3039 C CA . ALA A 1 372 ? 8.752 -4.115 -20.251 1.00 93.88 372 ALA A CA 1
ATOM 3040 C C . ALA A 1 372 ? 8.437 -2.734 -20.850 1.00 93.88 372 ALA A C 1
ATOM 3042 O O . ALA A 1 372 ? 8.868 -2.450 -21.966 1.00 93.88 372 ALA A O 1
ATOM 3043 N N . ILE A 1 373 ? 7.775 -1.844 -20.103 1.00 93.56 373 ILE A N 1
ATOM 3044 C CA . ILE A 1 373 ? 7.595 -0.441 -20.508 1.00 93.56 373 ILE A CA 1
ATOM 3045 C C . ILE A 1 373 ? 8.957 0.239 -20.652 1.00 93.56 373 ILE A C 1
ATOM 3047 O O . ILE A 1 373 ? 9.262 0.779 -21.716 1.00 93.56 373 ILE A O 1
ATOM 3051 N N . ALA A 1 374 ? 9.794 0.173 -19.615 1.00 94.56 374 ALA A N 1
ATOM 3052 C CA . ALA A 1 374 ? 11.087 0.848 -19.594 1.00 94.56 374 ALA A CA 1
ATOM 3053 C C . ALA A 1 374 ? 11.982 0.433 -20.773 1.00 94.56 374 ALA A C 1
ATOM 3055 O O . ALA A 1 374 ? 12.581 1.274 -21.443 1.00 94.56 374 ALA A O 1
ATOM 3056 N N . THR A 1 375 ? 12.047 -0.870 -21.049 1.00 92.62 375 THR A N 1
ATOM 3057 C CA . THR A 1 375 ? 12.845 -1.432 -22.147 1.00 92.62 375 THR A CA 1
ATOM 3058 C C . THR A 1 375 ? 12.255 -1.137 -23.521 1.00 92.62 375 THR A C 1
ATOM 3060 O O . THR A 1 375 ? 13.017 -0.872 -24.447 1.00 92.62 375 THR A O 1
ATOM 3063 N N . THR A 1 376 ? 10.927 -1.104 -23.664 1.00 90.06 376 THR A N 1
ATOM 3064 C CA . THR A 1 376 ? 10.272 -0.762 -24.938 1.00 90.06 376 THR A CA 1
ATOM 3065 C C . THR A 1 376 ? 10.539 0.688 -25.322 1.00 90.06 376 THR A C 1
ATOM 3067 O O . THR A 1 376 ? 10.968 0.964 -26.441 1.00 90.06 376 THR A O 1
ATOM 3070 N N . VAL A 1 377 ? 10.351 1.617 -24.384 1.00 89.25 377 VAL A N 1
ATOM 3071 C CA . VAL A 1 377 ? 10.479 3.058 -24.647 1.00 89.25 377 VAL A CA 1
ATOM 3072 C C . VAL A 1 377 ? 11.936 3.448 -24.956 1.00 89.25 377 VAL A C 1
ATOM 3074 O O . VAL A 1 377 ? 12.169 4.399 -25.702 1.00 89.25 377 VAL A O 1
ATOM 3077 N N . ARG A 1 378 ? 12.920 2.687 -24.450 1.00 83.44 378 ARG A N 1
ATOM 3078 C CA . ARG A 1 378 ? 14.366 2.878 -24.690 1.00 83.44 378 ARG A CA 1
ATOM 3079 C C . ARG A 1 378 ? 14.999 1.900 -25.696 1.00 83.44 378 ARG A C 1
ATOM 3081 O O . ARG A 1 378 ? 16.222 1.905 -25.829 1.00 83.44 378 ARG A O 1
ATOM 3088 N N . SER A 1 379 ? 14.218 1.062 -26.380 1.00 69.00 379 SER A N 1
ATOM 3089 C CA . SER A 1 379 ? 14.742 0.033 -27.294 1.00 69.00 379 SER A CA 1
ATOM 3090 C C . SER A 1 379 ? 15.575 0.663 -28.439 1.00 69.00 379 SER A C 1
ATOM 3092 O O . SER A 1 379 ? 15.084 1.603 -29.063 1.00 69.00 379 SER A O 1
ATOM 3094 N N . PRO A 1 380 ? 16.804 0.178 -28.742 1.00 53.91 380 PRO A N 1
ATOM 3095 C CA . PRO A 1 380 ? 17.754 0.832 -29.660 1.00 53.91 380 PRO A CA 1
ATOM 3096 C C . PRO A 1 380 ? 17.398 0.838 -31.156 1.00 53.91 380 PRO A C 1
ATOM 3098 O O . PRO A 1 380 ? 18.222 1.276 -31.958 1.00 53.91 380 PRO A O 1
ATOM 3101 N N . SER A 1 381 ? 16.244 0.310 -31.574 1.00 44.41 381 SER A N 1
ATOM 3102 C CA . SER A 1 381 ? 15.956 0.188 -33.004 1.00 44.41 381 SER A CA 1
ATOM 3103 C C . SER A 1 381 ? 15.460 1.513 -33.593 1.00 44.41 381 SER A C 1
ATOM 3105 O O . SER A 1 381 ? 14.407 2.010 -33.195 1.00 44.41 381 SER A O 1
ATOM 3107 N N . GLU A 1 382 ? 16.201 1.970 -34.603 1.00 41.72 382 GLU A N 1
ATOM 3108 C CA . GLU A 1 382 ? 15.939 3.077 -35.534 1.00 41.72 382 GLU A CA 1
ATOM 3109 C C . GLU A 1 382 ? 16.486 4.448 -35.117 1.00 41.72 382 GLU A C 1
ATOM 3111 O O . GLU A 1 382 ? 15.830 5.317 -34.551 1.00 41.72 382 GLU A O 1
ATOM 3116 N N . SER A 1 383 ? 17.775 4.591 -35.435 1.00 40.66 383 SER A N 1
ATOM 3117 C CA . SER A 1 383 ? 18.370 5.732 -36.135 1.00 40.66 383 SER A CA 1
ATOM 3118 C C . SER A 1 383 ? 17.626 7.071 -36.070 1.00 40.66 383 SER A C 1
ATOM 3120 O O . SER A 1 383 ? 16.595 7.271 -36.702 1.00 40.66 383 SER A O 1
ATOM 3122 N N . ASN A 1 384 ? 18.326 8.033 -35.473 1.00 41.06 384 ASN A N 1
ATOM 3123 C CA . ASN A 1 384 ? 18.235 9.464 -35.729 1.00 41.06 384 ASN A CA 1
ATOM 3124 C C . ASN A 1 384 ? 16.949 10.186 -35.279 1.00 41.06 384 ASN A C 1
ATOM 3126 O O . ASN A 1 384 ? 15.911 10.194 -35.928 1.00 41.06 384 ASN A O 1
ATOM 3130 N N . SER A 1 385 ? 17.147 10.999 -34.237 1.00 42.56 385 SER A N 1
ATOM 3131 C CA . SER A 1 385 ? 16.534 12.321 -34.013 1.00 42.56 385 SER A CA 1
ATOM 3132 C C . SER A 1 385 ? 15.190 12.451 -33.293 1.00 42.56 385 SER A C 1
ATOM 3134 O O . SER A 1 385 ? 14.914 13.549 -32.807 1.00 42.56 385 SER A O 1
ATOM 3136 N N . SER A 1 386 ? 14.385 11.404 -33.100 1.00 45.12 386 SER A N 1
ATOM 3137 C CA . SER A 1 386 ? 13.132 11.599 -32.353 1.00 45.12 386 SER A CA 1
ATOM 3138 C C . SER A 1 386 ? 13.365 11.498 -30.835 1.00 45.12 386 SER A C 1
ATOM 3140 O O . SER A 1 386 ? 13.648 10.433 -30.291 1.00 45.12 386 SER A O 1
ATOM 3142 N N . LYS A 1 387 ? 13.237 12.629 -30.122 1.00 53.22 387 LYS A N 1
ATOM 3143 C CA . LYS A 1 387 ? 13.163 12.709 -28.643 1.00 53.22 387 LYS A CA 1
ATOM 3144 C C . LYS A 1 387 ? 11.887 12.054 -28.072 1.00 53.22 387 LYS A C 1
ATOM 3146 O O . LYS A 1 387 ? 11.609 12.161 -26.880 1.00 53.22 387 LYS A O 1
ATOM 3151 N N . THR A 1 388 ? 11.092 11.407 -28.917 1.00 54.56 388 THR A N 1
ATOM 3152 C CA . THR A 1 388 ? 9.839 10.739 -28.586 1.00 54.56 388 THR A CA 1
ATOM 3153 C C . THR A 1 388 ? 10.109 9.242 -28.499 1.00 54.56 388 THR A C 1
ATOM 3155 O O . THR A 1 388 ? 10.367 8.603 -29.513 1.00 54.56 388 THR A O 1
ATOM 3158 N N . GLY A 1 389 ? 10.109 8.677 -27.288 1.00 60.19 389 GLY A N 1
ATOM 3159 C CA . GLY A 1 389 ? 10.249 7.228 -27.108 1.00 60.19 389 GLY A CA 1
ATOM 3160 C C . GLY A 1 389 ? 9.170 6.447 -27.870 1.00 60.19 389 GLY A C 1
ATOM 3161 O O . GLY A 1 389 ? 8.141 7.010 -28.252 1.00 60.19 389 GLY A O 1
ATOM 3162 N N . LYS A 1 390 ? 9.391 5.143 -28.095 1.00 76.56 390 LYS A N 1
ATOM 3163 C CA . LYS A 1 390 ? 8.400 4.288 -28.771 1.00 76.56 390 LYS A CA 1
ATOM 3164 C C . LYS A 1 390 ? 7.044 4.385 -28.066 1.00 76.56 390 LYS A C 1
ATOM 3166 O O . LYS A 1 390 ? 6.971 4.307 -26.839 1.00 76.56 390 LYS A O 1
ATOM 3171 N N . PHE A 1 391 ? 5.973 4.530 -28.847 1.00 79.50 391 PHE A N 1
ATOM 3172 C CA . PHE A 1 391 ? 4.613 4.541 -28.315 1.00 79.50 391 PHE A CA 1
ATOM 3173 C C . PHE A 1 391 ? 4.300 3.199 -27.646 1.00 79.50 391 PHE A C 1
ATOM 3175 O O . PHE A 1 391 ? 4.393 2.146 -28.276 1.00 79.50 391 PHE A O 1
ATOM 3182 N N . VAL A 1 392 ? 3.889 3.253 -26.381 1.00 83.56 392 VAL A N 1
ATOM 3183 C CA . VAL A 1 392 ? 3.372 2.110 -25.628 1.00 83.56 392 VAL A CA 1
ATOM 3184 C C . VAL A 1 392 ? 1.901 2.382 -25.347 1.00 83.56 392 VAL A C 1
ATOM 3186 O O . VAL A 1 392 ? 1.577 3.416 -24.766 1.00 83.56 392 VAL A O 1
ATOM 3189 N N . SER A 1 393 ? 1.025 1.467 -25.768 1.00 85.75 393 SER A N 1
ATOM 3190 C CA . SER A 1 393 ? -0.423 1.602 -25.563 1.00 85.75 393 SER A CA 1
ATOM 3191 C C . SER A 1 393 ? -0.765 1.733 -24.067 1.00 85.75 393 SER A C 1
ATOM 3193 O O . SER A 1 393 ? -0.136 1.051 -23.249 1.00 85.75 393 SER A O 1
ATOM 3195 N N . PRO A 1 394 ? -1.775 2.539 -23.684 1.00 84.69 394 PRO A N 1
ATOM 3196 C CA . PRO A 1 394 ? -2.360 2.504 -22.338 1.00 84.69 394 PRO A CA 1
ATOM 3197 C C . PRO A 1 394 ? -2.797 1.090 -21.916 1.00 84.69 394 PRO A C 1
ATOM 3199 O O . PRO A 1 394 ? -2.689 0.726 -20.754 1.00 84.69 394 PRO A O 1
ATOM 3202 N N . CYS A 1 395 ? -3.176 0.244 -22.879 1.00 87.19 395 CYS A N 1
ATOM 3203 C CA . CYS A 1 395 ? -3.610 -1.142 -22.661 1.00 87.19 395 CYS A CA 1
ATOM 3204 C C . CYS A 1 395 ? -2.483 -2.167 -22.726 1.00 87.19 395 CYS A C 1
ATOM 3206 O O . CYS A 1 395 ? -2.712 -3.368 -22.855 1.00 87.19 395 CYS A O 1
ATOM 3208 N N . PHE A 1 396 ? -1.238 -1.704 -22.622 1.00 88.75 396 PHE A N 1
ATOM 3209 C CA . PHE A 1 396 ? -0.080 -2.577 -22.616 1.00 88.75 396 PHE A CA 1
ATOM 3210 C C . PHE A 1 396 ? -0.166 -3.608 -21.485 1.00 88.75 396 PHE A C 1
ATOM 3212 O O . PHE A 1 396 ? -0.194 -3.246 -20.303 1.00 88.75 396 PHE A O 1
ATOM 3219 N N . ARG A 1 397 ? -0.159 -4.889 -21.881 1.00 89.75 397 ARG A N 1
ATOM 3220 C CA . ARG A 1 397 ? -0.314 -6.061 -21.005 1.00 89.75 397 ARG A CA 1
ATOM 3221 C C . ARG A 1 397 ? -1.597 -6.035 -20.172 1.00 89.75 397 ARG A C 1
ATOM 3223 O O . ARG A 1 397 ? -1.555 -6.407 -19.009 1.00 89.75 397 ARG A O 1
ATOM 3230 N N . ASN A 1 398 ? -2.709 -5.604 -20.761 1.00 89.75 398 ASN A N 1
ATOM 3231 C CA . ASN A 1 398 ? -4.004 -5.625 -20.094 1.00 89.75 398 ASN A CA 1
ATOM 3232 C C . ASN A 1 398 ? -4.339 -7.021 -19.521 1.00 89.75 398 ASN A C 1
ATOM 3234 O O . ASN A 1 398 ? -4.159 -8.038 -20.197 1.00 89.75 398 ASN A O 1
ATOM 3238 N N . ILE A 1 399 ? -4.829 -7.043 -18.282 1.00 90.62 399 ILE A N 1
ATOM 3239 C CA . ILE A 1 399 ? -5.289 -8.233 -17.550 1.00 90.62 399 ILE A CA 1
ATOM 3240 C C . ILE A 1 399 ? -6.770 -8.119 -17.146 1.00 90.62 399 ILE A C 1
ATOM 3242 O O . ILE A 1 399 ? -7.252 -8.946 -16.376 1.00 90.62 399 ILE A O 1
ATOM 3246 N N . GLU A 1 400 ? -7.488 -7.119 -17.671 1.00 86.50 400 GLU A N 1
ATOM 3247 C CA . GLU A 1 400 ? -8.788 -6.662 -17.162 1.00 86.50 400 GLU A CA 1
ATOM 3248 C C . GLU A 1 400 ? -9.832 -6.480 -18.276 1.00 86.50 400 GLU A C 1
ATOM 3250 O O . GLU A 1 400 ? -9.507 -6.259 -19.447 1.00 86.50 400 GLU A O 1
ATOM 3255 N N . ASN A 1 401 ? -11.112 -6.581 -17.914 1.00 80.25 401 ASN A N 1
ATOM 3256 C CA . ASN A 1 401 ? -12.247 -6.469 -18.833 1.00 80.25 401 ASN A CA 1
ATOM 3257 C C . ASN A 1 401 ? -12.808 -5.036 -18.850 1.00 80.25 401 ASN A C 1
ATOM 3259 O O . ASN A 1 401 ? -13.898 -4.764 -18.356 1.00 80.25 401 ASN A O 1
ATOM 3263 N N . VAL A 1 402 ? -12.083 -4.119 -19.487 1.00 72.81 402 VAL A N 1
ATOM 3264 C CA . VAL A 1 402 ? -12.382 -2.671 -19.509 1.00 72.81 402 VAL A CA 1
ATOM 3265 C C . VAL A 1 402 ? -13.819 -2.336 -19.879 1.00 72.81 402 VAL A C 1
ATOM 3267 O O . VAL A 1 402 ? -14.452 -1.488 -19.261 1.00 72.81 402 VAL A O 1
ATOM 3270 N N . LEU A 1 403 ? -14.339 -2.990 -20.917 1.00 70.00 403 LEU A N 1
ATOM 3271 C CA . LEU A 1 403 ? -15.677 -2.708 -21.425 1.00 70.00 403 LEU A CA 1
ATOM 3272 C C . LEU A 1 403 ? -16.777 -3.263 -20.518 1.00 70.00 403 LEU A C 1
ATOM 3274 O O . LEU A 1 403 ? -17.868 -2.703 -20.506 1.00 70.00 403 LEU A O 1
ATOM 3278 N N . GLU A 1 404 ? -16.505 -4.318 -19.750 1.00 70.44 404 GLU A N 1
ATOM 3279 C CA . GLU A 1 404 ? -17.451 -4.826 -18.753 1.00 70.44 404 GLU A CA 1
ATOM 3280 C C . GLU A 1 404 ? -17.602 -3.822 -17.604 1.00 70.44 404 GLU A C 1
ATOM 3282 O O . GLU A 1 404 ? -18.722 -3.485 -17.220 1.00 70.44 404 GLU A O 1
ATOM 3287 N N . GLU A 1 405 ? -16.486 -3.279 -17.117 1.00 69.25 405 GLU A N 1
ATOM 3288 C CA . GLU A 1 405 ? -16.496 -2.327 -16.004 1.00 69.25 405 GLU A CA 1
ATOM 3289 C C . GLU A 1 405 ? -16.976 -0.935 -16.421 1.00 69.25 405 GLU A C 1
ATOM 3291 O O . GLU A 1 405 ? -17.809 -0.345 -15.732 1.00 69.25 405 GLU A O 1
ATOM 3296 N N . LEU A 1 406 ? -16.513 -0.412 -17.564 1.00 66.25 406 LEU A N 1
ATOM 3297 C CA . LEU A 1 406 ? -16.894 0.928 -18.023 1.00 66.25 406 LEU A CA 1
ATOM 3298 C C . LEU A 1 406 ? -18.371 1.041 -18.374 1.00 66.25 406 LEU A C 1
ATOM 3300 O O . LEU A 1 406 ? -18.975 2.088 -18.149 1.00 66.25 406 LEU A O 1
ATOM 3304 N N . LEU A 1 407 ? -18.940 -0.005 -18.968 1.00 62.72 407 LEU A N 1
ATOM 3305 C CA . LEU A 1 407 ? -20.316 0.036 -19.454 1.00 62.72 407 LEU A CA 1
ATOM 3306 C C . LEU A 1 407 ? -21.314 -0.452 -18.403 1.00 62.72 407 LEU A C 1
ATOM 3308 O O . LEU A 1 407 ? -22.513 -0.411 -18.672 1.00 62.72 407 LEU A O 1
ATOM 3312 N N . GLN A 1 408 ? -20.831 -0.890 -17.227 1.00 58.56 408 GLN A N 1
ATOM 3313 C CA . GLN A 1 408 ? -21.625 -1.435 -16.118 1.00 58.56 408 GLN A CA 1
ATOM 3314 C C . GLN A 1 408 ? -22.752 -2.349 -16.609 1.00 58.56 408 GLN A C 1
ATOM 3316 O O . GLN A 1 408 ? -23.870 -2.319 -16.085 1.00 58.56 408 GLN A O 1
ATOM 3321 N N . PHE A 1 409 ? -22.495 -3.121 -17.672 1.00 54.00 409 PHE A N 1
ATOM 3322 C CA . PHE A 1 409 ? -23.555 -3.907 -18.271 1.00 54.00 409 PHE A CA 1
ATOM 3323 C C . PHE A 1 409 ? -24.058 -4.877 -17.199 1.00 54.00 409 PHE A C 1
ATOM 3325 O O . PHE A 1 409 ? -23.239 -5.574 -16.588 1.00 54.00 409 PHE A O 1
ATOM 3332 N N . PRO A 1 410 ? -25.383 -4.962 -16.949 1.00 52.22 410 PRO A N 1
ATOM 3333 C CA . PRO A 1 410 ? -25.912 -6.055 -16.144 1.00 52.22 410 PRO A CA 1
ATOM 3334 C C . PRO A 1 410 ? -25.344 -7.332 -16.748 1.00 52.22 410 PRO A C 1
ATOM 3336 O O . PRO A 1 410 ? -25.319 -7.409 -17.973 1.00 52.22 410 PRO A O 1
ATOM 3339 N N . ARG A 1 411 ? -24.820 -8.257 -15.926 1.00 54.12 411 ARG A N 1
ATOM 3340 C CA . ARG A 1 411 ? -24.111 -9.482 -16.352 1.00 54.12 411 ARG A CA 1
ATOM 3341 C C . ARG A 1 411 ? -24.916 -10.260 -17.401 1.00 54.12 411 ARG A C 1
ATOM 3343 O O . ARG A 1 411 ? -25.579 -11.247 -17.095 1.00 54.12 411 ARG A O 1
ATOM 3350 N N . ILE A 1 412 ? -24.868 -9.821 -18.649 1.00 55.62 412 ILE A N 1
ATOM 3351 C CA . ILE A 1 412 ? -25.421 -10.514 -19.790 1.00 55.62 412 ILE A CA 1
ATOM 3352 C C . ILE A 1 412 ? -24.379 -11.587 -20.041 1.00 55.62 412 ILE A C 1
ATOM 3354 O O . ILE A 1 412 ? -23.219 -11.289 -20.325 1.00 55.62 412 ILE A O 1
ATOM 3358 N N . SER A 1 413 ? -24.792 -12.843 -19.912 1.00 57.91 413 SER A N 1
ATOM 3359 C CA . SER A 1 413 ? -23.947 -14.041 -19.976 1.00 57.91 413 SER A CA 1
ATOM 3360 C C . SER A 1 413 ? -23.092 -14.172 -21.247 1.00 57.91 413 SER A C 1
ATOM 3362 O O . SER A 1 413 ? -22.250 -15.062 -21.318 1.00 57.91 413 SER A O 1
ATOM 3364 N N . ASN A 1 414 ? -23.263 -13.274 -22.221 1.00 67.12 414 ASN A N 1
ATOM 3365 C CA . ASN A 1 414 ? -22.595 -13.284 -23.515 1.00 67.12 414 ASN A CA 1
ATOM 3366 C C . ASN A 1 414 ? -21.652 -12.088 -23.763 1.00 67.12 414 ASN A C 1
ATOM 3368 O O . ASN A 1 414 ? -21.008 -12.077 -24.808 1.00 67.12 414 ASN A O 1
ATOM 3372 N N . VAL A 1 415 ? -21.533 -11.098 -22.862 1.00 71.75 415 VAL A N 1
ATOM 3373 C CA . VAL A 1 415 ? -20.640 -9.934 -23.092 1.00 71.75 415 VAL A CA 1
ATOM 3374 C C . VAL A 1 415 ? -19.185 -10.380 -23.168 1.00 71.75 415 VAL A C 1
ATOM 3376 O O . VAL A 1 415 ? -18.516 -10.051 -24.140 1.00 71.75 415 VAL A O 1
ATOM 3379 N N . ASP A 1 416 ? -18.735 -11.225 -22.235 1.00 70.44 416 ASP A N 1
ATOM 3380 C CA . ASP A 1 416 ? -17.396 -11.834 -22.264 1.00 70.44 416 ASP A CA 1
ATOM 3381 C C . ASP A 1 416 ? -17.105 -12.504 -23.617 1.00 70.44 416 ASP A C 1
ATOM 3383 O O . ASP A 1 416 ? -16.041 -12.318 -24.205 1.00 70.44 416 ASP A O 1
ATOM 3387 N N . PHE A 1 417 ? -18.072 -13.263 -24.143 1.00 77.31 417 PHE A N 1
ATOM 3388 C CA . PHE A 1 417 ? -17.933 -13.948 -25.427 1.00 77.31 417 PHE A CA 1
ATOM 3389 C C . PHE A 1 417 ? -17.844 -12.964 -26.597 1.00 77.31 417 PHE A C 1
ATOM 3391 O O . PHE A 1 417 ? -16.986 -13.126 -27.461 1.00 77.31 417 PHE A O 1
ATOM 3398 N N . VAL A 1 418 ? -18.698 -11.937 -26.624 1.00 78.94 418 VAL A N 1
ATOM 3399 C CA . VAL A 1 418 ? -18.697 -10.917 -27.683 1.00 78.94 418 VAL A CA 1
ATOM 3400 C C . VAL A 1 418 ? -17.407 -10.103 -27.649 1.00 78.94 418 VAL A C 1
ATOM 3402 O O . VAL A 1 418 ? -16.791 -9.908 -28.693 1.00 78.94 418 VAL A O 1
ATOM 3405 N N . LEU A 1 419 ? -16.960 -9.671 -26.468 1.00 79.88 419 LEU A N 1
ATOM 3406 C CA . LEU A 1 419 ? -15.708 -8.936 -26.302 1.00 79.88 419 LEU A CA 1
ATOM 3407 C C . LEU A 1 419 ? -14.505 -9.784 -26.709 1.00 79.88 419 LEU A C 1
ATOM 3409 O O . LEU A 1 419 ? -13.620 -9.288 -27.403 1.00 79.88 419 LEU A O 1
ATOM 3413 N N . GLN A 1 420 ? -14.502 -11.071 -26.353 1.00 77.44 420 GLN A N 1
ATOM 3414 C CA . GLN A 1 420 ? -13.448 -11.988 -26.765 1.00 77.44 420 GLN A CA 1
ATOM 3415 C C . GLN A 1 420 ? -13.462 -12.230 -28.279 1.00 77.44 420 GLN A C 1
ATOM 3417 O O . GLN A 1 420 ? -12.410 -12.186 -28.907 1.00 77.44 420 GLN A O 1
ATOM 3422 N N . LEU A 1 421 ? -14.636 -12.420 -28.885 1.00 81.25 421 LEU A N 1
ATOM 3423 C CA . LEU A 1 421 ? -14.770 -12.589 -30.332 1.00 81.25 421 LEU A CA 1
ATOM 3424 C C . LEU A 1 421 ? -14.315 -11.335 -31.086 1.00 81.25 421 LEU A C 1
ATOM 3426 O O . LEU A 1 421 ? -13.605 -11.443 -32.085 1.00 81.25 421 LEU A O 1
ATOM 3430 N N . LEU A 1 422 ? -14.693 -10.147 -30.603 1.00 80.69 422 LEU A N 1
ATOM 3431 C CA . LEU A 1 422 ? -14.235 -8.871 -31.151 1.00 80.69 422 LEU A CA 1
ATOM 3432 C C . LEU A 1 422 ? -12.721 -8.744 -31.017 1.00 80.69 422 LEU A C 1
ATOM 3434 O O . LEU A 1 422 ? -12.057 -8.419 -31.996 1.00 80.69 422 LEU A O 1
ATOM 3438 N N . ARG A 1 423 ? -12.164 -9.053 -29.843 1.00 79.94 423 ARG A N 1
ATOM 3439 C CA . ARG A 1 423 ? -10.718 -9.067 -29.625 1.00 79.94 423 ARG A CA 1
ATOM 3440 C C . ARG A 1 423 ? -10.021 -9.990 -30.624 1.00 79.94 423 ARG A C 1
ATOM 3442 O O . ARG A 1 423 ? -9.125 -9.528 -31.324 1.00 79.94 423 ARG A O 1
ATOM 3449 N N . ASP A 1 424 ? -10.444 -11.246 -30.725 1.00 81.06 424 ASP A N 1
ATOM 3450 C CA . ASP A 1 424 ? -9.824 -12.255 -31.591 1.00 81.06 424 ASP A CA 1
ATOM 3451 C C . ASP A 1 424 ? -9.938 -11.871 -33.077 1.00 81.06 424 ASP A C 1
ATOM 3453 O O . ASP A 1 424 ? -8.974 -11.994 -33.833 1.00 81.06 424 ASP A O 1
ATOM 3457 N N . THR A 1 425 ? -11.088 -11.325 -33.487 1.00 80.50 425 THR A N 1
ATOM 3458 C CA . THR A 1 425 ? -11.320 -10.853 -34.862 1.00 80.50 425 THR A CA 1
ATOM 3459 C C . THR A 1 425 ? -10.426 -9.662 -35.191 1.00 80.50 425 THR A C 1
ATOM 3461 O O . THR A 1 425 ? -9.779 -9.629 -36.237 1.00 80.50 425 THR A O 1
ATOM 3464 N N . LEU A 1 426 ? -10.359 -8.678 -34.296 1.00 81.06 426 LEU A N 1
ATOM 3465 C CA . LEU A 1 426 ? -9.627 -7.440 -34.529 1.00 81.06 426 LEU A CA 1
ATOM 3466 C C . LEU A 1 426 ? -8.108 -7.615 -34.366 1.00 81.06 426 LEU A C 1
ATOM 3468 O O . LEU A 1 426 ? -7.367 -6.852 -34.979 1.00 81.06 426 LEU A O 1
ATOM 3472 N N . HIS A 1 427 ? -7.634 -8.624 -33.616 1.00 76.38 427 HIS A N 1
ATOM 3473 C CA . HIS A 1 427 ? -6.201 -8.968 -33.500 1.00 76.38 427 HIS A CA 1
ATOM 3474 C C . HIS A 1 427 ? -5.572 -9.388 -34.839 1.00 76.38 427 HIS A C 1
ATOM 3476 O O . HIS A 1 427 ? -4.353 -9.332 -35.020 1.00 76.38 427 HIS A O 1
ATOM 3482 N N . SER A 1 428 ? -6.407 -9.792 -35.802 1.00 75.75 428 SER A N 1
ATOM 3483 C CA . SER A 1 428 ? -5.981 -10.082 -37.174 1.00 75.75 428 SER A CA 1
ATOM 3484 C C . SER A 1 428 ? -5.710 -8.822 -38.012 1.00 75.75 428 SER A C 1
ATOM 3486 O O . SER A 1 428 ? -5.162 -8.926 -39.109 1.00 75.75 428 SER A O 1
ATOM 3488 N N . ILE A 1 429 ? -6.056 -7.631 -37.502 1.00 79.06 429 ILE A N 1
ATOM 3489 C CA . ILE A 1 429 ? -5.960 -6.351 -38.208 1.00 79.06 429 ILE A CA 1
ATOM 3490 C C . ILE A 1 429 ? -4.830 -5.511 -37.578 1.00 79.06 429 ILE A C 1
ATOM 3492 O O . ILE A 1 429 ? -5.042 -4.861 -36.551 1.00 79.06 429 ILE A O 1
ATOM 3496 N N . PRO A 1 430 ? -3.637 -5.419 -38.205 1.00 73.81 430 PRO A N 1
ATOM 3497 C CA . PRO A 1 430 ? -2.438 -4.837 -37.586 1.00 73.81 430 PRO A CA 1
ATOM 3498 C C . PRO A 1 430 ? -2.596 -3.409 -37.047 1.00 73.81 430 PRO A C 1
ATOM 3500 O O . PRO A 1 430 ? -1.971 -3.049 -36.050 1.00 73.81 430 PRO A O 1
ATOM 3503 N N . ILE A 1 431 ? -3.432 -2.583 -37.688 1.00 72.94 431 ILE A N 1
ATOM 3504 C CA . ILE A 1 431 ? -3.671 -1.200 -37.252 1.00 72.94 431 ILE A CA 1
ATOM 3505 C C . ILE A 1 431 ? -4.540 -1.120 -35.988 1.00 72.94 431 ILE A C 1
ATOM 3507 O O . ILE A 1 431 ? -4.395 -0.180 -35.206 1.00 72.94 431 ILE A O 1
ATOM 3511 N N . LEU A 1 432 ? -5.398 -2.117 -35.758 1.00 73.44 432 LEU A N 1
ATOM 3512 C CA . LEU A 1 432 ? -6.316 -2.165 -34.621 1.00 73.44 432 LEU A CA 1
ATOM 3513 C C . LEU A 1 432 ? -5.710 -2.872 -33.409 1.00 73.44 432 LEU A C 1
ATOM 3515 O O . LEU A 1 432 ? -6.140 -2.586 -32.293 1.00 73.44 432 LEU A O 1
ATOM 3519 N N . ASN A 1 433 ? -4.648 -3.669 -33.588 1.00 68.12 433 ASN A N 1
ATOM 3520 C CA . ASN A 1 433 ? -3.953 -4.389 -32.508 1.00 68.12 433 ASN A CA 1
ATOM 3521 C C . ASN A 1 433 ? -3.557 -3.511 -31.309 1.00 68.12 433 ASN A C 1
ATOM 3523 O O . ASN A 1 433 ? -3.432 -3.989 -30.189 1.00 68.12 433 ASN A O 1
ATOM 3527 N N . LYS A 1 434 ? -3.379 -2.201 -31.518 1.00 68.56 434 LYS A N 1
ATOM 3528 C CA . LYS A 1 434 ? -3.044 -1.247 -30.448 1.00 68.56 434 LYS A CA 1
ATOM 3529 C C . LYS A 1 434 ? -4.200 -0.966 -29.481 1.00 68.56 434 LYS A C 1
ATOM 3531 O O . LYS A 1 434 ? -3.942 -0.530 -28.358 1.00 68.56 434 LYS A O 1
ATOM 3536 N N . VAL A 1 435 ? -5.436 -1.177 -29.933 1.00 72.25 435 VAL A N 1
ATOM 3537 C CA . VAL A 1 435 ? -6.685 -0.902 -29.205 1.00 72.25 435 VAL A CA 1
ATOM 3538 C C . VAL A 1 435 ? -7.397 -2.204 -28.825 1.00 72.25 435 VAL A C 1
ATOM 3540 O O . VAL A 1 435 ? -8.141 -2.225 -27.853 1.00 72.25 435 VAL A O 1
ATOM 3543 N N . THR A 1 436 ? -7.143 -3.314 -29.527 1.00 74.06 436 THR A N 1
ATOM 3544 C CA . THR A 1 436 ? -7.764 -4.613 -29.210 1.00 74.06 436 THR A CA 1
ATOM 3545 C C . THR A 1 436 ? -7.401 -5.142 -27.835 1.00 74.06 436 THR A C 1
ATOM 3547 O O . THR A 1 436 ? -8.230 -5.780 -27.190 1.00 74.06 436 THR A O 1
ATOM 3550 N N . ASP A 1 437 ? -6.196 -4.848 -27.351 1.00 76.62 437 ASP A N 1
ATOM 3551 C CA . ASP A 1 437 ? -5.795 -5.202 -25.990 1.00 76.62 437 ASP A CA 1
ATOM 3552 C C . ASP A 1 437 ? -6.601 -4.452 -24.922 1.00 76.62 437 ASP A C 1
ATOM 3554 O O . ASP A 1 437 ? -6.650 -4.906 -23.786 1.00 76.62 437 ASP A O 1
ATOM 3558 N N . CYS A 1 438 ? -7.295 -3.366 -25.277 1.00 79.62 438 CYS A N 1
ATOM 3559 C CA . CYS A 1 438 ? -8.229 -2.669 -24.392 1.00 79.62 438 CYS A CA 1
ATOM 3560 C C . CYS A 1 438 ? -9.617 -3.326 -24.323 1.00 79.62 438 CYS A C 1
ATOM 3562 O O . CYS A 1 438 ? -10.469 -2.843 -23.588 1.00 79.62 438 CYS A O 1
ATOM 3564 N N . LEU A 1 439 ? -9.911 -4.350 -25.133 1.00 79.12 439 LEU A N 1
ATOM 3565 C CA . LEU A 1 439 ? -11.281 -4.864 -25.258 1.00 79.12 439 LEU A CA 1
ATOM 3566 C C . LEU A 1 439 ? -11.620 -5.925 -24.208 1.00 79.12 439 LEU A C 1
ATOM 3568 O O . LEU A 1 439 ? -12.744 -5.940 -23.711 1.00 79.12 439 LEU A O 1
ATOM 3572 N N . SER A 1 440 ? -10.676 -6.808 -23.873 1.00 82.69 440 SER A N 1
ATOM 3573 C CA . SER A 1 440 ? -10.881 -7.868 -22.877 1.00 82.69 440 SER A CA 1
ATOM 3574 C C . SER A 1 440 ? -9.578 -8.314 -22.215 1.00 82.69 440 SER A C 1
ATOM 3576 O O . SER A 1 440 ? -8.485 -8.140 -22.767 1.00 82.69 440 SER A O 1
ATOM 3578 N N . ALA A 1 441 ? -9.697 -8.959 -21.055 1.00 84.75 441 ALA A N 1
ATOM 3579 C CA . ALA A 1 441 ? -8.612 -9.697 -20.422 1.00 84.75 441 ALA A CA 1
ATOM 3580 C C . ALA A 1 441 ? -8.232 -10.948 -21.250 1.00 84.75 441 ALA A C 1
ATOM 3582 O O . ALA A 1 441 ? -9.037 -11.443 -22.045 1.00 84.75 441 ALA A O 1
ATOM 3583 N N . PRO A 1 442 ? -6.997 -11.473 -21.131 1.00 86.62 442 PRO A N 1
ATOM 3584 C CA . PRO A 1 442 ? -6.597 -12.703 -21.813 1.00 86.62 442 PRO A CA 1
ATOM 3585 C C . PRO A 1 442 ? -7.425 -13.911 -21.357 1.00 86.62 442 PRO A C 1
ATOM 3587 O O . PRO A 1 442 ? -7.583 -14.144 -20.169 1.00 86.62 442 PRO A O 1
ATOM 3590 N N . LYS A 1 443 ? -7.889 -14.758 -22.283 1.00 83.69 443 LYS A N 1
ATOM 3591 C CA . LYS A 1 443 ? -8.648 -15.972 -21.919 1.00 83.69 443 LYS A CA 1
ATOM 3592 C C . LYS A 1 443 ? -7.833 -16.977 -21.089 1.00 83.69 443 LYS A C 1
ATOM 3594 O O . LYS A 1 443 ? -8.387 -17.700 -20.263 1.00 83.69 443 LYS A O 1
ATOM 3599 N N . MET A 1 444 ? -6.529 -17.060 -21.344 1.00 89.88 444 MET A N 1
ATOM 3600 C CA . MET A 1 444 ? -5.603 -17.951 -20.641 1.00 89.88 444 MET A CA 1
ATOM 3601 C C . MET A 1 444 ? -4.688 -17.152 -19.722 1.00 89.88 444 MET A C 1
ATOM 3603 O O . MET A 1 444 ? -4.408 -15.989 -20.005 1.00 89.88 444 MET A O 1
ATOM 3607 N N . GLU A 1 445 ? -4.181 -17.806 -18.672 1.00 92.50 445 GLU A N 1
ATOM 3608 C CA . GLU A 1 445 ? -3.214 -17.200 -17.758 1.00 92.50 445 GLU A CA 1
ATOM 3609 C C . GLU A 1 445 ? -2.015 -16.648 -18.548 1.00 92.50 445 GLU A C 1
ATOM 3611 O O . GLU A 1 445 ? -1.310 -17.424 -19.203 1.00 92.50 445 GLU A O 1
ATOM 3616 N N . PRO A 1 446 ? -1.766 -15.327 -18.515 1.00 90.94 446 PRO A N 1
ATOM 3617 C CA . PRO A 1 446 ? -0.639 -14.757 -19.228 1.00 90.94 446 PRO A CA 1
ATOM 3618 C C . PRO A 1 446 ? 0.671 -15.125 -18.525 1.00 90.94 446 PRO A C 1
ATOM 3620 O O . PRO A 1 446 ? 0.778 -15.107 -17.296 1.00 90.94 446 PRO A O 1
ATOM 3623 N N . SER A 1 447 ? 1.696 -15.429 -19.316 1.00 87.38 447 SER A N 1
ATOM 3624 C CA . SER A 1 447 ? 3.045 -15.701 -18.830 1.00 87.38 447 SER A CA 1
ATOM 3625 C C . SER A 1 447 ? 3.932 -14.465 -18.957 1.00 87.38 447 SER A C 1
ATOM 3627 O O . SER A 1 447 ? 3.984 -13.801 -19.994 1.00 87.38 447 SER A O 1
ATOM 3629 N N . PHE A 1 448 ? 4.690 -14.170 -17.902 1.00 86.06 448 PHE A N 1
ATOM 3630 C CA . PHE A 1 448 ? 5.653 -13.072 -17.885 1.00 86.06 448 PHE A CA 1
ATOM 3631 C C . PHE A 1 448 ? 7.067 -13.590 -17.612 1.00 86.06 448 PHE A C 1
ATOM 3633 O O . PHE A 1 448 ? 7.273 -14.596 -16.934 1.00 86.06 448 PHE A O 1
ATOM 3640 N N . GLY A 1 449 ? 8.064 -12.901 -18.162 1.00 79.25 449 GLY A N 1
ATOM 3641 C CA . GLY A 1 449 ? 9.472 -13.226 -17.958 1.00 79.25 449 GLY A CA 1
ATOM 3642 C C . GLY A 1 449 ? 10.370 -12.641 -19.041 1.00 79.25 449 GLY A C 1
ATOM 3643 O O . GLY A 1 449 ? 9.894 -12.193 -20.086 1.00 79.25 449 GLY A O 1
ATOM 3644 N N . ARG A 1 450 ? 11.689 -12.676 -18.815 1.00 68.81 450 ARG A N 1
ATOM 3645 C CA . ARG A 1 450 ? 12.678 -12.141 -19.772 1.00 68.81 450 ARG A CA 1
ATOM 3646 C C . ARG A 1 450 ? 12.616 -12.823 -21.137 1.00 68.81 450 ARG A C 1
ATOM 3648 O O . ARG A 1 450 ? 12.759 -12.135 -22.139 1.00 68.81 450 ARG A O 1
ATOM 3655 N N . ASN A 1 451 ? 12.290 -14.115 -21.189 1.00 54.97 451 ASN A N 1
ATOM 3656 C CA . ASN A 1 451 ? 12.109 -14.835 -22.455 1.00 54.97 451 ASN A CA 1
ATOM 3657 C C . ASN A 1 451 ? 10.978 -14.233 -23.319 1.00 54.97 451 ASN A C 1
ATOM 3659 O O . ASN A 1 451 ? 11.074 -14.263 -24.538 1.00 54.97 451 ASN A O 1
ATOM 3663 N N . HIS A 1 452 ? 9.961 -13.604 -22.714 1.00 50.19 452 HIS A N 1
ATOM 3664 C CA . HIS A 1 452 ? 8.904 -12.883 -23.442 1.00 50.19 452 HIS A CA 1
ATOM 3665 C C . HIS A 1 452 ? 9.270 -11.429 -23.779 1.00 50.19 452 HIS A C 1
ATOM 3667 O O . HIS A 1 452 ? 8.773 -10.882 -24.758 1.00 50.19 452 HIS A O 1
ATOM 3673 N N . VAL A 1 453 ? 10.144 -10.785 -22.995 1.00 44.53 453 VAL A N 1
ATOM 3674 C CA . VAL A 1 453 ? 10.662 -9.433 -23.302 1.00 44.53 453 VAL A CA 1
ATOM 3675 C C . VAL A 1 453 ? 11.637 -9.477 -24.483 1.00 44.53 453 VAL A C 1
ATOM 3677 O O . VAL A 1 453 ? 11.659 -8.552 -25.297 1.00 44.53 453 VAL A O 1
ATOM 3680 N N . LEU A 1 454 ? 12.398 -10.569 -24.596 1.00 35.91 454 LEU A N 1
ATOM 3681 C CA . LEU A 1 454 ? 13.256 -10.855 -25.741 1.00 35.91 454 LEU A CA 1
ATOM 3682 C C . LEU A 1 454 ? 12.433 -11.273 -26.965 1.00 35.91 454 LEU A C 1
ATOM 3684 O O . LEU A 1 454 ? 12.753 -10.831 -28.046 1.00 35.91 454 LEU A O 1
ATOM 3688 N N . GLN A 1 455 ? 11.300 -11.974 -26.848 1.00 34.16 455 GLN A N 1
ATOM 3689 C CA . GLN A 1 455 ? 10.447 -12.240 -28.026 1.00 34.16 455 GLN A CA 1
ATOM 3690 C C . GLN A 1 455 ? 9.880 -10.974 -28.702 1.00 34.16 455 GLN A C 1
ATOM 3692 O O . GLN A 1 455 ? 9.599 -11.002 -29.895 1.00 34.16 455 GLN A O 1
ATOM 3697 N N . LEU A 1 456 ? 9.746 -9.859 -27.973 1.00 38.59 456 LEU A N 1
ATOM 3698 C CA . LEU A 1 456 ? 9.364 -8.561 -28.548 1.00 38.59 456 LEU A CA 1
ATOM 3699 C C . LEU A 1 456 ? 10.555 -7.763 -29.117 1.00 38.59 456 LEU A C 1
ATOM 3701 O O . LEU A 1 456 ? 10.329 -6.751 -29.775 1.00 38.59 456 LEU A O 1
ATOM 3705 N N . ASN A 1 457 ? 11.804 -8.177 -28.859 1.00 38.06 457 ASN A N 1
ATOM 3706 C CA . ASN A 1 457 ? 13.013 -7.432 -29.246 1.00 38.06 457 ASN A CA 1
ATOM 3707 C C . ASN A 1 457 ? 14.093 -8.257 -29.982 1.00 38.06 457 ASN A C 1
ATOM 3709 O O . ASN A 1 457 ? 14.983 -7.653 -30.568 1.00 38.06 457 ASN A O 1
ATOM 3713 N N . ASP A 1 458 ? 13.997 -9.585 -30.026 1.00 31.28 458 ASP A N 1
ATOM 3714 C CA . ASP A 1 458 ? 14.959 -10.501 -30.640 1.00 31.28 458 ASP A CA 1
ATOM 3715 C C . ASP A 1 458 ? 14.307 -11.230 -31.818 1.00 31.28 458 ASP A C 1
ATOM 3717 O O . ASP A 1 458 ? 13.999 -12.422 -31.788 1.00 31.28 458 ASP A O 1
ATOM 3721 N N . ALA A 1 459 ? 14.231 -10.511 -32.931 1.00 30.66 459 ALA A N 1
ATOM 3722 C CA . ALA A 1 459 ? 15.003 -10.993 -34.059 1.00 30.66 459 ALA A CA 1
ATOM 3723 C C . ALA A 1 459 ? 16.487 -10.689 -33.753 1.00 30.66 459 ALA A C 1
ATOM 3725 O O . ALA A 1 459 ? 16.927 -9.555 -33.907 1.00 30.66 459 ALA A O 1
ATOM 3726 N N . SER A 1 460 ? 17.231 -11.713 -33.319 1.00 35.56 460 SER A N 1
ATOM 3727 C CA . SER A 1 460 ? 18.703 -11.807 -33.197 1.00 35.56 460 SER A CA 1
ATOM 3728 C C . SER A 1 460 ? 19.376 -11.765 -31.804 1.00 35.56 460 SER A C 1
ATOM 3730 O O . SER A 1 460 ? 19.664 -10.731 -31.217 1.00 35.56 460 SER A O 1
ATOM 3732 N N . SER A 1 461 ? 19.867 -12.961 -31.457 1.00 30.67 461 SER A N 1
ATOM 3733 C CA . SER A 1 461 ? 21.160 -13.279 -30.829 1.00 30.67 461 SER A CA 1
ATOM 3734 C C . SER A 1 461 ? 21.246 -13.486 -29.308 1.00 30.67 461 SER A C 1
ATOM 3736 O O . SER A 1 461 ? 21.050 -12.618 -28.468 1.00 30.67 461 SER A O 1
ATOM 3738 N N . SER A 1 462 ? 21.639 -14.722 -29.001 1.00 28.91 462 SER A N 1
ATOM 3739 C CA . SER A 1 462 ? 21.928 -15.335 -27.712 1.00 28.91 462 SER A CA 1
ATOM 3740 C C . SER A 1 462 ? 23.302 -14.960 -27.154 1.00 28.91 462 SER A C 1
ATOM 3742 O O . SER A 1 462 ? 24.295 -15.035 -27.878 1.00 28.91 462 SER A O 1
ATOM 3744 N N . LEU A 1 463 ? 23.395 -14.749 -25.839 1.00 27.41 463 LEU A N 1
ATOM 3745 C CA . LEU A 1 463 ? 24.643 -14.936 -25.095 1.00 27.41 463 LEU A CA 1
ATOM 3746 C C . LEU A 1 463 ? 24.356 -15.382 -23.653 1.00 27.41 463 LEU A C 1
ATOM 3748 O O . LEU A 1 463 ? 23.752 -14.655 -22.867 1.00 27.41 463 LEU A O 1
ATOM 3752 N N . GLN A 1 464 ? 24.795 -16.599 -23.323 1.00 27.48 464 GLN A N 1
ATOM 3753 C CA . GLN A 1 464 ? 24.913 -17.103 -21.955 1.00 27.48 464 GLN A CA 1
ATOM 3754 C C . GLN A 1 464 ? 26.294 -16.745 -21.405 1.00 27.48 464 GLN A C 1
ATOM 3756 O O . GLN A 1 464 ? 27.295 -16.974 -22.080 1.00 27.48 464 GLN A O 1
ATOM 3761 N N . VAL A 1 465 ? 26.361 -16.276 -20.158 1.00 28.58 465 VAL A N 1
ATOM 3762 C CA . VAL A 1 465 ? 27.598 -16.284 -19.364 1.00 28.58 465 VAL A CA 1
ATOM 3763 C C . VAL A 1 465 ? 27.253 -16.679 -17.928 1.00 28.58 465 VAL A C 1
ATOM 3765 O O . VAL A 1 465 ? 26.332 -16.125 -17.327 1.00 28.58 465 VAL A O 1
ATOM 3768 N N . GLY A 1 466 ? 27.971 -17.681 -17.415 1.00 26.39 466 GLY A N 1
ATOM 3769 C CA . GLY A 1 466 ? 27.832 -18.219 -16.064 1.00 26.39 466 GLY A CA 1
ATOM 3770 C C . GLY A 1 466 ? 28.401 -17.295 -14.989 1.00 26.39 466 GLY A C 1
ATOM 3771 O O . GLY A 1 466 ? 29.317 -16.515 -15.240 1.00 26.39 466 GLY A O 1
ATOM 3772 N N . VAL A 1 467 ? 27.855 -17.402 -13.777 1.00 28.14 467 VAL A N 1
ATOM 3773 C CA . VAL A 1 467 ? 28.322 -16.658 -12.603 1.00 28.14 467 VAL A CA 1
ATOM 3774 C C . VAL A 1 467 ? 28.433 -17.598 -11.406 1.00 28.14 467 VAL A C 1
ATOM 3776 O O . VAL A 1 467 ? 27.476 -18.287 -11.054 1.00 28.14 467 VAL A O 1
ATOM 3779 N N . THR A 1 468 ? 29.597 -17.580 -10.764 1.00 24.34 468 THR A N 1
ATOM 3780 C CA . THR A 1 468 ? 29.862 -18.114 -9.423 1.00 24.34 468 THR A CA 1
ATOM 3781 C C . THR A 1 468 ? 29.895 -16.939 -8.441 1.00 24.34 468 THR A C 1
ATOM 3783 O O . THR A 1 468 ? 30.528 -15.925 -8.730 1.00 24.34 468 THR A O 1
ATOM 3786 N N . PHE A 1 469 ? 29.241 -17.059 -7.280 1.00 30.17 469 PHE A N 1
ATOM 3787 C CA . PHE A 1 469 ? 29.200 -16.016 -6.243 1.00 30.17 469 PHE A CA 1
ATOM 3788 C C . PHE A 1 469 ? 29.861 -16.486 -4.935 1.00 30.17 469 PHE A C 1
ATOM 3790 O O . PHE A 1 469 ? 29.578 -17.602 -4.492 1.00 30.17 469 PHE A O 1
ATOM 3797 N N . PRO A 1 470 ? 30.668 -15.640 -4.267 1.00 29.78 470 PRO A N 1
ATOM 3798 C CA . PRO A 1 470 ? 31.032 -15.809 -2.868 1.00 29.78 470 PRO A CA 1
ATOM 3799 C C . PRO A 1 470 ? 30.006 -15.096 -1.966 1.00 29.78 470 PRO A C 1
ATOM 3801 O O . PRO A 1 470 ? 29.429 -14.084 -2.354 1.00 29.78 470 PRO A O 1
ATOM 3804 N N . TYR A 1 471 ? 29.824 -15.606 -0.746 1.00 30.62 471 TYR A N 1
ATOM 3805 C CA . TYR A 1 471 ? 28.930 -15.102 0.314 1.00 30.62 471 TYR A CA 1
ATOM 3806 C C . TYR A 1 471 ? 27.440 -15.420 0.173 1.00 30.62 471 TYR A C 1
ATOM 3808 O O . TYR A 1 471 ? 26.608 -14.537 0.033 1.00 30.62 471 TYR A O 1
ATOM 3816 N N . LEU A 1 472 ? 27.112 -16.703 0.328 1.00 31.59 472 LEU A N 1
ATOM 3817 C CA . LEU A 1 472 ? 25.943 -17.191 1.071 1.00 31.59 472 LEU A CA 1
ATOM 3818 C C . LEU A 1 472 ? 26.227 -18.657 1.420 1.00 31.59 472 LEU A C 1
ATOM 3820 O O . LEU A 1 472 ? 25.671 -19.585 0.841 1.00 31.59 472 LEU A O 1
ATOM 3824 N N . ASN A 1 473 ? 27.184 -18.876 2.320 1.00 31.50 473 ASN A N 1
ATOM 3825 C CA . ASN A 1 473 ? 27.401 -20.199 2.885 1.00 31.50 473 ASN A CA 1
ATOM 3826 C C . ASN A 1 473 ? 27.817 -20.071 4.347 1.00 31.50 473 ASN A C 1
ATOM 3828 O O . ASN A 1 473 ? 28.995 -20.089 4.679 1.00 31.50 473 ASN A O 1
ATOM 3832 N N . THR A 1 474 ? 26.821 -19.949 5.213 1.00 29.42 474 THR A N 1
ATOM 3833 C CA . THR A 1 474 ? 26.916 -20.435 6.587 1.00 29.42 474 THR A CA 1
ATOM 3834 C C . THR A 1 474 ? 25.627 -21.195 6.880 1.00 29.42 474 THR A C 1
ATOM 3836 O O . THR A 1 474 ? 24.564 -20.624 7.113 1.00 29.42 474 THR A O 1
ATOM 3839 N N . ARG A 1 475 ? 25.727 -22.521 6.731 1.00 32.59 475 ARG A N 1
ATOM 3840 C CA . ARG A 1 475 ? 24.797 -23.509 7.283 1.00 32.59 475 ARG A CA 1
ATOM 3841 C C . ARG A 1 475 ? 25.124 -23.748 8.763 1.00 32.59 475 ARG A C 1
ATOM 3843 O O . ARG A 1 475 ? 26.288 -23.621 9.137 1.00 32.59 475 ARG A O 1
ATOM 3850 N N . ALA A 1 476 ? 24.100 -24.267 9.448 1.00 34.78 476 ALA A N 1
ATOM 3851 C CA . ALA A 1 476 ? 23.997 -24.744 10.833 1.00 34.78 476 ALA A CA 1
ATOM 3852 C C . ALA A 1 476 ? 23.633 -23.663 11.854 1.00 34.78 476 ALA A C 1
ATOM 3854 O O . ALA A 1 476 ? 24.497 -22.827 12.189 1.00 34.78 476 ALA A O 1
#

Foldseek 3Di:
DVQFDVVVVRHGVLCCCVVPQQADAHALEDEDLAACPFQAPLALNGRHNVVSVVSLLVNQLVVSHAYAHEYELDDLPQFDLLLPADQLLSLLRLLVNLLVQVVSCVVRVGDHPYYDYDYQDCALLSVSSVQSNVVSRVDSPNVDPDNLVSQLVSCLVRPQCQFFVPSVLSSQLSVLVSVLSVLLCCQARAFPVVLCVPLRQAQHLSQQLTGDALQCLVCVVVVSSGNHRDYLPLLCLLQQVSVVSCVPRRLVSLVSNLVSLVVSLVSLVVSLVRTDPVCNLSSVSNNLSSLSNSLSSLLRSLLSCCSNPVDVVSLVSNVVSVVVNLVSLVVRLVVDPDDSCQAQDQDDDPDQFSGHSNVSVNQVVRSQQSSLSSCQQSPPPDDDDDSRGDDDASLHLPQGQQCCVVVVPDCPVCQQVVLVVCLVVCCVPVVCVSPSSNRGGDPDDDHGDPVVSCVVRDPDDDDDDDDDDPDDDDDD

Solvent-accessible surface area (backbone atoms only — not comparable to full-atom values): 25704 Å² total; per-residue (Å²): 102,83,52,45,37,70,94,63,79,52,37,45,62,91,56,51,63,76,82,46,65,52,87,58,62,45,61,51,67,39,66,54,57,47,34,54,86,34,63,38,38,36,37,68,54,29,59,45,34,55,66,50,47,52,49,47,54,50,46,25,64,65,65,62,42,53,37,26,47,26,40,34,37,46,39,53,81,47,34,30,51,26,61,37,43,51,57,58,34,15,19,54,27,48,38,52,41,52,45,52,49,48,56,47,26,76,74,67,79,27,65,72,76,48,74,48,76,46,67,65,68,52,70,49,44,32,43,55,11,46,51,44,37,63,47,32,80,77,54,63,48,81,91,45,84,50,66,68,61,32,48,40,54,47,40,18,65,74,47,26,43,69,32,12,84,45,61,71,56,8,51,51,48,16,52,45,51,51,51,48,27,51,50,45,44,47,27,41,53,50,20,45,69,84,67,29,79,87,45,54,24,51,23,15,36,45,40,63,57,34,39,74,56,28,62,52,46,47,9,74,76,41,66,78,60,21,62,53,44,41,50,78,55,68,78,52,20,50,34,68,71,56,23,46,50,40,59,72,35,29,46,58,31,39,51,53,49,35,51,50,39,50,51,44,50,58,58,52,57,73,44,55,87,55,38,35,81,89,32,42,67,61,53,52,32,46,53,51,14,41,50,33,35,29,27,44,39,50,20,47,54,21,38,49,49,18,33,45,69,64,41,66,67,29,47,48,53,18,49,52,25,48,56,53,35,48,58,48,48,67,56,50,62,81,66,54,91,58,66,57,72,75,36,40,27,75,39,84,56,98,60,89,41,55,43,24,66,36,21,37,43,74,57,36,43,56,64,53,47,53,52,49,50,38,49,52,35,62,49,86,82,77,80,83,88,71,79,66,50,57,90,73,50,56,29,61,84,36,67,42,38,49,54,56,66,75,62,63,58,74,89,53,93,52,52,69,56,52,34,46,50,50,27,62,60,38,57,74,37,80,86,44,43,68,56,29,42,47,40,31,37,64,95,57,82,82,85,74,53,69,76,59,58,40,67,77,65,49,90,74,87,88,84,90,81,88,84,88,83,87,91,89,82,84,82,136

Radius of gyration: 23.53 Å; Cα contacts (8 Å, |Δi|>4): 733; chains: 1; bounding box: 66×47×68 Å

Sequence (476 aa):
SGQTCTEYGDLNFNFLPELADSSLGVSPHTVQFYGLNDPAPGVYGNGDFSEMKKWMYTQMAAGKREVLYYPETEYWVNFDSPVPLFLPLYGRARFLDLREISKHQASSNSFMQGQSNFDSGFEWGSWLSSVLTARSVYDIVEHESNDLVAFMGFVEQEITSRLSRNKTASIAMARILVRLMDYQYQTMVFGDKKRCQGRRGNCTAIAYIAGYDMYQDIGALVPTLNTAVGRVDLRKAVNPEVYMFFEEVVRPNLLKLEEYLSESLGLFILHRASVNREALFLFDEIVDALNVTYLRTMQVRSLYEFVGRGTKTRLWDARVALDKARSCIDRRQKKYQVPFAWVASWSKNPTVYQYRYLWTVKSMYYWWRDEAIATTVRSPSESNSSKTGKFVSPCFRNIENVLEELLQFPRISNVDFVLQLLRDTLHSIPILNKVTDCLSAPKMEPSFGRNHVLQLNDASSSLQVGVTFPYLNTRA

Organism: NCBI:txid215587

Mean predicted aligned error: 7.37 Å

pLDDT: mean 86.58, std 16.98, range [24.34, 98.88]

Secondary structure (DSSP, 8-state):
---EEGGGTSEEGGGGGGGS-TTS-B--B--TT--TTSB-TTGGG-SBSHHHHHHHHHHHHHTSS-BEEB-BS--TTTTSTTTT---THHHHHHHHHHHHHHHHHHHH-----EE--B---STTTHHHHHHHHHHHTT---TT---HHHHHHHHHIIIIIHHH-S-HHHHHHHHHHHHHHHHHHIIIIII--TTT-TT--STTSSHHHHS---HHHHHHTTSGGG--S-----GGGGGSHHHHHHIIIIIHHHHHHHHHHHHHHHHHHHTTGGGS-GGGHHHHHHHHHHHHHHHHHHHHHHHHHHHHHH--HHHHHHHHHHHHHHHHHHHHHGGG-SS-HHHHS-----SSSBSS-TTHHHHTTHHHHHHHHHHHHHT---S-S---SPPP--TTTT--B-HHHHHTT----TTHHHHHHHHHHHHTTSTTTHHHHTTT---SSPPP-SHHHHHHTT-SS----------S-----

Nearest PDB structures (foldseek):
  7vg5-assembly1_B  TM=3.656E-01  e=7.146E+00  Methylorubrum extorquens AM1
  8qai-assembly1_A  TM=2.902E-01  e=5.506E+00  synthetic construct
  7vg4-assembly3_E  TM=3.021E-01  e=6.842E+00  Methylorubrum extorquens AM1
  8qah-assembly2_B  TM=2.274E-01  e=6.551E+00  synthetic construct